Protein AF-A0A953PFM2-F1 (afdb_monomer)

pLDDT: mean 87.82, std 12.86, range [29.33, 98.56]

Mean predicted aligned error: 8.51 Å

Nearest PDB structures (foldseek):
  5gs1-assembly1_G  TM=3.530E-01  e=1.135E-02  Homo sapiens
  8yt8-assembly1_O  TM=4.285E-01  e=1.246E-02  Mus musculus
  3pvm-assembly2_C  TM=2.553E-01  e=3.345E-03  Homo sapiens
  6c10-assembly1_A  TM=4.618E-01  e=1.306E-01  Mus musculus
  6tpb-assembly1_A  TM=4.786E-01  e=5.872E-01  Pseudomonas fluorescens

Radius of gyration: 31.57 Å; Cα contacts (8 Å, |Δi|>4): 2194; chains: 1; bounding box: 84×49×122 Å

Structure (mmCIF, N/CA/C/O backbone):
data_AF-A0A953PFM2-F1
#
_entry.id   AF-A0A953PFM2-F1
#
loop_
_atom_site.group_PDB
_atom_site.id
_atom_site.type_symbol
_atom_site.label_atom_id
_atom_site.label_alt_id
_atom_site.label_comp_id
_atom_site.label_asym_id
_atom_site.label_entity_id
_atom_site.label_seq_id
_atom_site.pdbx_PDB_ins_code
_atom_site.Cartn_x
_atom_site.Cartn_y
_atom_site.Cartn_z
_atom_site.occupancy
_atom_site.B_iso_or_equiv
_atom_site.auth_seq_id
_atom_site.auth_comp_id
_atom_site.auth_asym_id
_atom_site.auth_atom_id
_atom_site.pdbx_PDB_model_num
ATOM 1 N N . MET A 1 1 ? 48.694 -13.554 88.785 1.00 31.47 1 MET A N 1
ATOM 2 C CA . MET A 1 1 ? 48.776 -12.586 87.668 1.00 31.47 1 MET A CA 1
ATOM 3 C C . MET A 1 1 ? 47.498 -12.705 86.839 1.00 31.47 1 MET A C 1
ATOM 5 O O . MET A 1 1 ? 46.993 -13.809 86.706 1.00 31.47 1 MET A O 1
ATOM 9 N N . THR A 1 2 ? 46.959 -11.575 86.373 1.00 32.69 2 THR A N 1
ATOM 10 C CA . THR A 1 2 ? 46.353 -11.342 85.035 1.00 32.69 2 THR A CA 1
ATOM 11 C C . THR A 1 2 ? 46.384 -12.534 84.035 1.00 32.69 2 THR A C 1
ATOM 13 O O . THR A 1 2 ? 47.439 -13.139 83.907 1.00 32.69 2 THR A O 1
ATOM 16 N N . LYS A 1 3 ? 45.351 -12.895 83.234 1.00 33.09 3 LYS A N 1
ATOM 17 C CA . LYS A 1 3 ? 44.164 -12.169 82.698 1.00 33.09 3 LYS A CA 1
ATOM 18 C C . LYS A 1 3 ? 42.988 -13.099 82.238 1.00 33.09 3 LYS A C 1
ATOM 20 O O . LYS A 1 3 ? 43.235 -14.093 81.579 1.00 33.09 3 LYS A O 1
ATOM 25 N N . HIS A 1 4 ? 41.744 -12.621 82.424 1.00 39.44 4 HIS A N 1
ATOM 26 C CA . HIS A 1 4 ? 40.618 -12.511 81.447 1.00 39.44 4 HIS A CA 1
ATOM 27 C C . HIS A 1 4 ? 39.810 -13.729 80.893 1.00 39.44 4 HIS A C 1
ATOM 29 O O . HIS A 1 4 ? 40.182 -14.339 79.901 1.00 39.44 4 HIS A O 1
ATOM 35 N N . CYS A 1 5 ? 38.566 -13.830 81.400 1.00 32.06 5 CYS A N 1
ATOM 36 C CA . CYS A 1 5 ? 37.289 -13.542 80.690 1.00 32.06 5 CYS A CA 1
ATOM 37 C C . CYS A 1 5 ? 36.416 -14.617 79.984 1.00 32.06 5 CYS A C 1
ATOM 39 O O . CYS A 1 5 ? 36.724 -15.095 78.901 1.00 32.06 5 CYS A O 1
ATOM 41 N N . LEU A 1 6 ? 35.178 -14.666 80.513 1.00 30.42 6 LEU A N 1
ATOM 42 C CA . LEU A 1 6 ? 33.856 -14.843 79.873 1.00 30.42 6 LEU A CA 1
ATOM 43 C C . LEU A 1 6 ? 33.344 -16.262 79.554 1.00 30.42 6 LEU A C 1
ATOM 45 O O . LEU A 1 6 ? 34.085 -17.177 79.214 1.00 30.42 6 LEU A O 1
ATOM 49 N N . PHE A 1 7 ? 32.039 -16.434 79.808 1.00 29.33 7 PHE A N 1
ATOM 50 C CA . PHE A 1 7 ? 31.359 -17.711 80.061 1.00 29.33 7 PHE A CA 1
ATOM 51 C C . PHE A 1 7 ? 29.820 -17.532 80.011 1.00 29.33 7 PHE A C 1
ATOM 53 O O . PHE A 1 7 ? 29.346 -16.399 79.963 1.00 29.33 7 PHE A O 1
ATOM 60 N N . ALA A 1 8 ? 29.086 -18.645 80.160 1.00 31.80 8 ALA A N 1
ATOM 61 C CA . ALA A 1 8 ? 27.621 -18.811 80.241 1.00 31.80 8 ALA A CA 1
ATOM 62 C C . ALA A 1 8 ? 26.868 -18.671 78.894 1.00 31.80 8 ALA A C 1
ATOM 64 O O . ALA A 1 8 ? 27.011 -17.661 78.218 1.00 31.80 8 ALA A O 1
ATOM 65 N N . ALA A 1 9 ? 26.129 -19.660 78.361 1.00 31.38 9 ALA A N 1
ATOM 66 C CA . ALA A 1 9 ? 25.325 -20.796 78.883 1.00 31.38 9 ALA A CA 1
ATOM 67 C C . ALA A 1 9 ? 23.838 -20.466 79.147 1.00 31.38 9 ALA A C 1
ATOM 69 O O . ALA A 1 9 ? 23.476 -19.309 79.339 1.00 31.38 9 ALA A O 1
ATOM 70 N N . ALA A 1 10 ? 22.966 -21.482 79.052 1.00 30.55 10 ALA A N 1
ATOM 71 C CA . ALA A 1 10 ? 21.571 -21.303 78.635 1.00 30.55 10 ALA A CA 1
ATOM 72 C C . ALA A 1 10 ? 20.553 -22.205 79.373 1.00 30.55 10 ALA A C 1
ATOM 74 O O . ALA A 1 10 ? 20.866 -23.356 79.667 1.00 30.55 10 ALA A O 1
ATOM 75 N N . LEU A 1 11 ? 19.322 -21.683 79.547 1.00 33.31 11 LEU A N 1
ATOM 76 C CA . LEU A 1 11 ? 18.129 -22.302 80.176 1.00 33.31 11 LEU A CA 1
ATOM 77 C C . LEU A 1 11 ? 18.336 -22.729 81.663 1.00 33.31 11 LEU A C 1
ATOM 79 O O . LEU A 1 11 ? 19.456 -22.896 82.119 1.00 33.31 11 LEU A O 1
ATOM 83 N N . VAL A 1 12 ? 17.330 -22.860 82.540 1.00 32.25 12 VAL A N 1
ATOM 84 C CA . VAL A 1 12 ? 15.865 -23.009 82.405 1.00 32.25 12 VAL A CA 1
ATOM 85 C C . VAL A 1 12 ? 15.149 -22.195 83.501 1.00 32.25 12 VAL A C 1
ATOM 87 O O . VAL A 1 12 ? 15.604 -22.231 84.640 1.00 32.25 12 VAL A O 1
ATOM 90 N N . SER A 1 13 ? 13.988 -21.571 83.223 1.00 31.28 13 SER A N 1
ATOM 91 C CA . SER A 1 13 ? 12.732 -21.675 84.027 1.00 31.28 13 SER A CA 1
ATOM 92 C C . SER A 1 13 ? 11.579 -20.824 83.471 1.00 31.28 13 SER A C 1
ATOM 94 O O . SER A 1 13 ? 11.778 -19.925 82.659 1.00 31.28 13 SER A O 1
ATOM 96 N N . VAL A 1 14 ? 10.365 -21.145 83.931 1.00 39.06 14 VAL A N 1
ATOM 97 C CA . VAL A 1 14 ? 9.074 -20.476 83.682 1.00 39.06 14 VAL A CA 1
ATOM 98 C C . VAL A 1 14 ? 8.518 -19.927 85.002 1.00 39.06 14 VAL A C 1
ATOM 100 O O . VAL A 1 14 ? 8.510 -20.677 85.972 1.00 39.06 14 VAL A O 1
ATOM 103 N N . ALA A 1 15 ? 7.967 -18.701 85.016 1.00 33.66 15 ALA A N 1
ATOM 104 C CA . ALA A 1 15 ? 6.703 -18.367 85.707 1.00 33.66 15 ALA A CA 1
ATOM 105 C C . ALA A 1 15 ? 6.245 -16.905 85.479 1.00 33.66 15 ALA A C 1
ATOM 107 O O . ALA A 1 15 ? 6.978 -15.971 85.771 1.00 33.66 15 ALA A O 1
ATOM 108 N N . LEU A 1 16 ? 4.989 -16.750 85.037 1.00 36.72 16 LEU A N 1
ATOM 109 C CA . LEU A 1 16 ? 4.067 -15.617 85.254 1.00 36.72 16 LEU A CA 1
ATOM 110 C C . LEU A 1 16 ? 4.592 -14.162 85.183 1.00 36.72 16 LEU A C 1
ATOM 112 O O . LEU A 1 16 ? 5.106 -13.631 86.160 1.00 36.72 16 LEU A O 1
ATOM 116 N N . TRP A 1 17 ? 4.173 -13.441 84.136 1.00 33.44 17 TRP A N 1
ATOM 117 C CA . TRP A 1 17 ? 3.580 -12.098 84.275 1.00 33.44 17 TRP A CA 1
ATOM 118 C C . TRP A 1 17 ? 2.384 -11.992 83.316 1.00 33.44 17 TRP A C 1
ATOM 120 O O . TRP A 1 17 ? 2.472 -12.402 82.158 1.00 33.44 17 TRP A O 1
ATOM 130 N N . THR A 1 18 ? 1.242 -11.491 83.791 1.00 42.62 18 THR A N 1
ATOM 131 C CA . THR A 1 18 ? -0.025 -11.471 83.036 1.00 42.62 18 THR A CA 1
ATOM 132 C C . THR A 1 18 ? -0.110 -10.271 82.093 1.00 42.62 18 THR A C 1
ATOM 134 O O . THR A 1 18 ? -0.874 -9.334 82.322 1.00 42.62 18 THR A O 1
ATOM 137 N N . GLY A 1 19 ? 0.675 -10.298 81.017 1.00 34.69 19 GLY A N 1
ATOM 138 C CA . GLY A 1 19 ? 0.438 -9.439 79.858 1.00 34.69 19 GLY A CA 1
ATOM 139 C C . GLY A 1 19 ? -0.722 -9.980 79.021 1.00 34.69 19 GLY A C 1
ATOM 140 O O . GLY A 1 19 ? -0.775 -11.177 78.741 1.00 34.69 19 GLY A O 1
ATOM 141 N N . CYS A 1 20 ? -1.644 -9.115 78.590 1.00 43.28 20 CYS A N 1
ATOM 142 C CA . CYS A 1 20 ? -2.679 -9.503 77.633 1.00 43.28 20 CYS A CA 1
ATOM 143 C C . CYS A 1 20 ? -2.043 -9.837 76.281 1.00 43.28 20 CYS A C 1
ATOM 145 O O . CYS A 1 20 ? -1.810 -8.949 75.458 1.00 43.28 20 CYS A O 1
ATOM 147 N N . ALA A 1 21 ? -1.823 -11.126 76.030 1.00 36.50 21 ALA A N 1
ATOM 148 C CA . ALA A 1 21 ? -1.581 -11.639 74.694 1.00 36.50 21 ALA A CA 1
ATOM 149 C C . ALA A 1 21 ? -2.852 -11.446 73.849 1.00 36.50 21 ALA A C 1
ATOM 151 O O . ALA A 1 21 ? -3.668 -12.356 73.698 1.00 36.50 21 ALA A O 1
ATOM 152 N N . LYS A 1 22 ? -3.008 -10.250 73.259 1.00 42.75 22 LYS A N 1
ATOM 153 C CA . LYS A 1 22 ? -3.684 -10.153 71.962 1.00 42.75 22 LYS A CA 1
ATOM 154 C C . LYS A 1 22 ? -2.975 -11.164 71.068 1.00 42.75 22 LYS A C 1
ATOM 156 O O . LYS A 1 22 ? -1.773 -11.025 70.843 1.00 42.75 22 LYS A O 1
ATOM 161 N N . GLY A 1 23 ? -3.690 -12.202 70.642 1.00 40.28 23 GLY A N 1
ATOM 162 C CA . GLY A 1 23 ? -3.123 -13.192 69.739 1.00 40.28 23 GLY A CA 1
ATOM 163 C C . GLY A 1 23 ? -2.545 -12.490 68.515 1.00 40.28 23 GLY A C 1
ATOM 164 O O . GLY A 1 23 ? -3.124 -11.512 68.038 1.00 40.28 23 GLY A O 1
ATOM 165 N N . LEU A 1 24 ? -1.411 -12.983 68.016 1.00 44.91 24 LEU A N 1
ATOM 166 C CA . LEU A 1 24 ? -0.850 -12.562 66.734 1.00 44.91 24 LEU A CA 1
ATOM 167 C C . LEU A 1 24 ? -1.732 -13.111 65.603 1.00 44.91 24 LEU A C 1
ATOM 169 O O . LEU A 1 24 ? -1.340 -14.014 64.868 1.00 44.91 24 LEU A O 1
ATOM 173 N N . GLY A 1 25 ? -2.956 -12.588 65.506 1.00 54.12 25 GLY A N 1
ATOM 174 C CA . GLY A 1 25 ? -3.794 -12.752 64.332 1.00 54.12 25 GLY A CA 1
ATOM 175 C C . GLY A 1 25 ? -3.051 -12.126 63.163 1.00 54.12 25 GLY A C 1
ATOM 176 O O . GLY A 1 25 ? -2.782 -10.926 63.174 1.00 54.12 25 GLY A O 1
ATOM 177 N N . SER A 1 26 ? -2.665 -12.953 62.197 1.00 66.06 26 SER A N 1
ATOM 178 C CA . SER A 1 26 ? -2.041 -12.495 60.964 1.00 66.06 26 SER A CA 1
ATOM 179 C C . SER A 1 26 ? -2.974 -11.505 60.278 1.00 66.06 26 SER A C 1
ATOM 181 O O . SER A 1 26 ? -4.086 -11.876 59.908 1.00 66.06 26 SER A O 1
ATOM 183 N N . THR A 1 27 ? -2.525 -10.257 60.114 1.00 79.62 27 THR A N 1
ATOM 184 C CA . THR A 1 27 ? -3.256 -9.236 59.352 1.00 79.62 27 THR A CA 1
ATOM 185 C C . THR A 1 27 ? -3.593 -9.815 57.977 1.00 79.62 27 THR A C 1
ATOM 187 O O . THR A 1 27 ? -2.664 -10.223 57.269 1.00 79.62 27 THR A O 1
ATOM 190 N N . PRO A 1 28 ? -4.879 -9.920 57.603 1.00 87.31 28 PRO A N 1
ATOM 191 C CA . PRO A 1 28 ? -5.281 -10.711 56.454 1.00 87.31 28 PRO A CA 1
ATOM 192 C C . PRO A 1 28 ? -4.752 -10.081 55.168 1.00 87.31 28 PRO A C 1
ATOM 194 O O . PRO A 1 28 ? -4.988 -8.903 54.894 1.00 87.31 28 PRO A O 1
ATOM 197 N N . SER A 1 29 ? -4.029 -10.868 54.372 1.00 91.94 29 SER A N 1
ATOM 198 C CA . SER A 1 29 ? -3.561 -10.416 53.064 1.00 91.94 29 SER A CA 1
ATOM 199 C C . SER A 1 29 ? -4.721 -10.495 52.079 1.00 91.94 29 SER A C 1
ATOM 201 O O . SER A 1 29 ? -5.368 -11.540 51.968 1.00 91.94 29 SER A O 1
ATOM 203 N N . VAL A 1 30 ? -4.988 -9.385 51.392 1.00 92.31 30 VAL A N 1
ATOM 204 C CA . VAL A 1 30 ? -6.078 -9.235 50.427 1.00 92.31 30 VAL A CA 1
ATOM 205 C C . VAL A 1 30 ? -5.477 -8.815 49.091 1.00 92.31 30 VAL A C 1
ATOM 207 O O . VAL A 1 30 ? -4.723 -7.848 49.021 1.00 92.31 30 VAL A O 1
ATOM 210 N N . THR A 1 31 ? -5.834 -9.520 48.025 1.00 93.25 31 THR A N 1
ATOM 211 C CA . THR A 1 31 ? -5.481 -9.175 46.639 1.00 93.25 31 THR A CA 1
ATOM 212 C C . THR A 1 31 ? -6.756 -8.962 45.830 1.00 93.25 31 THR A C 1
ATOM 214 O O . THR A 1 31 ? -7.777 -9.574 46.141 1.00 93.25 31 THR A O 1
ATOM 217 N N . VAL A 1 32 ? -6.714 -8.075 44.832 1.00 93.19 32 VAL A N 1
ATOM 218 C CA . VAL A 1 32 ? -7.843 -7.763 43.939 1.00 93.19 32 VAL A CA 1
ATOM 219 C C . VAL A 1 32 ? -7.456 -8.129 42.508 1.00 93.19 32 VAL A C 1
ATOM 221 O O . VAL A 1 32 ? -6.346 -7.816 42.081 1.00 93.19 32 VAL A O 1
ATOM 224 N N . SER A 1 33 ? -8.366 -8.775 41.779 1.00 90.25 33 SER A N 1
ATOM 225 C CA . SER A 1 33 ? -8.171 -9.213 40.392 1.00 90.25 33 SER A CA 1
ATOM 226 C C . SER A 1 33 ? -9.454 -9.116 39.564 1.00 90.25 33 SER A C 1
ATOM 228 O O . SER A 1 33 ? -10.558 -9.257 40.085 1.00 90.25 33 SER A O 1
ATOM 230 N N . ASP A 1 34 ? -9.300 -8.909 38.261 1.00 82.12 34 ASP A N 1
ATOM 231 C CA . ASP A 1 34 ? -10.365 -8.564 37.305 1.00 82.12 34 ASP A CA 1
ATOM 232 C C . ASP A 1 34 ? -10.271 -9.321 35.965 1.00 82.12 34 ASP A C 1
ATOM 234 O O . ASP A 1 34 ? -11.094 -9.118 35.080 1.00 82.12 34 ASP A O 1
ATOM 238 N N . GLY A 1 35 ? -9.261 -10.182 35.791 1.00 79.81 35 GLY A N 1
ATOM 239 C CA . GLY A 1 35 ? -8.941 -10.805 34.499 1.00 79.81 35 GLY A CA 1
ATOM 240 C C . GLY A 1 35 ? -7.925 -10.030 33.644 1.00 79.81 35 GLY A C 1
ATOM 241 O O . GLY A 1 35 ? -7.669 -10.438 32.512 1.00 79.81 35 GLY A O 1
ATOM 242 N N . ASN A 1 36 ? -7.278 -8.998 34.203 1.00 78.50 36 ASN A N 1
ATOM 243 C CA . ASN A 1 36 ? -6.332 -8.054 33.585 1.00 78.50 36 ASN A CA 1
ATOM 244 C C . ASN A 1 36 ? -7.009 -6.938 32.754 1.00 78.50 36 ASN A C 1
ATOM 246 O O . ASN A 1 36 ? -6.655 -6.709 31.593 1.00 78.50 36 ASN A O 1
ATOM 250 N N . ILE A 1 37 ? -7.974 -6.224 33.347 1.00 79.88 37 ILE A N 1
ATOM 251 C CA . ILE A 1 37 ? -8.780 -5.172 32.699 1.00 79.88 37 ILE A CA 1
ATOM 252 C C . ILE A 1 37 ? -8.242 -3.781 33.087 1.00 79.88 37 ILE A C 1
ATOM 254 O O . ILE A 1 37 ? -8.733 -3.092 33.975 1.00 79.88 37 ILE A O 1
ATOM 258 N N . THR A 1 38 ? -7.200 -3.331 32.383 1.00 84.75 38 THR A N 1
ATOM 259 C CA . THR A 1 38 ? -6.494 -2.067 32.687 1.00 84.75 38 THR A CA 1
ATOM 260 C C . THR A 1 38 ? -7.278 -0.789 32.349 1.00 84.75 38 THR A C 1
ATOM 262 O O . THR A 1 38 ? -6.977 0.287 32.879 1.00 84.75 38 THR A O 1
ATOM 265 N N . VAL A 1 39 ? -8.283 -0.888 31.476 1.00 90.50 39 VAL A N 1
ATOM 266 C CA . VAL A 1 39 ? -9.125 0.219 30.995 1.00 90.50 39 VAL A CA 1
ATOM 267 C C . VAL A 1 39 ? -10.589 -0.221 31.031 1.00 90.50 39 VAL A C 1
ATOM 269 O O . VAL A 1 39 ? -10.864 -1.385 30.776 1.00 90.50 39 VAL A O 1
ATOM 272 N N . VAL A 1 40 ? -11.531 0.685 31.307 1.00 91.56 40 VAL A N 1
ATOM 273 C CA . VAL A 1 40 ? -12.982 0.421 31.262 1.00 91.56 40 VAL A CA 1
ATOM 274 C C . VAL A 1 40 ? -13.688 1.555 30.497 1.00 91.56 40 VAL A C 1
ATOM 276 O O . VAL A 1 40 ? -13.473 2.719 30.844 1.00 91.56 40 VAL A O 1
ATOM 279 N N . PRO A 1 41 ? -14.508 1.275 29.460 1.00 91.88 41 PRO A N 1
ATOM 280 C CA . PRO A 1 41 ? -15.353 2.290 28.833 1.00 91.88 41 PRO A CA 1
ATOM 281 C C . PRO A 1 41 ? -16.322 2.929 29.832 1.00 91.88 41 PRO A C 1
ATOM 283 O O . PRO A 1 41 ? -16.740 2.291 30.798 1.00 91.88 41 PRO A O 1
ATOM 286 N N . VAL A 1 42 ? -16.749 4.161 29.566 1.00 92.31 42 VAL A N 1
ATOM 287 C CA . VAL A 1 42 ? -17.901 4.766 30.253 1.00 92.31 42 VAL A CA 1
ATOM 288 C C . VAL A 1 42 ? -19.145 3.864 30.205 1.00 92.31 42 VAL A C 1
ATOM 290 O O . VAL A 1 42 ? -19.321 3.075 29.281 1.00 92.31 42 VAL A O 1
ATOM 293 N N . THR A 1 43 ? -20.009 3.994 31.215 1.00 90.88 43 THR A N 1
ATOM 294 C CA . THR A 1 43 ? -21.235 3.199 31.470 1.00 90.88 43 THR A CA 1
ATOM 295 C C . THR A 1 43 ? -21.072 1.690 31.715 1.00 90.88 43 THR A C 1
ATOM 297 O O . THR A 1 43 ? -21.950 1.100 32.343 1.00 90.88 43 THR A O 1
ATOM 300 N N . GLN A 1 44 ? -19.969 1.060 31.298 1.00 91.44 44 GLN A N 1
ATOM 301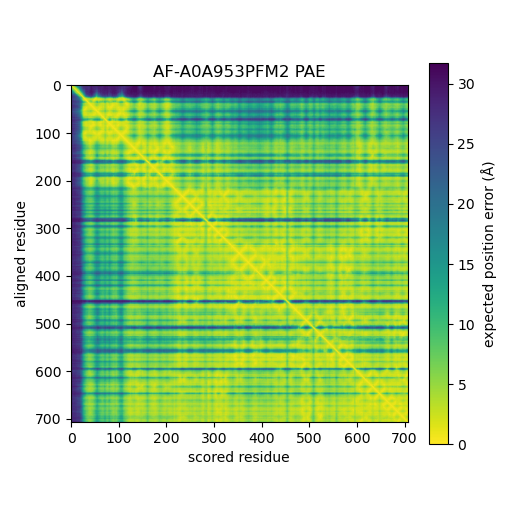 C CA . GLN A 1 44 ? -19.780 -0.391 31.413 1.00 91.44 44 GLN A CA 1
ATOM 302 C C . GLN A 1 44 ? -19.620 -0.880 32.862 1.00 91.44 44 GLN A C 1
ATOM 304 O O . GLN A 1 44 ? -19.029 -0.206 33.711 1.00 91.44 44 GLN A O 1
ATOM 309 N N . THR A 1 45 ? -20.082 -2.108 33.115 1.00 92.44 45 THR A N 1
ATOM 310 C CA . THR A 1 45 ? -19.910 -2.825 34.388 1.00 92.44 45 THR A CA 1
ATOM 311 C C . THR A 1 45 ? -18.827 -3.905 34.278 1.00 92.44 45 THR A C 1
ATOM 313 O O . THR A 1 45 ? -18.798 -4.660 33.308 1.00 92.44 45 THR A O 1
ATOM 316 N N . VAL A 1 46 ? -17.955 -4.009 35.287 1.00 92.31 46 VAL A N 1
ATOM 317 C CA . VAL A 1 46 ? -16.873 -5.003 35.403 1.00 92.31 46 VAL A CA 1
ATOM 318 C C . VAL A 1 46 ? -16.883 -5.621 36.806 1.00 92.31 46 VAL A C 1
ATOM 320 O O . VAL A 1 46 ? -16.916 -4.905 37.807 1.00 92.31 46 VAL A O 1
ATOM 323 N N . GLN A 1 47 ? -16.840 -6.953 36.890 1.00 94.81 47 GLN A N 1
ATOM 324 C CA . GLN A 1 47 ? -16.811 -7.707 38.150 1.00 94.81 47 GLN A CA 1
ATOM 325 C C . GLN A 1 47 ? -15.367 -7.868 38.650 1.00 94.81 47 GLN A C 1
ATOM 327 O O . GLN A 1 47 ? -14.568 -8.588 38.055 1.00 94.81 47 GLN A O 1
ATOM 332 N N . PHE A 1 48 ? -15.054 -7.256 39.791 1.00 95.38 48 PHE A N 1
ATOM 333 C CA . PHE A 1 48 ? -13.789 -7.446 40.502 1.00 95.38 48 PHE A CA 1
ATOM 334 C C . PHE A 1 48 ? -13.909 -8.584 41.519 1.00 95.38 48 PHE A C 1
ATOM 336 O O . PHE A 1 48 ? -14.956 -8.793 42.128 1.00 95.38 48 PHE A O 1
ATOM 343 N N . THR A 1 49 ? -12.826 -9.325 41.717 1.00 95.81 49 THR A N 1
ATOM 344 C CA . THR A 1 49 ? -12.727 -10.446 42.661 1.00 95.81 49 THR A CA 1
ATOM 345 C C . THR A 1 49 ? -11.661 -10.149 43.706 1.00 95.81 49 THR A C 1
ATOM 347 O O . THR A 1 49 ? -10.682 -9.460 43.413 1.00 95.81 49 THR A O 1
ATOM 350 N N . ALA A 1 50 ? -11.846 -10.641 44.932 1.00 95.62 50 ALA A N 1
ATOM 351 C CA . ALA A 1 50 ? -10.880 -10.470 46.012 1.00 95.62 50 ALA A CA 1
ATOM 352 C C . ALA A 1 50 ? -10.490 -11.822 46.614 1.00 95.62 50 ALA A C 1
ATOM 354 O O . ALA A 1 50 ? -11.359 -12.595 47.017 1.00 95.62 50 ALA A O 1
ATOM 355 N N . THR A 1 51 ? -9.187 -12.089 46.719 1.00 95.88 51 THR A N 1
ATOM 356 C CA . THR A 1 51 ? -8.663 -13.268 47.424 1.00 95.88 51 THR A CA 1
ATOM 357 C C . THR A 1 51 ? -8.112 -12.838 48.777 1.00 95.88 51 THR A C 1
ATOM 359 O O . THR A 1 51 ? -7.209 -12.003 48.845 1.00 95.88 51 THR A O 1
ATOM 362 N N . VAL A 1 52 ? -8.659 -13.415 49.850 1.00 95.81 52 VAL A N 1
ATOM 363 C CA . VAL A 1 52 ? -8.305 -13.121 51.246 1.00 95.81 52 VAL A CA 1
ATOM 364 C C . VAL A 1 52 ? -7.631 -14.338 51.876 1.00 95.81 52 VAL A C 1
ATOM 366 O O . VAL A 1 52 ? -8.152 -15.448 51.797 1.00 95.81 52 VAL A O 1
ATOM 369 N N . THR A 1 53 ? -6.492 -14.133 52.537 1.00 94.06 53 THR A N 1
ATOM 370 C CA . THR A 1 53 ? -5.723 -15.188 53.223 1.00 94.06 53 THR A CA 1
ATOM 371 C C . THR A 1 53 ? -5.280 -14.747 54.621 1.00 94.06 53 THR A C 1
ATOM 373 O O . THR A 1 53 ? -5.284 -13.558 54.935 1.00 94.06 53 THR A O 1
ATOM 376 N N . GLY A 1 54 ? -4.900 -15.699 55.481 1.00 90.94 54 GLY A N 1
ATOM 377 C CA . GLY A 1 54 ? -4.469 -15.420 56.862 1.00 90.94 54 GLY A CA 1
ATOM 378 C C . GLY A 1 54 ? -5.616 -15.250 57.868 1.00 90.94 54 GLY A C 1
ATOM 379 O O . GLY A 1 54 ? -5.387 -14.824 58.996 1.00 90.94 54 GLY A O 1
ATOM 380 N N . THR A 1 55 ? -6.845 -15.587 57.474 1.00 92.00 55 THR A N 1
ATOM 381 C CA . THR A 1 55 ? -8.068 -15.528 58.288 1.00 92.00 55 THR A CA 1
ATOM 382 C C . THR A 1 55 ? -9.067 -16.587 57.810 1.00 92.00 55 THR A C 1
ATOM 384 O O . THR A 1 55 ? -8.979 -17.050 56.674 1.00 92.00 55 THR A O 1
ATOM 387 N N . THR A 1 56 ? -10.024 -16.967 58.660 1.00 90.56 56 THR A N 1
ATOM 388 C CA . THR A 1 56 ? -11.162 -17.828 58.291 1.00 90.56 56 THR A CA 1
ATOM 389 C C . THR A 1 56 ? -12.352 -17.051 57.723 1.00 90.56 56 THR A C 1
ATOM 391 O O . THR A 1 56 ? -13.178 -17.645 57.037 1.00 90.56 56 THR A O 1
ATOM 394 N N . ASN A 1 57 ? -12.450 -15.739 57.973 1.00 93.50 57 ASN A N 1
ATOM 395 C CA . ASN A 1 57 ? -13.459 -14.878 57.353 1.00 93.50 57 ASN A CA 1
ATOM 396 C C . ASN A 1 57 ? -12.871 -14.205 56.104 1.00 93.50 57 ASN A C 1
ATOM 398 O O . ASN A 1 57 ? -12.107 -13.245 56.208 1.00 93.50 57 ASN A O 1
ATOM 402 N N . THR A 1 58 ? -13.246 -14.712 54.932 1.00 94.62 58 THR A N 1
ATOM 403 C CA . THR A 1 58 ? -12.776 -14.244 53.621 1.00 94.62 58 THR A CA 1
ATOM 404 C C . THR A 1 58 ? -13.626 -13.125 53.008 1.00 94.62 58 THR A C 1
ATOM 406 O O . THR A 1 58 ? -13.324 -12.679 51.904 1.00 94.62 58 THR A O 1
ATOM 409 N N . ALA A 1 59 ? -14.667 -12.642 53.695 1.00 95.06 59 ALA A N 1
ATOM 410 C CA . ALA A 1 59 ? -15.513 -11.568 53.182 1.00 95.06 59 ALA A CA 1
ATOM 411 C C . ALA A 1 59 ? -14.779 -10.213 53.136 1.00 95.06 59 ALA A C 1
ATOM 413 O O . ALA A 1 59 ? -13.921 -9.906 53.974 1.00 95.06 59 ALA A O 1
ATOM 414 N N . VAL A 1 60 ? -15.157 -9.376 52.166 1.00 97.62 60 VAL A N 1
ATOM 415 C CA . VAL A 1 60 ? -14.598 -8.033 51.951 1.00 97.62 60 VAL A CA 1
ATOM 416 C C . VAL A 1 60 ? -15.693 -6.976 51.836 1.00 97.62 60 VAL A C 1
ATOM 418 O O . VAL A 1 60 ? -16.822 -7.262 51.453 1.00 97.62 60 VAL A O 1
ATOM 421 N N . ASN A 1 61 ? -15.328 -5.735 52.139 1.00 97.56 61 ASN A N 1
ATOM 422 C CA . ASN A 1 61 ? -16.083 -4.537 51.806 1.00 97.56 61 ASN A CA 1
ATOM 423 C C . ASN A 1 61 ? -15.405 -3.853 50.614 1.00 97.56 61 ASN A C 1
ATOM 425 O O . ASN A 1 61 ? -14.218 -3.513 50.688 1.00 97.56 61 ASN A O 1
ATOM 429 N N . TRP A 1 62 ? -16.158 -3.647 49.536 1.00 97.75 62 TRP A N 1
ATOM 430 C CA . TRP A 1 62 ? -15.704 -2.939 48.341 1.00 97.75 62 TRP A CA 1
ATOM 431 C C . TRP A 1 62 ? -15.856 -1.423 48.486 1.00 97.75 62 TRP A C 1
ATOM 433 O O . TRP A 1 62 ? -16.759 -0.928 49.161 1.00 97.75 62 TRP A O 1
ATOM 443 N N . SER A 1 63 ? -14.950 -0.675 47.860 1.00 96.31 63 SER A N 1
ATOM 444 C CA . SER A 1 63 ? -14.952 0.789 47.855 1.00 96.31 63 SER A CA 1
ATOM 445 C C . SER A 1 63 ? -14.149 1.341 46.676 1.00 96.31 63 SER A C 1
ATOM 447 O O . SER A 1 63 ? -13.279 0.656 46.136 1.00 96.31 63 SER A O 1
ATOM 449 N N . LEU A 1 64 ? -14.432 2.587 46.289 1.00 96.19 64 LEU A N 1
ATOM 450 C CA . LEU A 1 64 ? -13.692 3.327 45.263 1.00 96.19 64 LEU A CA 1
ATOM 451 C C . LEU A 1 64 ? -12.856 4.436 45.902 1.00 96.19 64 LEU A C 1
ATOM 453 O O . LEU A 1 64 ? -13.264 5.042 46.894 1.00 96.19 64 LEU A O 1
ATOM 457 N N . SER A 1 65 ? -11.682 4.713 45.336 1.00 93.94 65 SER A N 1
ATOM 458 C CA . SER A 1 65 ? -10.822 5.814 45.778 1.00 93.94 65 SER A CA 1
ATOM 459 C C . SER A 1 65 ? -9.921 6.349 44.655 1.00 93.94 65 SER A C 1
ATOM 461 O O . SER A 1 65 ? -9.967 5.883 43.517 1.00 93.94 65 SER A O 1
ATOM 463 N N . GLY A 1 66 ? -9.093 7.345 44.976 1.00 90.69 66 GLY A N 1
ATOM 464 C CA . GLY A 1 66 ? -8.220 8.032 44.023 1.00 90.69 66 GLY A CA 1
ATOM 465 C C . GLY A 1 66 ? -8.773 9.388 43.577 1.00 90.69 66 GLY A C 1
ATOM 466 O O . GLY A 1 66 ? -9.886 9.778 43.928 1.00 90.69 66 GLY A O 1
ATOM 467 N N . LYS A 1 67 ? -7.970 10.135 42.808 1.00 89.50 67 LYS A N 1
ATOM 468 C CA . LYS A 1 67 ? -8.312 11.501 42.361 1.00 89.50 67 LYS A CA 1
ATOM 469 C C . LYS A 1 67 ? -9.531 11.544 41.431 1.00 89.50 67 LYS A C 1
ATOM 471 O O . LYS A 1 67 ? -10.240 12.541 41.430 1.00 89.50 67 LYS A O 1
ATOM 476 N N . ALA A 1 68 ? -9.815 10.464 40.702 1.00 89.75 68 ALA A N 1
ATOM 477 C CA . ALA A 1 68 ? -11.022 10.347 39.887 1.00 89.75 68 ALA A CA 1
ATOM 478 C C . ALA A 1 68 ? -12.325 10.456 40.703 1.00 89.75 68 ALA A C 1
ATOM 480 O O . ALA A 1 68 ? -13.353 10.835 40.154 1.00 89.75 68 ALA A O 1
ATOM 481 N N . CYS A 1 69 ? -12.303 10.117 41.998 1.00 90.62 69 CYS A N 1
ATOM 482 C CA . CYS A 1 69 ? -13.492 10.095 42.856 1.00 90.62 69 CYS A CA 1
ATOM 483 C C . CYS A 1 69 ? -13.755 11.425 43.589 1.00 90.62 69 CYS A C 1
ATOM 485 O O . CYS A 1 69 ? -14.776 11.570 44.259 1.00 90.62 69 CYS A O 1
ATOM 487 N N . THR A 1 70 ? -12.850 12.409 43.508 1.00 84.69 70 THR A N 1
ATOM 488 C CA . THR A 1 70 ? -12.998 13.677 44.240 1.00 84.69 70 THR A CA 1
ATOM 489 C C . THR A 1 70 ? -13.774 14.706 43.420 1.00 84.69 70 THR A C 1
ATOM 491 O O . THR A 1 70 ? -13.191 15.428 42.614 1.00 84.69 70 THR A O 1
ATOM 494 N N . GLY A 1 71 ? -15.085 14.804 43.647 1.00 76.81 71 GLY A N 1
ATOM 495 C CA . GLY A 1 71 ? -15.944 15.817 43.029 1.00 76.81 71 GLY A CA 1
ATOM 496 C C . GLY A 1 71 ? -17.418 15.670 43.413 1.00 76.81 71 GLY A C 1
ATOM 497 O O . GLY A 1 71 ? -17.794 14.756 44.147 1.00 76.81 71 GLY A O 1
ATOM 498 N N . SER A 1 72 ? -18.263 16.573 42.909 1.00 73.81 72 SER A N 1
ATOM 499 C CA . SER A 1 72 ? -19.719 16.457 43.070 1.00 73.81 72 SER A CA 1
ATOM 500 C C . SER A 1 72 ? -20.249 15.227 42.324 1.00 73.81 72 SER A C 1
ATOM 502 O O . SER A 1 72 ? -19.775 14.921 41.233 1.00 73.81 72 SER A O 1
ATOM 504 N N . GLY A 1 73 ? -21.224 14.523 42.904 1.00 70.62 73 GLY A N 1
ATOM 505 C CA . GLY A 1 73 ? -21.874 13.367 42.271 1.00 70.62 73 GLY A CA 1
ATOM 506 C C . GLY A 1 73 ? -21.042 12.078 42.188 1.00 70.62 73 GLY A C 1
ATOM 507 O O . GLY A 1 73 ? -21.497 11.137 41.551 1.00 70.62 73 GLY A O 1
ATOM 508 N N . ASN A 1 74 ? -19.868 12.016 42.832 1.00 68.81 74 ASN A N 1
ATOM 509 C CA . ASN A 1 74 ? -18.907 10.904 42.751 1.00 68.81 74 ASN A CA 1
ATOM 510 C C . ASN A 1 74 ? -18.470 10.565 41.300 1.00 68.81 74 ASN A C 1
ATOM 512 O O . ASN A 1 74 ? -18.909 9.566 40.725 1.00 68.81 74 ASN A O 1
ATOM 516 N N . PRO A 1 75 ? -17.575 11.373 40.698 1.00 83.88 75 PRO A N 1
ATOM 517 C CA . PRO A 1 75 ? -17.234 11.266 39.277 1.00 83.88 75 PRO A CA 1
ATOM 518 C C . PRO A 1 75 ? -16.489 9.986 38.851 1.00 83.88 75 PRO A C 1
ATOM 520 O O . PRO A 1 75 ? -16.231 9.830 37.663 1.00 83.88 75 PRO A O 1
ATOM 523 N N . CYS A 1 76 ? -16.174 9.050 39.758 1.00 91.94 76 CYS A N 1
ATOM 524 C CA . CYS A 1 76 ? -15.525 7.780 39.411 1.00 91.94 76 CYS A CA 1
ATOM 525 C C . CYS A 1 76 ? -16.471 6.579 39.245 1.00 91.94 76 CYS A C 1
ATOM 527 O O . CYS A 1 76 ? -15.979 5.470 39.050 1.00 91.94 76 CYS A O 1
ATOM 529 N N . GLY A 1 77 ? -17.795 6.757 39.299 1.00 93.94 77 GLY A N 1
ATOM 530 C CA . GLY A 1 77 ? -18.762 5.658 39.150 1.00 93.94 77 GLY A CA 1
ATOM 531 C C . GLY A 1 77 ? -19.129 4.986 40.479 1.00 93.94 77 GLY A C 1
ATOM 532 O O . GLY A 1 77 ? -19.069 5.610 41.536 1.00 93.94 77 GLY A O 1
ATOM 533 N N . THR A 1 78 ? -19.557 3.722 40.446 1.00 95.31 78 THR A N 1
ATOM 534 C CA . THR A 1 78 ? -20.080 3.001 41.631 1.00 95.31 78 THR A CA 1
ATOM 535 C C . THR A 1 78 ? -19.541 1.575 41.727 1.00 95.31 78 THR A C 1
ATOM 537 O O . THR A 1 78 ? -19.077 1.037 40.730 1.00 95.31 78 THR A O 1
ATOM 540 N N . ILE A 1 79 ? -19.583 0.959 42.913 1.00 96.81 79 ILE A N 1
ATOM 541 C CA . ILE A 1 79 ? -19.275 -0.468 43.108 1.00 96.81 79 ILE A CA 1
ATOM 542 C C . ILE A 1 79 ? -20.262 -1.091 44.100 1.00 96.81 79 ILE A C 1
ATOM 544 O O . ILE A 1 79 ? -20.610 -0.452 45.096 1.00 96.81 79 ILE A O 1
ATOM 548 N N . ASP A 1 80 ? -20.740 -2.305 43.817 1.00 96.94 80 ASP A N 1
ATOM 549 C CA . ASP A 1 80 ? -21.669 -3.039 44.689 1.00 96.94 80 ASP A CA 1
ATOM 550 C C . ASP A 1 80 ? -20.948 -3.890 45.763 1.00 96.94 80 ASP A C 1
ATOM 552 O O . ASP A 1 80 ? -19.720 -3.940 45.847 1.00 96.94 80 ASP A O 1
ATOM 556 N N . SER A 1 81 ? -21.719 -4.588 46.603 1.00 95.88 81 SER A N 1
ATOM 557 C CA . SER A 1 81 ? -21.186 -5.493 47.634 1.00 95.88 81 SER A CA 1
ATOM 558 C C . SER A 1 81 ? -20.556 -6.781 47.089 1.00 95.88 81 SER A C 1
ATOM 560 O O . SER A 1 81 ? -19.875 -7.477 47.838 1.00 95.88 81 SER A O 1
ATOM 562 N N . ASN A 1 82 ? -20.779 -7.111 45.816 1.00 95.69 82 ASN A N 1
ATOM 563 C CA . ASN A 1 82 ? -20.243 -8.301 45.155 1.00 95.69 82 ASN A CA 1
ATOM 564 C C . ASN A 1 82 ? -18.914 -8.005 44.438 1.00 95.69 82 ASN A C 1
ATOM 566 O O . ASN A 1 82 ? -18.146 -8.928 44.179 1.00 95.69 82 ASN A O 1
ATOM 570 N N . GLY A 1 83 ? -18.626 -6.733 44.145 1.00 95.12 83 GLY A N 1
ATOM 571 C CA . GLY A 1 83 ? -17.446 -6.269 43.411 1.00 95.12 83 GLY A CA 1
ATOM 572 C C . GLY A 1 83 ? -17.743 -5.788 41.987 1.00 95.12 83 GLY A C 1
ATOM 573 O O . GLY A 1 83 ? -16.805 -5.525 41.237 1.00 95.12 83 GLY A O 1
ATOM 574 N N . ASN A 1 84 ? -19.014 -5.651 41.598 1.00 96.19 84 ASN A N 1
ATOM 575 C CA . ASN A 1 84 ? -19.408 -5.092 40.305 1.00 96.19 84 ASN A CA 1
ATOM 576 C C . ASN A 1 84 ? -19.199 -3.579 40.309 1.00 96.19 84 ASN A C 1
ATOM 578 O O . ASN A 1 84 ? -20.013 -2.826 40.848 1.00 96.19 84 ASN A O 1
ATOM 582 N N . TYR A 1 85 ? -18.100 -3.139 39.708 1.00 95.88 85 TYR A N 1
ATOM 583 C CA . TYR A 1 85 ? -17.838 -1.738 39.416 1.00 95.88 85 TYR A CA 1
ATOM 584 C C . TYR A 1 85 ? -18.619 -1.318 38.172 1.00 95.88 85 TYR A C 1
ATOM 586 O O . TYR A 1 85 ? -18.549 -2.008 37.163 1.00 95.88 85 TYR A O 1
ATOM 594 N N . THR A 1 86 ? -19.319 -0.185 38.208 1.00 95.00 86 THR A N 1
ATOM 595 C CA . THR A 1 86 ? -19.962 0.420 37.031 1.00 95.00 86 THR A CA 1
ATOM 596 C C . THR A 1 86 ? -19.389 1.807 36.780 1.00 95.00 86 THR A C 1
ATOM 598 O O . THR A 1 86 ? -19.428 2.678 37.660 1.00 95.00 86 THR A O 1
ATOM 601 N N . ALA A 1 87 ? -18.855 1.999 35.575 1.00 94.06 87 ALA A N 1
ATOM 602 C CA . ALA A 1 87 ? -18.206 3.225 35.143 1.00 94.06 87 ALA A CA 1
ATOM 603 C C . ALA A 1 87 ? -19.203 4.396 34.996 1.00 94.06 87 ALA A C 1
ATOM 605 O O . ALA A 1 87 ? -20.366 4.191 34.638 1.00 94.06 87 ALA A O 1
ATOM 606 N N . PRO A 1 88 ? -18.770 5.646 35.243 1.00 93.62 88 PRO A N 1
ATOM 607 C CA . PRO A 1 88 ? -19.586 6.836 34.994 1.00 93.62 88 PRO A CA 1
ATOM 608 C C . PRO A 1 88 ? -19.878 7.007 33.493 1.00 93.62 88 PRO A C 1
ATOM 610 O O . PRO A 1 88 ? -19.166 6.466 32.654 1.00 93.62 88 PRO A O 1
ATOM 613 N N . ALA A 1 89 ? -20.888 7.808 33.137 1.00 91.31 89 ALA A N 1
ATOM 614 C CA . ALA A 1 89 ? -21.211 8.138 31.738 1.00 91.31 89 ALA A CA 1
ATOM 615 C C . ALA A 1 89 ? -20.242 9.154 31.088 1.00 91.31 89 ALA A C 1
ATOM 617 O O . ALA A 1 89 ? -20.289 9.403 29.885 1.00 91.31 89 ALA A O 1
ATOM 618 N N . THR A 1 90 ? -19.357 9.759 31.880 1.00 91.19 90 THR A N 1
ATOM 619 C CA . THR A 1 90 ? -18.317 10.683 31.415 1.00 91.19 90 THR A CA 1
ATOM 620 C C . THR A 1 90 ? -17.017 10.331 32.118 1.00 91.19 90 THR A C 1
ATOM 622 O O . THR A 1 90 ? -17.014 10.143 33.336 1.00 91.19 90 THR A O 1
ATOM 625 N N . ALA A 1 91 ? -15.919 10.228 31.370 1.00 92.06 91 ALA A N 1
ATOM 626 C CA . ALA A 1 91 ? -14.629 9.865 31.939 1.00 92.06 91 ALA A CA 1
ATOM 627 C C . ALA A 1 91 ? -14.133 10.947 32.929 1.00 92.06 91 ALA A C 1
ATOM 629 O O . ALA A 1 91 ? -14.099 12.131 32.575 1.00 92.06 91 ALA A O 1
ATOM 630 N N . PRO A 1 92 ? -13.740 10.577 34.164 1.00 92.88 92 PRO A N 1
ATOM 631 C CA . PRO A 1 92 ? -13.204 11.525 35.129 1.00 92.88 92 PRO A CA 1
ATOM 632 C C . PRO A 1 92 ? -11.845 12.074 34.682 1.00 92.88 92 PRO A C 1
ATOM 634 O O . PRO A 1 92 ? -11.087 11.426 33.963 1.00 92.88 92 PRO A O 1
ATOM 637 N N . SER A 1 93 ? -11.504 13.269 35.165 1.00 89.81 93 SER A N 1
ATOM 638 C CA . SER A 1 93 ? -10.184 13.874 34.975 1.00 89.81 93 SER A CA 1
ATOM 639 C C . SER A 1 93 ? -9.544 14.140 36.344 1.00 89.81 93 SER A C 1
ATOM 641 O O . SER A 1 93 ? -10.025 15.013 37.069 1.00 89.81 93 SER A O 1
ATOM 643 N N . PRO A 1 94 ? -8.487 13.401 36.742 1.00 91.81 94 PRO A N 1
ATOM 644 C CA . PRO A 1 94 ? -7.826 12.316 36.007 1.00 91.81 94 PRO A CA 1
ATOM 645 C C . PRO A 1 94 ? -8.655 11.018 35.957 1.00 91.81 94 PRO A C 1
ATOM 647 O O . PRO A 1 94 ? -9.457 10.753 36.846 1.00 91.81 94 PRO A O 1
ATOM 650 N N . ALA A 1 95 ? -8.383 10.180 34.954 1.00 93.38 95 ALA A N 1
ATOM 651 C CA . ALA A 1 95 ? -9.148 8.970 34.628 1.00 93.38 95 ALA A CA 1
ATOM 652 C C . ALA A 1 95 ? -8.909 7.743 35.540 1.00 93.38 95 ALA A C 1
ATOM 654 O O . ALA A 1 95 ? -9.602 6.735 35.408 1.00 93.38 95 ALA A O 1
ATOM 655 N N . GLY A 1 96 ? -7.913 7.795 36.432 1.00 94.56 96 GLY A N 1
ATOM 656 C CA . GLY A 1 96 ? -7.483 6.651 37.245 1.00 94.56 96 GLY A CA 1
ATOM 657 C C . GLY A 1 96 ? -8.351 6.419 38.487 1.00 94.56 96 GLY A C 1
ATOM 658 O O . GLY A 1 96 ? -8.330 7.236 39.414 1.00 94.56 96 GLY A O 1
ATOM 659 N N . VAL A 1 97 ? -9.060 5.288 38.522 1.00 95.94 97 VAL A N 1
ATOM 660 C CA . VAL A 1 97 ? -9.937 4.851 39.622 1.00 95.94 97 VAL A CA 1
ATOM 661 C C . VAL A 1 97 ? -9.289 3.680 40.362 1.00 95.94 97 VAL A C 1
ATOM 663 O O . VAL A 1 97 ? -8.869 2.705 39.742 1.00 95.94 97 VAL A O 1
ATOM 666 N N . ASN A 1 98 ? -9.229 3.751 41.693 1.00 95.44 98 ASN A N 1
ATOM 667 C CA . ASN A 1 98 ? -8.735 2.658 42.529 1.00 95.44 98 ASN A CA 1
ATOM 668 C C . ASN A 1 98 ? -9.912 1.839 43.069 1.00 95.44 98 ASN A C 1
ATOM 670 O O . ASN A 1 98 ? -10.686 2.341 43.890 1.00 95.44 98 ASN A O 1
ATOM 674 N N . ILE A 1 99 ? -9.994 0.573 42.670 1.00 96.50 99 ILE A N 1
ATOM 675 C CA . ILE A 1 99 ? -10.881 -0.430 43.259 1.00 96.50 99 ILE A CA 1
ATOM 676 C C . ILE A 1 99 ? -10.209 -0.975 44.523 1.00 96.50 99 ILE A C 1
ATOM 678 O O . ILE A 1 99 ? -9.073 -1.447 44.460 1.00 96.50 99 ILE A O 1
ATOM 682 N N . VAL A 1 100 ? -10.883 -0.906 45.674 1.00 96.69 100 VAL A N 1
ATOM 683 C CA . VAL A 1 100 ? -10.316 -1.293 46.976 1.00 96.69 100 VAL A CA 1
ATOM 684 C C . VAL A 1 100 ? -11.217 -2.303 47.683 1.00 96.69 100 VAL A C 1
ATOM 686 O O . VAL A 1 100 ? -12.354 -1.984 48.039 1.00 96.69 100 VAL A O 1
ATOM 689 N N . ALA A 1 101 ? -10.672 -3.488 47.963 1.00 97.62 101 ALA A N 1
ATOM 690 C CA . ALA A 1 101 ? -11.274 -4.495 48.834 1.00 97.62 101 ALA A CA 1
ATOM 691 C C . ALA A 1 101 ? -10.638 -4.422 50.231 1.00 97.62 101 ALA A C 1
ATOM 693 O O . ALA A 1 101 ? -9.424 -4.571 50.377 1.00 97.62 101 ALA A O 1
ATOM 694 N N . THR A 1 102 ? -11.450 -4.209 51.266 1.00 97.44 102 THR A N 1
ATOM 695 C CA . THR A 1 102 ? -11.022 -4.220 52.678 1.00 97.44 102 THR A CA 1
ATOM 696 C C . THR A 1 102 ? -11.590 -5.453 53.375 1.00 97.44 102 THR A C 1
ATOM 698 O O . THR A 1 102 ? -12.793 -5.682 53.287 1.00 97.44 102 THR A O 1
ATOM 701 N N . SER A 1 103 ? -10.777 -6.244 54.080 1.00 96.31 103 SER A N 1
ATOM 702 C CA . SER A 1 103 ? -11.265 -7.443 54.778 1.00 96.31 103 SER A CA 1
ATOM 703 C C . SER A 1 103 ? -12.272 -7.100 55.883 1.00 96.31 103 SER A C 1
ATOM 705 O O . SER A 1 103 ? -12.075 -6.161 56.656 1.00 96.31 103 SER A O 1
ATOM 707 N N . GLN A 1 104 ? -13.335 -7.903 55.997 1.00 95.75 104 GLN A N 1
ATOM 708 C CA . GLN A 1 104 ? -14.269 -7.847 57.126 1.00 95.75 104 GLN A CA 1
ATOM 709 C C . GLN A 1 104 ? -13.710 -8.504 58.402 1.00 95.75 104 GLN A C 1
ATOM 711 O O . GLN A 1 104 ? -14.279 -8.319 59.475 1.00 95.75 104 GLN A O 1
ATOM 716 N N . ALA A 1 105 ? -12.612 -9.267 58.313 1.00 92.12 105 ALA A N 1
ATOM 717 C CA . ALA A 1 105 ? -11.949 -9.856 59.478 1.00 92.12 105 ALA A CA 1
ATOM 718 C C . ALA A 1 105 ? -11.081 -8.833 60.231 1.00 92.12 105 ALA A C 1
ATOM 720 O O . ALA A 1 105 ? -11.082 -8.801 61.458 1.00 92.12 105 ALA A O 1
ATOM 721 N N . ASP A 1 106 ? -10.358 -7.993 59.487 1.00 92.44 106 ASP A N 1
ATOM 722 C CA . ASP A 1 106 ? -9.596 -6.857 60.003 1.00 92.44 106 ASP A CA 1
ATOM 723 C C . ASP A 1 106 ? -9.463 -5.793 58.905 1.00 92.44 106 ASP A C 1
ATOM 725 O O . ASP A 1 106 ? -8.885 -6.032 57.845 1.00 92.44 106 ASP A O 1
ATOM 729 N N . SER A 1 107 ? -9.960 -4.590 59.199 1.00 92.38 107 SER A N 1
ATOM 730 C CA . SER A 1 107 ? -9.931 -3.426 58.307 1.00 92.38 107 SER A CA 1
ATOM 731 C C . SER A 1 107 ? -8.529 -2.925 57.916 1.00 92.38 107 SER A C 1
ATOM 733 O O . SER A 1 107 ? -8.422 -2.075 57.026 1.00 92.38 107 SER A O 1
ATOM 735 N N . SER A 1 108 ? -7.465 -3.419 58.562 1.00 91.62 108 SER A N 1
ATOM 736 C CA . SER A 1 108 ? -6.076 -3.169 58.158 1.00 91.62 108 SER A CA 1
ATOM 737 C C . SER A 1 108 ? -5.683 -3.941 56.888 1.00 91.62 108 SER A C 1
ATOM 739 O O . SER A 1 108 ? -4.891 -3.440 56.089 1.00 91.62 108 SER A O 1
ATOM 741 N N . GLY A 1 109 ? -6.279 -5.118 56.661 1.00 93.25 109 GLY A N 1
ATOM 742 C CA . GLY A 1 109 ? -6.038 -5.951 55.487 1.00 93.25 109 GLY A CA 1
ATOM 743 C C . GLY A 1 109 ? -6.773 -5.422 54.260 1.00 93.25 109 GLY A C 1
ATOM 744 O O . GLY A 1 109 ? -8.006 -5.461 54.204 1.00 93.25 109 GLY A O 1
ATOM 745 N N . LYS A 1 110 ? -6.022 -4.922 53.272 1.00 95.38 110 LYS A N 1
ATOM 746 C CA . LYS A 1 110 ? -6.569 -4.300 52.057 1.00 95.38 110 LYS A CA 1
ATOM 747 C C . LYS A 1 110 ? -5.830 -4.728 50.798 1.00 95.38 110 LYS A C 1
ATOM 749 O O . LYS A 1 110 ? -4.605 -4.790 50.792 1.00 95.38 110 LYS A O 1
ATOM 754 N N . GLY A 1 111 ? -6.599 -4.941 49.735 1.00 95.69 111 GLY A N 1
ATOM 755 C CA . GLY A 1 111 ? -6.116 -5.101 48.369 1.00 95.69 111 GLY A CA 1
ATOM 756 C C . GLY A 1 111 ? -6.623 -3.948 47.511 1.00 95.69 111 GLY A C 1
ATOM 757 O O . GLY A 1 111 ? -7.744 -3.474 47.707 1.00 95.69 111 GLY A O 1
ATOM 758 N N . GLN A 1 112 ? -5.802 -3.494 46.568 1.00 95.19 112 GLN A N 1
ATOM 759 C CA . GLN A 1 112 ? -6.149 -2.429 45.631 1.00 95.19 112 GLN A CA 1
ATOM 760 C C . GLN A 1 112 ? -5.736 -2.822 44.213 1.00 95.19 112 GLN A C 1
ATOM 762 O O . GLN A 1 112 ? -4.644 -3.351 44.014 1.00 95.19 112 GLN A O 1
ATOM 767 N N . LEU A 1 113 ? -6.584 -2.486 43.244 1.00 95.06 113 LEU A N 1
ATOM 768 C CA . LEU A 1 113 ? -6.277 -2.499 41.816 1.00 95.06 113 LEU A CA 1
ATOM 769 C C . LEU A 1 113 ? -6.664 -1.138 41.217 1.00 95.06 113 LEU A C 1
ATOM 771 O O . LEU A 1 113 ? -7.617 -0.511 41.678 1.00 95.06 113 LEU A O 1
ATOM 775 N N . THR A 1 114 ? -5.915 -0.651 40.229 1.00 94.31 114 THR A N 1
ATOM 776 C CA . THR A 1 114 ? -6.155 0.656 39.597 1.00 94.31 114 THR A CA 1
ATOM 777 C C . THR A 1 114 ? -6.496 0.460 38.126 1.00 94.31 114 THR A C 1
ATOM 779 O O . THR A 1 114 ? -5.732 -0.168 37.399 1.00 94.31 114 THR A O 1
ATOM 782 N N . ILE A 1 115 ? -7.619 1.037 37.701 1.00 94.88 115 ILE A N 1
ATOM 783 C CA . ILE A 1 115 ? -8.128 1.005 36.325 1.00 94.88 115 ILE A CA 1
ATOM 784 C C . ILE A 1 115 ? -8.209 2.418 35.743 1.00 94.88 115 ILE A C 1
ATOM 786 O O . ILE A 1 115 ? -8.280 3.404 36.481 1.00 94.88 115 ILE A O 1
ATOM 790 N N . THR A 1 116 ? -8.244 2.521 34.416 1.00 94.81 116 THR A N 1
ATOM 791 C CA . THR A 1 116 ? -8.456 3.791 33.702 1.00 94.81 116 THR A CA 1
ATOM 792 C C . THR A 1 116 ? -9.853 3.828 33.091 1.00 94.81 116 THR A C 1
ATOM 794 O O . THR A 1 116 ? -10.170 2.993 32.251 1.00 94.81 116 THR A O 1
ATOM 797 N N . VAL A 1 117 ? -10.690 4.800 33.455 1.00 93.81 117 VAL A N 1
ATOM 798 C CA . VAL A 1 117 ? -11.993 4.994 32.792 1.00 93.81 117 VAL A CA 1
ATOM 799 C C . VAL A 1 117 ? -11.812 5.827 31.523 1.00 93.81 117 VAL A C 1
ATOM 801 O O . VAL A 1 117 ? -11.235 6.912 31.577 1.00 93.81 117 VAL A O 1
ATOM 804 N N . ALA A 1 118 ? -12.323 5.350 30.388 1.00 93.56 118 ALA A N 1
ATOM 805 C CA . ALA A 1 118 ? -12.162 5.998 29.088 1.00 93.56 118 ALA A CA 1
ATOM 806 C C . ALA A 1 118 ? -13.506 6.324 28.417 1.00 93.56 118 ALA A C 1
ATOM 808 O O . ALA A 1 118 ? -14.418 5.500 28.380 1.00 93.56 118 ALA A O 1
ATOM 809 N N . GLN A 1 119 ? -13.599 7.523 27.837 1.00 92.38 119 GLN A N 1
ATOM 810 C CA . GLN A 1 119 ? -14.661 7.888 26.896 1.00 92.38 119 GLN A CA 1
ATOM 811 C C . GLN A 1 119 ? -14.450 7.105 25.591 1.00 92.38 119 GLN A C 1
ATOM 813 O O . GLN A 1 119 ? -13.298 6.923 25.181 1.00 92.38 119 GLN A O 1
ATOM 818 N N . VAL A 1 120 ? -15.518 6.648 24.936 1.00 92.44 120 VAL A N 1
ATOM 819 C CA . VAL A 1 120 ? -15.377 5.871 23.696 1.00 92.44 120 VAL A CA 1
ATOM 820 C C . VAL A 1 120 ? -15.066 6.811 22.534 1.00 92.44 120 VAL A C 1
ATOM 822 O O . VAL A 1 120 ? -15.745 7.817 22.333 1.00 92.44 120 VAL A O 1
ATOM 825 N N . LYS A 1 121 ? -14.064 6.466 21.724 1.00 92.69 121 LYS A N 1
ATOM 826 C CA . LYS A 1 121 ? -13.823 7.112 20.426 1.00 92.69 121 LYS A CA 1
ATOM 827 C C . LYS A 1 121 ? -14.273 6.175 19.319 1.00 92.69 121 LYS A C 1
ATOM 829 O O . LYS A 1 121 ? -13.937 4.995 19.374 1.00 92.69 121 LYS A O 1
ATOM 834 N N . VAL A 1 122 ? -14.984 6.702 18.323 1.00 94.00 122 VAL A N 1
ATOM 835 C CA . VAL A 1 122 ? -15.434 5.926 17.162 1.00 94.00 122 VAL A CA 1
ATOM 836 C C . VAL A 1 122 ? -14.793 6.451 15.881 1.00 94.00 122 VAL A C 1
ATOM 838 O O . VAL A 1 122 ? -14.860 7.646 15.595 1.00 94.00 122 VAL A O 1
ATOM 841 N N . SER A 1 123 ? -14.181 5.558 15.107 1.00 92.94 123 SER A N 1
ATOM 842 C CA . SER A 1 123 ? -13.751 5.793 13.724 1.00 92.94 123 SER A CA 1
ATOM 843 C C . SER A 1 123 ? -14.769 5.201 12.744 1.00 92.94 123 SER A C 1
ATOM 845 O O . SER A 1 123 ? -15.523 4.296 13.102 1.00 92.94 123 SER A O 1
ATOM 847 N N . VAL A 1 124 ? -14.800 5.714 11.508 1.00 93.62 124 VAL A N 1
ATOM 848 C CA . VAL A 1 124 ? -15.495 5.075 10.378 1.00 93.62 124 VAL A CA 1
ATOM 849 C C . VAL A 1 124 ? -14.607 5.162 9.137 1.00 93.62 124 VAL A C 1
ATOM 851 O O . VAL A 1 124 ? -14.175 6.256 8.765 1.00 93.62 124 VAL A O 1
ATOM 854 N N . THR A 1 125 ? -14.358 4.023 8.498 1.00 90.50 125 THR A N 1
ATOM 855 C CA . THR A 1 125 ? -13.425 3.846 7.375 1.00 90.50 125 THR A CA 1
ATOM 856 C C . THR A 1 125 ? -14.082 3.088 6.210 1.00 90.50 125 THR A C 1
ATOM 858 O O . THR A 1 125 ? -14.884 2.180 6.456 1.00 90.50 125 THR A O 1
ATOM 861 N N . PRO A 1 126 ? -13.754 3.409 4.940 1.00 88.06 126 PRO A N 1
ATOM 862 C CA . PRO A 1 126 ? -12.925 4.535 4.481 1.00 88.06 126 PRO A CA 1
ATOM 863 C C . PRO A 1 126 ? -13.608 5.914 4.619 1.00 88.06 126 PRO A C 1
ATOM 865 O O . PRO A 1 126 ? -14.831 6.041 4.534 1.00 88.06 126 PRO A O 1
ATOM 868 N N . SER A 1 127 ? -12.809 6.971 4.809 1.00 89.12 127 SER A N 1
ATOM 869 C CA . SER A 1 127 ? -13.277 8.366 4.874 1.00 89.12 127 SER A CA 1
ATOM 870 C C . SER A 1 127 ? -12.141 9.351 4.537 1.00 89.12 127 SER A C 1
ATOM 872 O O . SER A 1 127 ? -11.090 9.278 5.173 1.00 89.12 127 SER A O 1
ATOM 874 N N . PRO A 1 128 ? -12.319 10.306 3.598 1.00 88.50 128 PRO A N 1
ATOM 875 C CA . PRO A 1 128 ? -13.459 10.455 2.691 1.00 88.50 128 PRO A CA 1
ATOM 876 C C . PRO A 1 128 ? -13.497 9.337 1.637 1.00 88.50 128 PRO A C 1
ATOM 878 O O . PRO A 1 128 ? -12.484 8.705 1.361 1.00 88.50 128 PRO A O 1
ATOM 881 N N . VAL A 1 129 ? -14.655 9.123 1.011 1.00 86.38 129 VAL A N 1
ATOM 882 C CA . VAL A 1 129 ? -14.830 8.091 -0.023 1.00 86.38 129 VAL A CA 1
ATOM 883 C C . VAL A 1 129 ? -15.721 8.572 -1.173 1.00 86.38 129 VAL A C 1
ATOM 885 O O . VAL A 1 129 ? -16.656 9.352 -0.970 1.00 86.38 129 VAL A O 1
ATOM 888 N N . SER A 1 130 ? -15.431 8.107 -2.392 1.00 85.69 130 SER A N 1
ATOM 889 C CA . SER A 1 130 ? -16.227 8.388 -3.598 1.00 85.69 130 SER A CA 1
ATOM 890 C C . SER A 1 130 ? -16.969 7.140 -4.085 1.00 85.69 130 SER A C 1
ATOM 892 O O . SER A 1 130 ? -16.384 6.056 -4.130 1.00 85.69 130 SER A O 1
ATOM 894 N N . VAL A 1 131 ? -18.242 7.276 -4.467 1.00 86.25 131 VAL A N 1
ATOM 895 C CA . VAL A 1 131 ? -19.126 6.151 -4.842 1.00 86.25 131 VAL A CA 1
ATOM 896 C C . VAL A 1 131 ? -19.872 6.475 -6.139 1.00 86.25 131 VAL A C 1
ATOM 898 O O . VAL A 1 131 ? -20.369 7.590 -6.303 1.00 86.25 131 VAL A O 1
ATOM 901 N N . GLY A 1 132 ? -19.936 5.520 -7.072 1.00 83.75 132 GLY A N 1
ATOM 902 C CA . GLY A 1 132 ? -20.664 5.678 -8.337 1.00 83.75 132 GLY A CA 1
ATOM 903 C C . GLY A 1 132 ? -22.187 5.584 -8.167 1.00 83.75 132 GLY A C 1
ATOM 904 O O . GLY A 1 132 ? -22.665 4.905 -7.264 1.00 83.75 132 GLY A O 1
ATOM 905 N N . GLN A 1 133 ? -22.967 6.232 -9.035 1.00 84.31 133 GLN A N 1
ATOM 906 C CA . GLN A 1 133 ? -24.435 6.156 -9.004 1.00 84.31 133 GLN A CA 1
ATOM 907 C C . GLN A 1 133 ? -24.939 4.715 -9.152 1.00 84.31 133 GLN A C 1
ATOM 909 O O . GLN A 1 133 ? -24.570 4.016 -10.091 1.00 84.31 133 GLN A O 1
ATOM 914 N N . GLY A 1 134 ? -25.812 4.287 -8.237 1.00 83.69 134 GLY A N 1
ATOM 915 C CA . GLY A 1 134 ? -26.337 2.918 -8.179 1.00 83.69 134 GLY A CA 1
ATOM 916 C C . GLY A 1 134 ? -25.349 1.865 -7.663 1.00 83.69 134 GLY A C 1
ATOM 917 O O . GLY A 1 134 ? -25.723 0.700 -7.580 1.00 83.69 134 GLY A O 1
ATOM 918 N N . LEU A 1 135 ? -24.119 2.254 -7.306 1.00 86.50 135 LEU A N 1
ATOM 919 C CA . LEU A 1 135 ? -23.117 1.373 -6.704 1.00 86.50 135 LEU A CA 1
ATOM 920 C C . LEU A 1 135 ? -23.174 1.454 -5.171 1.00 86.50 135 LEU A C 1
ATOM 922 O O . LEU A 1 135 ? -23.838 2.320 -4.589 1.00 86.50 135 LEU A O 1
ATOM 926 N N . VAL A 1 136 ? -22.464 0.542 -4.514 1.00 87.62 136 VAL A N 1
ATOM 927 C CA . VAL A 1 136 ? -22.368 0.467 -3.053 1.00 87.62 136 VAL A CA 1
ATOM 928 C C . VAL A 1 136 ? -20.982 0.867 -2.547 1.00 87.62 136 VAL A C 1
ATOM 930 O O . VAL A 1 136 ? -20.015 0.935 -3.303 1.00 87.62 136 VAL A O 1
ATOM 933 N N . GLN A 1 137 ? -20.893 1.146 -1.249 1.00 88.25 137 GLN A N 1
ATOM 934 C CA . GLN A 1 137 ? -19.639 1.214 -0.507 1.00 88.25 137 GLN A CA 1
ATOM 935 C C . GLN A 1 137 ? -19.853 0.626 0.885 1.00 88.25 137 GLN A C 1
ATOM 937 O O . GLN A 1 137 ? -20.733 1.064 1.628 1.00 88.25 137 GLN A O 1
ATOM 942 N N . GLN A 1 138 ? -19.015 -0.338 1.243 1.00 89.62 138 GLN A N 1
ATOM 943 C CA . GLN A 1 138 ? -18.962 -0.899 2.585 1.00 89.62 138 GLN A CA 1
ATOM 944 C C . GLN A 1 138 ? -18.203 0.054 3.524 1.00 89.62 138 GLN A C 1
ATOM 946 O O . GLN A 1 138 ? -17.225 0.685 3.123 1.00 89.62 138 GLN A O 1
ATOM 951 N N . LEU A 1 139 ? -18.689 0.211 4.751 1.00 91.38 139 LEU A N 1
ATOM 952 C CA . LEU A 1 139 ? -18.144 1.103 5.771 1.00 91.38 139 LEU A CA 1
ATOM 953 C C . LEU A 1 139 ? -17.990 0.319 7.072 1.00 91.38 139 LEU A C 1
ATOM 955 O O . LEU A 1 139 ? -18.944 -0.305 7.542 1.00 91.38 139 LEU A O 1
ATOM 959 N N . THR A 1 140 ? -16.798 0.382 7.657 1.00 92.12 140 THR A N 1
ATOM 960 C CA . THR A 1 140 ? -16.486 -0.249 8.944 1.00 92.12 140 THR A CA 1
ATOM 961 C C . THR A 1 140 ? -16.391 0.826 10.018 1.00 92.12 140 THR A C 1
ATOM 963 O O . THR A 1 140 ? -15.745 1.849 9.807 1.00 92.12 140 THR A O 1
ATOM 966 N N . ALA A 1 141 ? -17.039 0.609 11.158 1.00 94.38 141 ALA A N 1
ATOM 967 C CA . ALA A 1 141 ? -16.927 1.430 12.355 1.00 94.38 141 ALA A CA 1
ATOM 968 C C . ALA A 1 141 ? -16.197 0.657 13.457 1.00 94.38 141 ALA A C 1
ATOM 970 O O . ALA A 1 141 ? -16.450 -0.534 13.651 1.00 94.38 141 ALA A O 1
ATOM 971 N N . VAL A 1 142 ? -15.331 1.347 14.202 1.00 92.06 142 VAL A N 1
ATOM 972 C CA . VAL A 1 142 ? -14.611 0.777 15.351 1.00 92.06 142 VAL A CA 1
ATOM 973 C C . VAL A 1 142 ? -14.715 1.715 16.538 1.00 92.06 142 VAL A C 1
ATOM 975 O O . VAL A 1 142 ? -14.583 2.926 16.387 1.00 92.06 142 VAL A O 1
ATOM 978 N N . ALA A 1 143 ? -14.925 1.152 17.720 1.00 91.44 143 ALA A N 1
ATOM 979 C CA . ALA A 1 143 ? -14.984 1.834 18.999 1.00 91.44 143 ALA A CA 1
ATOM 980 C C . ALA A 1 143 ? -13.790 1.421 19.869 1.00 91.44 143 ALA A C 1
ATOM 982 O O . ALA A 1 143 ? -13.653 0.250 20.226 1.00 91.44 143 ALA A O 1
ATOM 983 N N . VAL A 1 144 ? -12.955 2.386 20.259 1.00 88.94 144 VAL A N 1
ATOM 984 C CA . VAL A 1 144 ? -11.871 2.174 21.233 1.00 88.94 144 VAL A CA 1
ATOM 985 C C . VAL A 1 144 ? -12.211 2.835 22.578 1.00 88.94 144 VAL A C 1
ATOM 987 O O . VAL A 1 144 ? -12.725 3.960 22.583 1.00 88.94 144 VAL A O 1
ATOM 990 N N . PRO A 1 145 ? -11.918 2.191 23.728 1.00 86.56 145 PRO A N 1
ATOM 991 C CA . PRO A 1 145 ? -11.255 0.888 23.871 1.00 86.56 145 PRO A CA 1
ATOM 992 C C . PRO A 1 145 ? -12.177 -0.305 23.550 1.00 86.56 145 PRO A C 1
ATOM 994 O O . PRO A 1 145 ? -13.359 -0.309 23.880 1.00 86.56 145 PRO A O 1
ATOM 997 N N . ASP A 1 146 ? -11.599 -1.338 22.941 1.00 80.38 146 ASP A N 1
ATOM 998 C CA . ASP A 1 146 ? -12.275 -2.463 22.274 1.00 80.38 146 ASP A CA 1
ATOM 999 C C . ASP A 1 146 ? -12.551 -3.683 23.176 1.00 80.38 146 ASP A C 1
ATOM 1001 O O . ASP A 1 146 ? -12.902 -4.762 22.695 1.00 80.38 146 ASP A O 1
ATOM 1005 N N . ILE A 1 147 ? -12.403 -3.527 24.494 1.00 77.81 147 ILE A N 1
ATOM 1006 C CA . ILE A 1 147 ? -12.405 -4.623 25.481 1.00 77.81 147 ILE A CA 1
ATOM 1007 C C . ILE A 1 147 ? -13.759 -5.325 25.682 1.00 77.81 147 ILE A C 1
ATOM 1009 O O . ILE A 1 147 ? -13.851 -6.280 26.446 1.00 77.81 147 ILE A O 1
ATOM 1013 N N . ALA A 1 148 ? -14.814 -4.834 25.037 1.00 76.38 148 ALA A N 1
ATOM 1014 C CA . ALA A 1 148 ? -16.171 -5.361 25.093 1.00 76.38 148 ALA A CA 1
ATOM 1015 C C . ALA A 1 148 ? -16.742 -5.461 23.666 1.00 76.38 148 ALA A C 1
ATOM 1017 O O . ALA A 1 148 ? -16.225 -4.788 22.770 1.00 76.38 148 ALA A O 1
ATOM 1018 N N . PRO A 1 149 ? -17.794 -6.267 23.426 1.00 84.06 149 PRO A N 1
ATOM 1019 C CA . PRO A 1 149 ? -18.469 -6.311 22.132 1.00 84.06 149 PRO A CA 1
ATOM 1020 C C . PRO A 1 149 ? -18.967 -4.921 21.717 1.00 84.06 149 PRO A C 1
ATOM 1022 O O . PRO A 1 149 ? -19.712 -4.271 22.452 1.00 84.06 149 PRO A O 1
ATOM 1025 N N . GLN A 1 150 ? -18.551 -4.466 20.540 1.00 85.00 150 GLN A N 1
ATOM 1026 C CA . GLN A 1 150 ? -18.891 -3.148 20.016 1.00 85.00 150 GLN A CA 1
ATOM 1027 C C . GLN A 1 150 ? -20.216 -3.226 19.256 1.00 85.00 150 GLN A C 1
ATOM 1029 O O . GLN A 1 150 ? -20.384 -4.060 18.365 1.00 85.00 150 GLN A O 1
ATOM 1034 N N . THR A 1 151 ? -21.160 -2.339 19.574 1.00 91.44 151 THR A N 1
ATOM 1035 C CA . THR A 1 151 ? -22.392 -2.184 18.790 1.00 91.44 151 THR A CA 1
ATOM 1036 C C . THR A 1 151 ? -22.688 -0.714 18.526 1.00 91.44 151 THR A C 1
ATOM 1038 O O . THR A 1 151 ? -22.345 0.166 19.318 1.00 91.44 151 THR A O 1
ATOM 1041 N N . PHE A 1 152 ? -23.300 -0.453 17.373 1.00 95.88 152 PHE A N 1
ATOM 1042 C CA . PHE A 1 152 ? -23.463 0.884 16.813 1.00 95.88 152 PHE A CA 1
ATOM 1043 C C . PHE A 1 152 ? -24.881 1.099 16.295 1.00 95.88 152 PHE A C 1
ATOM 1045 O O . PHE A 1 152 ? -25.547 0.164 15.849 1.00 95.88 152 PHE A O 1
ATOM 1052 N N . THR A 1 153 ? -25.302 2.358 16.272 1.00 97.19 153 THR A N 1
ATOM 1053 C CA . THR A 1 153 ? -26.430 2.824 15.459 1.00 97.19 153 THR A CA 1
ATOM 1054 C C . THR A 1 153 ? -25.890 3.620 14.277 1.00 97.19 153 THR A C 1
ATOM 1056 O O . THR A 1 153 ? -25.021 4.477 14.448 1.00 97.19 153 THR A O 1
ATOM 1059 N N . TRP A 1 154 ? -26.383 3.322 13.075 1.00 97.69 154 TRP A N 1
ATOM 1060 C CA . TRP A 1 154 ? -25.962 3.983 11.839 1.00 97.69 154 TRP A CA 1
ATOM 1061 C C . TRP A 1 154 ? -27.016 4.986 11.370 1.00 97.69 154 TRP A C 1
ATOM 1063 O O . TRP A 1 154 ? -28.211 4.691 11.365 1.00 97.69 154 TRP A O 1
ATOM 1073 N N . ALA A 1 155 ? -26.568 6.166 10.945 1.00 95.75 155 ALA A N 1
ATOM 1074 C CA . ALA A 1 155 ? -27.420 7.236 10.443 1.00 95.75 155 ALA A CA 1
ATOM 1075 C C . ALA A 1 155 ? -26.841 7.862 9.167 1.00 95.75 155 ALA A C 1
ATOM 1077 O O . ALA A 1 155 ? -25.629 8.040 9.034 1.00 95.75 155 ALA A O 1
ATOM 1078 N N . LEU A 1 156 ? -27.727 8.241 8.246 1.00 94.19 156 LEU A N 1
ATOM 1079 C CA . LEU A 1 156 ? -27.396 8.988 7.035 1.00 94.19 156 LEU A CA 1
ATOM 1080 C C . LEU A 1 156 ? -27.847 10.441 7.202 1.00 94.19 156 LEU A C 1
ATOM 1082 O O . LEU A 1 156 ? -29.023 10.694 7.465 1.00 94.19 156 LEU A O 1
ATOM 1086 N N . THR A 1 157 ? -26.940 11.397 7.017 1.00 90.00 157 THR A N 1
ATOM 1087 C CA . THR A 1 157 ? -27.267 12.826 6.984 1.00 90.00 157 THR A CA 1
ATOM 1088 C C . THR A 1 157 ? -26.869 13.443 5.646 1.00 90.00 157 THR A C 1
ATOM 1090 O O . THR A 1 157 ? -25.874 13.083 5.014 1.00 90.00 157 THR A O 1
ATOM 1093 N N . CYS A 1 158 ? -27.705 14.366 5.177 1.00 83.06 158 CYS A N 1
ATOM 1094 C CA . CYS A 1 158 ? -27.569 15.020 3.885 1.00 83.06 158 CYS A CA 1
ATOM 1095 C C . CYS A 1 158 ? -28.107 16.446 4.013 1.00 83.06 158 CYS A C 1
ATOM 1097 O O . CYS A 1 158 ? -29.216 16.649 4.505 1.00 83.06 158 CYS A O 1
ATOM 1099 N N . THR A 1 159 ? -27.320 17.443 3.616 1.00 69.06 159 THR A N 1
ATOM 1100 C CA . THR A 1 159 ? -27.627 18.863 3.874 1.00 69.06 159 THR A CA 1
ATOM 1101 C C . THR A 1 159 ? -28.465 19.525 2.777 1.00 69.06 159 THR A C 1
ATOM 1103 O O . THR A 1 159 ? -28.766 20.714 2.866 1.00 69.06 159 THR A O 1
ATOM 1106 N N . GLN A 1 160 ? -28.849 18.778 1.739 1.00 73.31 160 GLN A N 1
ATOM 1107 C CA . GLN A 1 160 ? -29.496 19.297 0.534 1.00 73.31 160 GLN A CA 1
ATOM 1108 C C . GLN A 1 160 ? -30.938 18.791 0.423 1.00 73.31 160 GLN A C 1
ATOM 1110 O O . GLN A 1 160 ? -31.191 17.611 0.194 1.00 73.31 160 GLN A O 1
ATOM 1115 N N . SER A 1 161 ? -31.894 19.708 0.590 1.00 67.00 161 SER A N 1
ATOM 1116 C CA . SER A 1 161 ? -33.324 19.405 0.497 1.00 67.00 161 SER A CA 1
ATOM 1117 C C . SER A 1 161 ? -33.716 18.967 -0.919 1.00 67.00 161 SER A C 1
ATOM 1119 O O . SER A 1 161 ? -33.290 19.574 -1.899 1.00 67.00 161 SER A O 1
ATOM 1121 N N . GLY A 1 162 ? -34.545 17.925 -1.022 1.00 69.00 162 GLY A N 1
ATOM 1122 C CA . GLY A 1 162 ? -35.111 17.445 -2.288 1.00 69.00 162 GLY A CA 1
ATOM 1123 C C . GLY A 1 162 ? -34.211 16.534 -3.133 1.00 69.00 162 GLY A C 1
ATOM 1124 O O . GLY A 1 162 ? -34.675 16.044 -4.159 1.00 69.00 162 GLY A O 1
ATOM 1125 N N . LEU A 1 163 ? -32.965 16.267 -2.722 1.00 78.38 163 LEU A N 1
ATOM 1126 C CA . LEU A 1 163 ? -32.088 15.312 -3.409 1.00 78.38 163 LEU A CA 1
ATOM 1127 C C . LEU A 1 163 ? -32.240 13.898 -2.833 1.00 78.38 163 LEU A C 1
ATOM 1129 O O . LEU A 1 163 ? -32.421 13.714 -1.629 1.00 78.38 163 LEU A O 1
ATOM 1133 N N . ALA A 1 164 ? -32.106 12.883 -3.688 1.00 79.56 164 ALA A N 1
ATOM 1134 C CA . ALA A 1 164 ? -31.901 11.515 -3.229 1.00 79.56 164 ALA A CA 1
ATOM 1135 C C . ALA A 1 164 ? -30.457 11.385 -2.725 1.00 79.56 164 ALA A C 1
ATOM 1137 O O . ALA A 1 164 ? -29.521 11.594 -3.492 1.00 79.56 164 ALA A O 1
ATOM 1138 N N . CYS A 1 165 ? -30.268 11.037 -1.451 1.00 85.25 165 CYS A N 1
ATOM 1139 C CA . CYS A 1 165 ? -28.936 10.963 -0.835 1.00 85.25 165 CYS A CA 1
ATOM 1140 C C . CYS A 1 165 ? -28.406 9.532 -0.648 1.00 85.25 165 CYS A C 1
ATOM 1142 O O . CYS A 1 165 ? -27.346 9.339 -0.055 1.00 85.25 165 CYS A O 1
ATOM 1144 N N . GLY A 1 166 ? -29.124 8.540 -1.178 1.00 90.62 166 GLY A N 1
ATOM 1145 C CA . GLY A 1 166 ? -28.836 7.117 -1.017 1.00 90.62 166 GLY A CA 1
ATOM 1146 C C . GLY A 1 166 ? -29.496 6.531 0.229 1.00 90.62 166 GLY A C 1
ATOM 1147 O O . GLY A 1 166 ? -30.368 7.153 0.838 1.00 90.62 166 GLY A O 1
ATOM 1148 N N . THR A 1 167 ? -29.060 5.336 0.610 1.00 92.62 167 THR A N 1
ATOM 1149 C CA . THR A 1 167 ? -29.449 4.651 1.851 1.00 92.62 167 THR A CA 1
ATOM 1150 C C . THR A 1 167 ? -28.209 4.156 2.584 1.00 92.62 167 THR A C 1
ATOM 1152 O O . THR A 1 167 ? -27.172 3.936 1.965 1.00 92.62 167 THR A O 1
ATOM 1155 N N . VAL A 1 168 ? -28.315 3.952 3.897 1.00 95.06 168 VAL A N 1
ATOM 1156 C CA . VAL A 1 168 ? -27.341 3.169 4.667 1.00 95.06 168 VAL A CA 1
ATOM 1157 C C . VAL A 1 168 ? -28.070 2.010 5.336 1.00 95.06 168 VAL A C 1
ATOM 1159 O O . VAL A 1 168 ? -29.141 2.208 5.910 1.00 95.06 168 VAL A O 1
ATOM 1162 N N . GLN A 1 169 ? -27.506 0.811 5.240 1.00 95.00 169 GLN A N 1
ATOM 1163 C CA . GLN A 1 169 ? -28.024 -0.399 5.870 1.00 95.00 169 GLN A CA 1
ATOM 1164 C C . GLN A 1 169 ? -26.911 -1.046 6.694 1.00 95.00 169 GLN A C 1
ATOM 1166 O O . GLN A 1 169 ? -25.851 -1.363 6.163 1.00 95.00 169 GLN A O 1
ATOM 1171 N N . GLN A 1 170 ? -27.152 -1.236 7.988 1.00 95.19 170 GLN A N 1
ATOM 1172 C CA . GLN A 1 170 ? -26.266 -1.990 8.877 1.00 95.19 170 GLN A CA 1
ATOM 1173 C C . GLN A 1 170 ? -26.295 -3.483 8.512 1.00 95.19 170 GLN A C 1
ATOM 1175 O O . GLN A 1 170 ? -27.348 -3.997 8.122 1.00 95.19 170 GLN A O 1
ATOM 1180 N N . ASP A 1 171 ? -25.165 -4.181 8.644 1.00 92.00 171 ASP A N 1
ATOM 1181 C CA . ASP A 1 171 ? -25.148 -5.640 8.507 1.00 92.00 171 ASP A CA 1
ATOM 1182 C C . ASP A 1 171 ? -25.921 -6.313 9.655 1.00 92.00 171 ASP A C 1
ATOM 1184 O O . ASP A 1 171 ? -25.917 -5.849 10.797 1.00 92.00 171 ASP A O 1
ATOM 1188 N N . ALA A 1 172 ? -26.589 -7.428 9.354 1.00 90.56 172 ALA A N 1
ATOM 1189 C CA . ALA A 1 172 ? -27.440 -8.128 10.315 1.00 90.56 172 ALA A CA 1
ATOM 1190 C C . ALA A 1 172 ? -26.658 -8.890 11.407 1.00 90.56 172 ALA A C 1
ATOM 1192 O O . ALA A 1 172 ? -27.243 -9.247 12.429 1.00 90.56 172 ALA A O 1
ATOM 1193 N N . ASN A 1 173 ? -25.364 -9.149 11.196 1.00 87.69 173 ASN A N 1
ATOM 1194 C CA . ASN A 1 173 ? -24.517 -9.983 12.053 1.00 87.69 173 ASN A CA 1
ATOM 1195 C C . ASN A 1 173 ? -23.355 -9.182 12.666 1.00 87.69 173 ASN A C 1
ATOM 1197 O O . ASN A 1 173 ? -22.970 -9.426 13.809 1.00 87.69 173 ASN A O 1
ATOM 1201 N N . VAL A 1 174 ? -22.802 -8.214 11.927 1.00 89.38 174 VAL A N 1
ATOM 1202 C CA . VAL A 1 174 ? -21.655 -7.391 12.336 1.00 89.38 174 VAL A CA 1
ATOM 1203 C C . VAL A 1 174 ? -22.104 -5.944 12.548 1.00 89.38 174 VAL A C 1
ATOM 1205 O O . VAL A 1 174 ? -22.158 -5.144 11.622 1.00 89.38 174 VAL A O 1
ATOM 1208 N N . SER A 1 175 ? -22.399 -5.565 13.794 1.00 92.94 175 SER A N 1
ATOM 1209 C CA . SER A 1 175 ? -2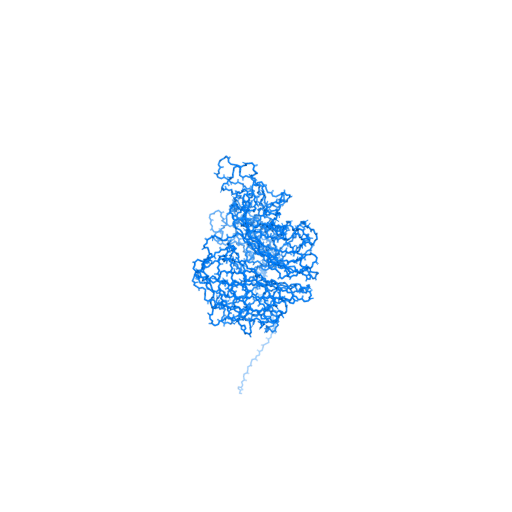2.940 -4.228 14.106 1.00 92.94 175 SER A CA 1
ATOM 1210 C C . SER A 1 175 ? -22.009 -3.066 13.701 1.00 92.94 175 SER A C 1
ATOM 1212 O O . SER A 1 175 ? -22.490 -1.990 13.336 1.00 92.94 175 SER A O 1
ATOM 1214 N N . GLY A 1 176 ? -20.690 -3.290 13.713 1.00 92.38 176 GLY A N 1
ATOM 1215 C CA . GLY A 1 176 ? -19.671 -2.358 13.213 1.00 92.38 176 GLY A CA 1
ATOM 1216 C C . GLY A 1 176 ? -19.549 -2.286 11.688 1.00 92.38 176 GLY A C 1
ATOM 1217 O O . GLY A 1 176 ? -18.602 -1.688 11.197 1.00 92.38 176 GLY A O 1
ATOM 1218 N N . LEU A 1 177 ? -20.470 -2.881 10.929 1.00 92.81 177 LEU A N 1
ATOM 1219 C CA . LEU A 1 177 ? -20.448 -2.913 9.470 1.00 92.81 177 LEU A CA 1
ATOM 1220 C C . LEU A 1 177 ? -21.742 -2.318 8.904 1.00 92.81 177 LEU A C 1
ATOM 1222 O O . LEU A 1 177 ? -22.840 -2.618 9.380 1.00 92.81 177 LEU A O 1
ATOM 1226 N N . ALA A 1 178 ? -21.621 -1.498 7.865 1.00 93.56 178 ALA A N 1
ATOM 1227 C CA . ALA A 1 178 ? -22.758 -1.008 7.096 1.00 93.56 178 ALA A CA 1
ATOM 1228 C C . ALA A 1 178 ? -22.425 -0.887 5.607 1.00 93.56 178 ALA A C 1
ATOM 1230 O O . ALA A 1 178 ? -21.274 -0.710 5.216 1.00 93.56 178 ALA A O 1
ATOM 1231 N N . VAL A 1 179 ? -23.456 -0.944 4.770 1.00 92.44 179 VAL A N 1
ATOM 1232 C CA . VAL A 1 179 ? -23.379 -0.690 3.332 1.00 92.44 179 VAL A CA 1
ATOM 1233 C C . VAL A 1 179 ? -24.115 0.612 3.035 1.00 92.44 179 VAL A C 1
ATOM 1235 O O . VAL A 1 179 ? -25.304 0.753 3.328 1.00 92.44 179 VAL A O 1
ATOM 1238 N N . TYR A 1 180 ? -23.404 1.574 2.453 1.00 92.56 180 TYR A N 1
ATOM 1239 C CA . TYR A 1 180 ? -24.005 2.725 1.792 1.00 92.56 180 TYR A CA 1
ATOM 1240 C C . TYR A 1 180 ? -24.369 2.351 0.351 1.00 92.56 180 TYR A C 1
ATOM 1242 O O . TYR A 1 180 ? -23.541 1.793 -0.366 1.00 92.56 180 TYR A O 1
ATOM 1250 N N . THR A 1 181 ? -25.575 2.701 -0.093 1.00 91.06 181 THR A N 1
ATOM 1251 C CA . THR A 1 181 ? -26.026 2.528 -1.483 1.00 91.06 181 THR A CA 1
ATOM 1252 C C . THR A 1 181 ? -26.268 3.896 -2.105 1.00 91.06 181 THR A C 1
ATOM 1254 O O . THR A 1 181 ? -27.099 4.670 -1.618 1.00 91.06 181 THR A O 1
ATOM 1257 N N . ALA A 1 182 ? -25.559 4.201 -3.190 1.00 89.56 182 ALA A N 1
ATOM 1258 C CA . ALA A 1 182 ? -25.697 5.463 -3.902 1.00 89.56 182 ALA A CA 1
ATOM 1259 C C . ALA A 1 182 ? -27.006 5.532 -4.720 1.00 89.56 182 ALA A C 1
ATOM 1261 O O . ALA A 1 182 ? -27.449 4.518 -5.266 1.00 89.56 182 ALA A O 1
ATOM 1262 N N . PRO A 1 183 ? -27.603 6.727 -4.903 1.00 89.81 183 PRO A N 1
ATOM 1263 C CA . PRO A 1 183 ? -28.723 6.924 -5.823 1.00 89.81 183 PRO A CA 1
ATOM 1264 C C . PRO A 1 183 ? -28.401 6.442 -7.243 1.00 89.81 183 PRO A C 1
ATOM 1266 O O . PRO A 1 183 ? -27.414 6.880 -7.839 1.00 89.81 183 PRO A O 1
ATOM 1269 N N . ALA A 1 184 ? -29.253 5.589 -7.808 1.00 85.75 184 ALA A N 1
ATOM 1270 C CA . ALA A 1 184 ? -29.166 5.189 -9.210 1.00 85.75 184 ALA A CA 1
ATOM 1271 C C . ALA A 1 184 ? -29.550 6.347 -10.162 1.00 85.75 184 ALA A C 1
ATOM 1273 O O . ALA A 1 184 ? -30.316 7.239 -9.777 1.00 85.75 184 ALA A O 1
ATOM 1274 N N . PRO A 1 185 ? -29.073 6.354 -11.421 1.00 82.44 185 PRO A N 1
ATOM 1275 C CA . PRO A 1 185 ? -29.574 7.276 -12.440 1.00 82.44 185 PRO A CA 1
ATOM 1276 C C . PRO A 1 185 ? -31.094 7.094 -12.649 1.00 82.44 185 PRO A C 1
ATOM 1278 O O . PRO A 1 185 ? -31.584 5.970 -12.542 1.00 82.44 185 PRO A O 1
ATOM 1281 N N . PRO A 1 186 ? -31.862 8.156 -12.964 1.00 83.69 186 PRO A N 1
ATOM 1282 C CA . PRO A 1 186 ? -31.431 9.510 -13.318 1.00 83.69 186 PRO A CA 1
ATOM 1283 C C . PRO A 1 186 ? -31.391 10.488 -12.122 1.00 83.69 186 PRO A C 1
ATOM 1285 O O . PRO A 1 186 ? -31.647 11.678 -12.299 1.00 83.69 186 PRO A O 1
ATOM 1288 N N . ALA A 1 187 ? -31.121 10.022 -10.896 1.00 79.31 187 ALA A N 1
ATOM 1289 C CA . ALA A 1 187 ? -31.103 10.894 -9.721 1.00 79.31 187 ALA A CA 1
ATOM 1290 C C . ALA A 1 187 ? -30.072 12.038 -9.831 1.00 79.31 187 ALA A C 1
ATOM 1292 O O . ALA A 1 187 ? -28.925 11.837 -10.235 1.00 79.31 187 ALA A O 1
ATOM 1293 N N . THR A 1 188 ? -30.478 13.234 -9.404 1.00 81.62 188 THR A N 1
ATOM 1294 C CA . THR A 1 188 ? -29.613 14.410 -9.245 1.00 81.62 188 THR A CA 1
ATOM 1295 C C . THR A 1 188 ? -28.642 14.215 -8.080 1.00 81.62 188 THR A C 1
ATOM 1297 O O . THR A 1 188 ? -29.077 13.968 -6.955 1.00 81.62 188 THR A O 1
ATOM 1300 N N . LEU A 1 189 ? -27.341 14.347 -8.350 1.00 81.38 189 LEU A N 1
ATOM 1301 C CA . LEU A 1 189 ? -26.267 14.042 -7.401 1.00 81.38 189 LEU A CA 1
ATOM 1302 C C . LEU A 1 189 ? -26.245 14.974 -6.169 1.00 81.38 189 LEU A C 1
ATOM 1304 O O . LEU A 1 189 ? -26.201 16.195 -6.341 1.00 81.38 189 LEU A O 1
ATOM 1308 N N . PRO A 1 190 ? -26.185 14.433 -4.935 1.00 81.06 190 PRO A N 1
ATOM 1309 C CA . PRO A 1 190 ? -25.863 15.206 -3.738 1.00 81.06 190 PRO A CA 1
ATOM 1310 C C . PRO A 1 190 ? -24.360 15.524 -3.685 1.00 81.06 190 PRO A C 1
ATOM 1312 O O . PRO A 1 190 ? -23.517 14.657 -3.915 1.00 81.06 190 PRO A O 1
ATOM 1315 N N . THR A 1 191 ? -24.000 16.757 -3.323 1.00 69.94 191 THR A N 1
ATOM 1316 C CA . THR A 1 191 ? -22.590 17.200 -3.269 1.00 69.94 191 THR A CA 1
ATOM 1317 C C . THR A 1 191 ? -21.938 17.007 -1.897 1.00 69.94 191 THR A C 1
ATOM 1319 O O . THR A 1 191 ? -20.762 17.325 -1.726 1.00 69.94 191 THR A O 1
ATOM 1322 N N . SER A 1 192 ? -22.690 16.539 -0.895 1.00 78.44 192 SER A N 1
ATOM 1323 C CA . SER A 1 192 ? -22.165 16.160 0.420 1.00 78.44 192 SER A CA 1
ATOM 1324 C C . SER A 1 192 ? -23.122 15.200 1.125 1.00 78.44 192 SER A C 1
ATOM 1326 O O . SER A 1 192 ? -24.185 15.612 1.593 1.00 78.44 192 SER A O 1
ATOM 1328 N N . VAL A 1 193 ? -22.717 13.938 1.247 1.00 92.00 193 VAL A N 1
ATOM 1329 C CA . VAL A 1 193 ? -23.399 12.920 2.054 1.00 92.00 193 VAL A CA 1
ATOM 1330 C C . VAL A 1 193 ? -22.496 12.560 3.234 1.00 92.00 193 VAL A C 1
ATOM 1332 O O . VAL A 1 193 ? -21.275 12.482 3.090 1.00 92.00 193 VAL A O 1
ATOM 1335 N N . GLN A 1 194 ? -23.076 12.355 4.414 1.00 93.88 194 GLN A N 1
ATOM 1336 C CA . GLN A 1 194 ? -22.349 11.899 5.595 1.00 93.88 194 GLN A CA 1
ATOM 1337 C C . GLN A 1 194 ? -23.036 10.660 6.167 1.00 93.88 194 GLN A C 1
ATOM 1339 O O . GLN A 1 194 ? -24.221 10.683 6.499 1.00 93.88 194 GLN A O 1
ATOM 1344 N N . VAL A 1 195 ? -22.267 9.587 6.325 1.00 95.75 195 VAL A N 1
ATOM 1345 C CA . VAL A 1 195 ? -22.670 8.426 7.121 1.00 95.75 195 VAL A CA 1
ATOM 1346 C C . VAL A 1 195 ? -22.066 8.584 8.514 1.00 95.75 195 VAL A C 1
ATOM 1348 O O . VAL A 1 195 ? -20.918 8.998 8.658 1.00 95.75 195 VAL A O 1
ATOM 1351 N N . THR A 1 196 ? -22.853 8.301 9.545 1.00 97.19 196 THR A N 1
ATOM 1352 C CA . THR A 1 196 ? -22.479 8.467 10.955 1.00 97.19 196 THR A CA 1
ATOM 1353 C C . THR A 1 196 ? -22.716 7.156 11.694 1.00 97.19 196 THR A C 1
ATOM 1355 O O . THR A 1 196 ? -23.794 6.579 11.557 1.00 97.19 196 THR A O 1
ATOM 1358 N N . ALA A 1 197 ? -21.737 6.711 12.481 1.00 97.88 197 ALA A N 1
ATOM 1359 C CA . ALA A 1 197 ? -21.867 5.588 13.404 1.00 97.88 197 ALA A CA 1
ATOM 1360 C C . ALA A 1 197 ? -21.726 6.101 14.843 1.00 97.88 197 ALA A C 1
ATOM 1362 O O . ALA A 1 197 ? -20.728 6.739 15.184 1.00 97.88 197 ALA A O 1
ATOM 1363 N N . THR A 1 198 ? -22.716 5.808 15.684 1.00 97.38 198 THR A N 1
ATOM 1364 C CA . THR A 1 198 ? -22.730 6.176 17.107 1.00 97.38 198 THR A CA 1
ATOM 1365 C C . THR A 1 198 ? -22.693 4.913 17.956 1.00 97.38 198 THR A C 1
ATOM 1367 O O . THR A 1 198 ? -23.519 4.019 17.754 1.00 97.38 198 THR A O 1
ATOM 1370 N N . SER A 1 199 ? -21.762 4.841 18.909 1.00 94.94 199 SER A N 1
ATOM 1371 C CA . SER A 1 199 ? -21.664 3.735 19.867 1.00 94.94 199 SER A CA 1
ATOM 1372 C C . SER A 1 199 ? -22.912 3.651 20.753 1.00 94.94 199 SER A C 1
ATOM 1374 O O . SER A 1 199 ? -23.418 4.661 21.242 1.00 94.94 199 SER A O 1
ATOM 1376 N N . THR A 1 200 ? -23.406 2.437 20.995 1.00 92.69 200 THR A N 1
ATOM 1377 C CA . THR A 1 200 ? -24.505 2.187 21.950 1.00 92.69 200 THR A CA 1
ATOM 1378 C C . THR A 1 200 ? -24.049 2.282 23.410 1.00 92.69 200 THR A C 1
ATOM 1380 O O . THR A 1 200 ? -24.865 2.567 24.283 1.00 92.69 200 THR A O 1
ATOM 1383 N N . ILE A 1 201 ? -22.752 2.069 23.667 1.00 88.81 201 ILE A N 1
ATOM 1384 C CA . ILE A 1 201 ? -22.109 2.135 24.992 1.00 88.81 201 ILE A CA 1
ATOM 1385 C C . ILE A 1 201 ? -21.892 3.598 25.419 1.00 88.81 201 ILE A C 1
ATOM 1387 O O . ILE A 1 201 ? -21.881 3.925 26.605 1.00 88.81 201 ILE A O 1
ATOM 1391 N N . ASP A 1 202 ? -21.713 4.491 24.445 1.00 91.81 202 ASP A N 1
ATOM 1392 C CA . ASP A 1 202 ? -21.418 5.903 24.664 1.00 91.81 202 ASP A CA 1
ATOM 1393 C C . ASP A 1 202 ? -21.982 6.740 23.512 1.00 91.81 202 ASP A C 1
ATOM 1395 O O . ASP A 1 202 ? -21.402 6.806 22.430 1.00 91.81 202 ASP A O 1
ATOM 1399 N N . ALA A 1 203 ? -23.092 7.434 23.763 1.00 92.00 203 ALA A N 1
ATOM 1400 C CA . ALA A 1 203 ? -23.737 8.293 22.770 1.00 92.00 203 ALA A CA 1
ATOM 1401 C C . ALA A 1 203 ? -22.895 9.524 22.358 1.00 92.00 203 ALA A C 1
ATOM 1403 O O . ALA A 1 203 ? -23.273 10.228 21.422 1.00 92.00 203 ALA A O 1
ATOM 1404 N N . THR A 1 204 ? -21.773 9.802 23.038 1.00 93.38 204 THR A N 1
ATOM 1405 C CA . THR A 1 204 ? -20.777 10.805 22.613 1.00 93.38 204 THR A CA 1
ATOM 1406 C C . THR A 1 204 ? -19.668 10.207 21.740 1.00 93.38 204 THR A C 1
ATOM 1408 O O . THR A 1 204 ? -19.002 10.942 21.009 1.00 93.38 204 THR A O 1
ATOM 1411 N N . GLY A 1 205 ? -19.515 8.878 21.746 1.00 94.69 205 GLY A N 1
ATOM 1412 C CA . GLY A 1 205 ? -18.644 8.132 20.845 1.00 94.69 205 GLY A CA 1
ATOM 1413 C C . GLY A 1 205 ? -19.245 8.058 19.444 1.00 94.69 205 GLY A C 1
ATOM 1414 O O . GLY A 1 205 ? -19.971 7.117 19.119 1.00 94.69 205 GLY A O 1
ATOM 1415 N N . VAL A 1 206 ? -18.937 9.058 18.616 1.00 96.69 206 VAL A N 1
ATOM 1416 C CA . VAL A 1 206 ? -19.472 9.224 17.256 1.00 96.69 206 VAL A CA 1
ATOM 1417 C C . VAL A 1 206 ? -18.335 9.308 16.238 1.00 96.69 206 VAL A C 1
ATOM 1419 O O . VAL A 1 206 ? -17.429 10.126 16.391 1.00 96.69 206 VAL A O 1
ATOM 1422 N N . GLY A 1 207 ? -18.413 8.500 15.179 1.00 96.56 207 GLY A N 1
ATOM 1423 C CA . GLY A 1 207 ? -17.512 8.536 14.023 1.00 96.56 207 GLY A CA 1
ATOM 1424 C C . GLY A 1 207 ? -18.274 8.803 12.724 1.00 96.56 207 GLY A C 1
ATOM 1425 O O . GLY A 1 207 ? -19.475 8.533 12.629 1.00 96.56 207 GLY A O 1
ATOM 1426 N N . THR A 1 208 ? -17.598 9.361 11.714 1.00 96.19 208 THR A N 1
ATOM 1427 C CA . THR A 1 208 ? -18.247 9.813 10.472 1.00 96.19 208 THR A CA 1
ATOM 1428 C C . THR A 1 208 ? -17.432 9.509 9.212 1.00 96.19 208 THR A C 1
ATOM 1430 O O . THR A 1 208 ? -16.232 9.775 9.135 1.00 96.19 208 THR A O 1
ATOM 1433 N N . ALA A 1 209 ? -18.117 9.006 8.183 1.00 94.25 209 ALA A N 1
ATOM 1434 C CA . ALA A 1 209 ? -17.590 8.869 6.831 1.00 94.25 209 ALA A CA 1
ATOM 1435 C C . ALA A 1 209 ? -18.182 9.944 5.913 1.00 94.25 209 ALA A C 1
ATOM 1437 O O . ALA A 1 209 ? -19.406 10.071 5.792 1.00 94.25 209 ALA A O 1
ATOM 1438 N N . LYS A 1 210 ? -17.317 10.720 5.245 1.00 92.50 210 LYS A N 1
ATOM 1439 C CA . LYS A 1 210 ? -17.745 11.684 4.221 1.00 92.50 210 LYS A CA 1
ATOM 1440 C C . LYS A 1 210 ? -17.829 10.989 2.863 1.00 92.50 210 LYS A C 1
ATOM 1442 O O . LYS A 1 210 ? -16.806 10.597 2.305 1.00 92.50 210 LYS A O 1
ATOM 1447 N N . VAL A 1 211 ? -19.037 10.912 2.315 1.00 90.12 211 VAL A N 1
ATOM 1448 C CA . VAL A 1 211 ? -19.338 10.245 1.047 1.00 90.12 211 VAL A CA 1
ATOM 1449 C C . VAL A 1 211 ? -19.590 11.284 -0.050 1.00 90.12 211 VAL A C 1
ATOM 1451 O O . VAL A 1 211 ? -20.373 12.224 0.118 1.00 90.12 211 VAL A O 1
ATOM 1454 N N . THR A 1 212 ? -18.932 11.100 -1.194 1.00 88.19 212 THR A N 1
ATOM 1455 C CA . THR A 1 212 ? -19.144 11.888 -2.417 1.00 88.19 212 THR A CA 1
ATOM 1456 C C . THR A 1 212 ? -19.759 10.987 -3.482 1.00 88.19 212 THR A C 1
ATOM 1458 O O . THR A 1 212 ? -19.162 9.974 -3.844 1.00 88.19 212 THR A O 1
ATOM 1461 N N . VAL A 1 213 ? -20.943 11.334 -3.992 1.00 86.81 213 VAL A N 1
ATOM 1462 C CA . VAL A 1 213 ? -21.589 10.557 -5.060 1.00 86.81 213 VAL A CA 1
ATOM 1463 C C . VAL A 1 213 ? -21.188 11.129 -6.420 1.00 86.81 213 VAL A C 1
ATOM 1465 O O . VAL A 1 213 ? -21.314 12.330 -6.658 1.00 86.81 213 VAL A O 1
ATOM 1468 N N . LEU A 1 214 ? -20.709 10.265 -7.312 1.00 82.44 214 LEU A N 1
ATOM 1469 C CA . LEU A 1 214 ? -20.243 10.584 -8.662 1.00 82.44 214 LEU A CA 1
ATOM 1470 C C . LEU A 1 214 ? -20.996 9.724 -9.687 1.00 82.44 214 LEU A C 1
ATOM 1472 O O . LEU A 1 214 ? -21.463 8.642 -9.353 1.00 82.44 214 LEU A O 1
ATOM 1476 N N . SER A 1 215 ? -21.057 10.123 -10.959 1.00 80.56 215 SER A N 1
ATOM 1477 C CA . SER A 1 215 ? -21.618 9.252 -12.016 1.00 80.56 215 SER A CA 1
ATOM 1478 C C . SER A 1 215 ? -20.753 8.011 -12.314 1.00 80.56 215 SER A C 1
ATOM 1480 O O . SER A 1 215 ? -21.236 7.054 -12.904 1.00 80.56 215 SER A O 1
ATOM 1482 N N . SER A 1 216 ? -19.491 8.008 -11.877 1.00 80.44 216 SER A N 1
ATOM 1483 C CA . SER A 1 216 ? -18.544 6.883 -11.897 1.00 80.44 216 SER A CA 1
ATOM 1484 C C . SER A 1 216 ? -17.495 7.121 -10.801 1.00 80.44 216 SER A C 1
ATOM 1486 O O . SER A 1 216 ? -17.143 8.280 -10.573 1.00 80.44 216 SER A O 1
ATOM 1488 N N . ARG A 1 217 ? -16.976 6.073 -10.130 1.00 79.19 217 ARG A N 1
ATOM 1489 C CA . ARG A 1 217 ? -15.844 6.242 -9.184 1.00 79.19 217 ARG A CA 1
ATOM 1490 C C . ARG A 1 217 ? -14.602 6.757 -9.917 1.00 79.19 217 ARG A C 1
ATOM 1492 O O . ARG A 1 217 ? -13.949 7.666 -9.415 1.00 79.19 217 ARG A O 1
ATOM 1499 N N . VAL A 1 218 ? -14.317 6.219 -11.104 1.00 86.69 218 VAL A N 1
ATOM 1500 C CA . VAL A 1 218 ? -13.280 6.750 -11.999 1.00 86.69 218 VAL A CA 1
ATOM 1501 C C . VAL A 1 218 ? -13.818 8.047 -12.624 1.00 86.69 218 VAL A C 1
ATOM 1503 O O . VAL A 1 218 ? -14.818 7.970 -13.349 1.00 86.69 218 VAL A O 1
ATOM 1506 N N . PRO A 1 219 ? -13.260 9.239 -12.329 1.00 84.94 219 PRO A N 1
ATOM 1507 C CA . PRO A 1 219 ? -13.917 10.493 -12.693 1.00 84.94 219 PRO A CA 1
ATOM 1508 C C . PRO A 1 219 ? -13.723 10.847 -14.172 1.00 84.94 219 PRO A C 1
ATOM 1510 O O . PRO A 1 219 ? -12.648 10.655 -14.735 1.00 84.94 219 PRO A O 1
ATOM 1513 N N . ALA A 1 220 ? -14.744 11.446 -14.785 1.00 89.31 220 ALA A N 1
ATOM 1514 C CA . ALA A 1 220 ? -14.668 11.902 -16.171 1.00 89.31 220 ALA A CA 1
ATOM 1515 C C . ALA A 1 220 ? -13.621 13.013 -16.375 1.00 89.31 220 ALA A C 1
ATOM 1517 O O . ALA A 1 220 ? -13.354 13.814 -15.475 1.00 89.31 220 ALA A O 1
ATOM 1518 N N . ASN A 1 221 ? -13.062 13.070 -17.584 1.00 91.31 221 ASN A N 1
ATOM 1519 C CA . ASN A 1 221 ? -11.980 13.961 -18.008 1.00 91.31 221 ASN A CA 1
ATOM 1520 C C . ASN A 1 221 ? -10.730 13.872 -17.108 1.00 91.31 221 ASN A C 1
ATOM 1522 O O . ASN A 1 221 ? -10.040 14.870 -16.898 1.00 91.31 221 ASN A O 1
ATOM 1526 N N . THR A 1 222 ? -10.452 12.689 -16.548 1.00 91.81 222 THR A N 1
ATOM 1527 C CA . THR A 1 222 ? -9.285 12.440 -15.687 1.00 91.81 222 THR A CA 1
ATOM 1528 C C . THR A 1 222 ? -8.301 11.509 -16.386 1.00 91.81 222 THR A C 1
ATOM 1530 O O . THR A 1 222 ? -8.671 10.408 -16.793 1.00 91.81 222 THR A O 1
ATOM 1533 N N . ALA A 1 223 ? -7.047 11.953 -16.487 1.00 94.69 223 ALA A N 1
ATOM 1534 C CA . ALA A 1 223 ? -5.930 11.119 -16.906 1.00 94.69 223 ALA A CA 1
ATOM 1535 C C . ALA A 1 223 ? -5.472 10.201 -15.762 1.00 94.69 223 ALA A C 1
ATOM 1537 O O . ALA A 1 223 ? -5.432 10.605 -14.595 1.00 94.69 223 ALA A O 1
ATOM 1538 N N . TYR A 1 224 ? -5.126 8.973 -16.120 1.00 96.25 224 TYR A N 1
ATOM 1539 C CA . TYR A 1 224 ? -4.480 7.974 -15.279 1.00 96.25 224 TYR A CA 1
ATOM 1540 C C . TYR A 1 224 ? -3.190 7.526 -15.966 1.00 96.25 224 TYR A C 1
ATOM 1542 O O . TYR A 1 224 ? -3.148 7.471 -17.197 1.00 96.25 224 TYR A O 1
ATOM 1550 N N . ALA A 1 225 ? -2.164 7.175 -15.195 1.00 96.50 225 ALA A N 1
ATOM 1551 C CA . ALA A 1 225 ? -1.007 6.443 -15.705 1.00 96.50 225 ALA A CA 1
ATOM 1552 C C . ALA A 1 225 ? -1.184 4.949 -15.439 1.00 96.50 225 ALA A C 1
ATOM 1554 O O . ALA A 1 225 ? -1.725 4.562 -14.402 1.00 96.50 225 ALA A O 1
ATOM 1555 N N . VAL A 1 226 ? -0.713 4.129 -16.371 1.00 95.38 226 VAL A N 1
ATOM 1556 C CA . VAL A 1 226 ? -0.810 2.668 -16.363 1.00 95.38 226 VAL A CA 1
ATOM 1557 C C . VAL A 1 226 ? 0.580 2.084 -16.136 1.00 95.38 226 VAL A C 1
ATOM 1559 O O . VAL A 1 226 ? 1.540 2.545 -16.757 1.00 95.38 226 VAL A O 1
ATOM 1562 N N . ARG A 1 227 ? 0.678 1.059 -15.286 1.00 94.81 227 ARG A N 1
ATOM 1563 C CA . ARG A 1 227 ? 1.806 0.118 -15.253 1.00 94.81 227 ARG A CA 1
ATOM 1564 C C . ARG A 1 227 ? 1.281 -1.302 -15.046 1.00 94.81 227 ARG A C 1
ATOM 1566 O O . ARG A 1 227 ? 0.437 -1.515 -14.176 1.00 94.81 227 ARG A O 1
ATOM 1573 N N . PHE A 1 228 ? 1.809 -2.265 -15.792 1.00 94.44 228 PHE A N 1
ATOM 1574 C CA . PHE A 1 228 ? 1.513 -3.691 -15.641 1.00 94.44 228 PHE A CA 1
ATOM 1575 C C . PHE A 1 228 ? 2.748 -4.527 -15.994 1.00 94.44 228 PHE A C 1
ATOM 1577 O O . PHE A 1 228 ? 3.470 -4.179 -16.926 1.00 94.44 228 PHE A O 1
ATOM 1584 N N . SER A 1 229 ? 2.963 -5.618 -15.259 1.00 92.25 229 SER A N 1
ATOM 1585 C CA . SER A 1 229 ? 4.014 -6.607 -15.510 1.00 92.25 229 SER A CA 1
ATOM 1586 C C . SER A 1 229 ? 3.444 -8.027 -15.447 1.00 92.25 229 SER A C 1
ATOM 1588 O O . SER A 1 229 ? 2.634 -8.372 -14.578 1.00 92.25 229 SER A O 1
ATOM 1590 N N . GLY A 1 230 ? 3.859 -8.867 -16.389 1.00 92.31 230 GLY A N 1
ATOM 1591 C CA . GLY A 1 230 ? 3.283 -10.189 -16.596 1.00 92.31 230 GLY A CA 1
ATOM 1592 C C . GLY A 1 230 ? 4.058 -11.037 -17.594 1.00 92.31 230 GLY A C 1
ATOM 1593 O O . GLY A 1 230 ? 5.215 -10.765 -17.912 1.00 92.31 230 GLY A O 1
ATOM 1594 N N . TYR A 1 231 ? 3.399 -12.088 -18.070 1.00 90.88 231 TYR A N 1
ATOM 1595 C CA . TYR A 1 231 ? 3.952 -13.088 -18.974 1.00 90.88 231 TYR A CA 1
ATOM 1596 C C . TYR A 1 231 ? 2.893 -13.558 -19.971 1.00 90.88 231 TYR A C 1
ATOM 1598 O O . TYR A 1 231 ? 1.750 -13.779 -19.576 1.00 90.88 231 TYR A O 1
ATOM 1606 N N . ASP A 1 232 ? 3.266 -13.755 -21.236 1.00 90.44 232 ASP A N 1
ATOM 1607 C CA . ASP A 1 232 ? 2.343 -14.268 -22.255 1.00 90.44 232 ASP A CA 1
ATOM 1608 C C . ASP A 1 232 ? 2.052 -15.776 -22.101 1.00 90.44 232 ASP A C 1
ATOM 1610 O O . ASP A 1 232 ? 2.758 -16.521 -21.413 1.00 90.44 232 ASP A O 1
ATOM 1614 N N . LEU A 1 233 ? 0.981 -16.243 -22.745 1.00 87.56 233 LEU A N 1
ATOM 1615 C CA . LEU A 1 233 ? 0.604 -17.651 -22.828 1.00 87.56 233 LEU A CA 1
ATOM 1616 C C . LEU A 1 233 ? 0.475 -18.088 -24.298 1.00 87.56 233 LEU A C 1
ATOM 1618 O O . LEU A 1 233 ? -0.053 -17.345 -25.124 1.00 87.56 233 LEU A O 1
ATOM 1622 N N . PRO A 1 234 ? 0.916 -19.311 -24.656 1.00 88.50 234 PRO A N 1
ATOM 1623 C CA . PRO A 1 234 ? 1.513 -20.343 -23.801 1.00 88.50 234 PRO A CA 1
ATOM 1624 C C . PRO A 1 234 ? 3.045 -20.219 -23.665 1.00 88.50 234 PRO A C 1
ATOM 1626 O O . PRO A 1 234 ? 3.692 -21.166 -23.224 1.00 88.50 234 PRO A O 1
ATOM 1629 N N . ASN A 1 235 ? 3.644 -19.119 -24.130 1.00 87.25 235 ASN A N 1
ATOM 1630 C CA . ASN A 1 235 ? 5.089 -19.019 -24.322 1.00 87.25 235 ASN A CA 1
ATOM 1631 C C . ASN A 1 235 ? 5.869 -18.562 -23.081 1.00 87.25 235 ASN A C 1
ATOM 1633 O O . ASN A 1 235 ? 7.056 -18.877 -22.992 1.00 87.25 235 ASN A O 1
ATOM 1637 N N . HIS A 1 236 ? 5.219 -17.898 -22.124 1.00 88.25 236 HIS A N 1
ATOM 1638 C CA . HIS A 1 236 ? 5.829 -17.361 -20.909 1.00 88.25 236 HIS A CA 1
ATOM 1639 C C . HIS A 1 236 ? 6.972 -16.362 -21.174 1.00 88.25 236 HIS A C 1
ATOM 1641 O O . HIS A 1 236 ? 7.904 -16.252 -20.374 1.00 88.25 236 HIS A O 1
ATOM 1647 N N . ASN A 1 237 ? 6.897 -15.605 -22.273 1.00 87.94 237 ASN A N 1
ATOM 1648 C CA . ASN A 1 237 ? 7.760 -14.442 -22.491 1.00 87.94 237 ASN A CA 1
ATOM 1649 C C . ASN A 1 237 ? 7.326 -13.305 -21.549 1.00 87.94 237 ASN A C 1
ATOM 1651 O O . ASN A 1 237 ? 6.124 -13.168 -21.315 1.00 87.94 237 ASN A O 1
ATOM 1655 N N . PRO A 1 238 ? 8.239 -12.455 -21.042 1.00 88.94 238 PRO A N 1
ATOM 1656 C CA . PRO A 1 238 ? 7.852 -11.290 -20.250 1.00 88.94 238 PRO A CA 1
ATOM 1657 C C . PRO A 1 238 ? 7.005 -10.307 -21.071 1.00 88.94 238 PRO A C 1
ATOM 1659 O O . PRO A 1 238 ? 7.257 -10.089 -22.264 1.00 88.94 238 PRO A O 1
ATOM 1662 N N . VAL A 1 239 ? 6.040 -9.690 -20.393 1.00 90.31 239 VAL A N 1
ATOM 1663 C CA . VAL A 1 239 ? 5.189 -8.603 -20.883 1.00 90.31 239 VAL A CA 1
ATOM 1664 C C . VAL A 1 239 ? 5.269 -7.450 -19.886 1.00 90.31 239 VAL A C 1
ATOM 1666 O O . VAL A 1 239 ? 4.887 -7.596 -18.727 1.00 90.31 239 VAL A O 1
ATOM 1669 N N . GLU A 1 240 ? 5.737 -6.295 -20.344 1.00 91.81 240 GLU A N 1
ATOM 1670 C CA . GLU A 1 240 ? 5.729 -5.041 -19.586 1.00 91.81 240 GLU A CA 1
ATOM 1671 C C . GLU A 1 240 ? 4.868 -4.020 -20.331 1.00 91.81 240 GLU A C 1
ATOM 1673 O O . GLU A 1 240 ? 4.962 -3.904 -21.555 1.00 91.81 240 GLU A O 1
ATOM 1678 N N . ILE A 1 241 ? 4.037 -3.276 -19.602 1.00 93.25 241 ILE A N 1
ATOM 1679 C CA . ILE A 1 241 ? 3.179 -2.225 -20.159 1.00 93.25 241 ILE A CA 1
ATOM 1680 C C . ILE A 1 241 ? 3.315 -0.962 -19.310 1.00 93.25 241 ILE A C 1
ATOM 1682 O O . ILE A 1 241 ? 3.170 -1.010 -18.084 1.00 93.25 241 ILE A O 1
ATOM 1686 N N . ALA A 1 242 ? 3.521 0.182 -19.962 1.00 95.56 242 ALA A N 1
ATOM 1687 C CA . ALA A 1 242 ? 3.366 1.501 -19.355 1.00 95.56 242 ALA A CA 1
ATOM 1688 C C . ALA A 1 242 ? 2.551 2.414 -20.280 1.00 95.56 242 ALA A C 1
ATOM 1690 O O . ALA A 1 242 ? 2.606 2.288 -21.499 1.00 95.56 242 ALA A O 1
ATOM 1691 N N . GLY A 1 243 ? 1.768 3.335 -19.723 1.00 95.56 243 GLY A N 1
ATOM 1692 C CA . GLY A 1 243 ? 0.905 4.174 -20.555 1.00 95.56 243 GLY A CA 1
ATOM 1693 C C . GLY A 1 243 ? 0.184 5.279 -19.804 1.00 95.56 243 GLY A C 1
ATOM 1694 O O . GLY A 1 243 ? 0.363 5.473 -18.599 1.00 95.56 243 GLY A O 1
ATOM 1695 N N . SER A 1 244 ? -0.693 5.988 -20.511 1.00 95.12 244 SER A N 1
ATOM 1696 C CA . SER A 1 244 ? -1.677 6.877 -19.900 1.00 95.12 244 SER A CA 1
ATOM 1697 C C . SER A 1 244 ? -2.998 6.877 -20.663 1.00 95.12 244 SER A C 1
ATOM 1699 O O . SER A 1 244 ? -3.026 6.963 -21.890 1.00 95.12 244 SER A O 1
ATOM 1701 N N . VAL A 1 245 ? -4.102 6.807 -19.917 1.00 96.12 245 VAL A N 1
ATOM 1702 C CA . VAL A 1 245 ? -5.476 6.771 -20.436 1.00 96.12 245 VAL A CA 1
ATOM 1703 C C . VAL A 1 245 ? -6.329 7.871 -19.807 1.00 96.12 245 VAL A C 1
ATOM 1705 O O . VAL A 1 245 ? -6.206 8.169 -18.620 1.00 96.12 245 VAL A O 1
ATOM 1708 N N . THR A 1 246 ? -7.229 8.460 -20.592 1.00 95.69 246 THR A N 1
ATOM 1709 C CA . THR A 1 246 ? -8.170 9.496 -20.144 1.00 95.69 246 THR A CA 1
ATOM 1710 C C . THR A 1 246 ? -9.585 8.940 -20.101 1.00 95.69 246 THR A C 1
ATOM 1712 O O . THR A 1 246 ? -10.206 8.664 -21.138 1.00 95.69 246 THR A O 1
ATOM 1715 N N . PHE A 1 247 ? -10.124 8.827 -18.890 1.00 94.31 247 PHE A N 1
ATOM 1716 C CA . PHE A 1 247 ? -11.499 8.395 -18.674 1.00 94.31 247 PHE A CA 1
ATOM 1717 C C . PHE A 1 247 ? -12.495 9.508 -19.011 1.00 94.31 247 PHE A C 1
ATOM 1719 O O . PHE A 1 247 ? -12.325 10.660 -18.611 1.00 94.31 247 PHE A O 1
ATOM 1726 N N . GLY A 1 248 ? -13.549 9.157 -19.742 1.00 91.69 248 GLY A N 1
ATOM 1727 C CA . GLY A 1 248 ? -14.714 9.987 -20.022 1.00 91.69 248 GLY A CA 1
ATOM 1728 C C . GLY A 1 248 ? -15.861 9.719 -19.048 1.00 91.69 248 GLY A C 1
ATOM 1729 O O . GLY A 1 248 ? -15.668 9.294 -17.910 1.00 91.69 248 GLY A O 1
ATOM 1730 N N . ALA A 1 249 ? -17.091 9.977 -19.492 1.00 86.88 249 ALA A N 1
ATOM 1731 C CA . ALA A 1 249 ? -18.279 9.665 -18.703 1.00 86.88 249 ALA A CA 1
ATOM 1732 C C . ALA A 1 249 ? -18.444 8.147 -18.499 1.00 86.88 249 ALA A C 1
ATOM 1734 O O . ALA A 1 249 ? -18.076 7.347 -19.362 1.00 86.88 249 ALA A O 1
ATOM 1735 N N . ASN A 1 250 ? -19.046 7.763 -17.370 1.00 84.38 250 ASN A N 1
ATOM 1736 C CA . ASN A 1 250 ? -19.495 6.396 -17.074 1.00 84.38 250 ASN A CA 1
ATOM 1737 C C . ASN A 1 250 ? -18.410 5.311 -17.256 1.00 84.38 250 ASN A C 1
ATOM 1739 O O . ASN A 1 250 ? -18.705 4.221 -17.732 1.00 84.38 250 ASN A O 1
ATOM 1743 N N . GLY A 1 251 ? -17.151 5.621 -16.924 1.00 88.94 251 GLY A N 1
ATOM 1744 C CA . GLY A 1 251 ? -16.035 4.669 -16.995 1.00 88.94 251 GLY A CA 1
ATOM 1745 C C . GLY A 1 251 ? -15.476 4.405 -18.400 1.00 88.94 251 GLY A C 1
ATOM 1746 O O . GLY A 1 251 ? -14.526 3.641 -18.525 1.00 88.94 251 GLY A O 1
ATOM 1747 N N . THR A 1 252 ? -15.999 5.039 -19.454 1.00 94.81 252 THR A N 1
ATOM 1748 C CA . THR A 1 252 ? -15.422 4.948 -20.814 1.00 94.81 252 THR A CA 1
ATOM 1749 C C . THR A 1 252 ? -13.988 5.484 -20.861 1.00 94.81 252 THR A C 1
ATOM 1751 O O . THR A 1 252 ? -13.663 6.427 -20.144 1.00 94.81 252 THR A O 1
ATOM 1754 N N . ILE A 1 253 ? -13.134 4.934 -21.726 1.00 96.19 253 ILE A N 1
ATOM 1755 C CA . ILE A 1 253 ? -11.802 5.475 -22.040 1.00 96.19 253 ILE A CA 1
ATOM 1756 C C . ILE A 1 253 ? -11.883 6.164 -23.402 1.00 96.19 253 ILE A C 1
ATOM 1758 O O . ILE A 1 253 ? -12.291 5.563 -24.396 1.00 96.19 253 ILE A O 1
ATOM 1762 N N . THR A 1 254 ? -11.528 7.448 -23.424 1.00 95.56 254 THR A N 1
ATOM 1763 C CA . THR A 1 254 ? -11.781 8.358 -24.560 1.00 95.56 254 THR A CA 1
ATOM 1764 C C . THR A 1 254 ? -10.549 8.644 -25.412 1.00 95.56 254 THR A C 1
ATOM 1766 O O . THR A 1 254 ? -10.679 8.991 -26.583 1.00 95.56 254 THR A O 1
ATOM 1769 N N . SER A 1 255 ? -9.363 8.487 -24.830 1.00 94.62 255 SER A N 1
ATOM 1770 C CA . SER A 1 255 ? -8.064 8.603 -25.490 1.00 94.62 255 SER A CA 1
ATOM 1771 C C . SER A 1 255 ? -6.991 8.003 -24.587 1.00 94.62 255 SER A C 1
ATOM 1773 O O . SER A 1 255 ? -7.147 8.028 -23.365 1.00 94.62 255 SER A O 1
ATOM 1775 N N . GLY A 1 256 ? -5.865 7.590 -25.154 1.00 94.38 256 GLY A N 1
ATOM 1776 C CA . GLY A 1 256 ? -4.679 7.215 -24.395 1.00 94.38 256 GLY A CA 1
ATOM 1777 C C . GLY A 1 256 ? -3.525 6.803 -25.297 1.00 94.38 256 GLY A C 1
ATOM 1778 O O . GLY A 1 256 ? -3.714 6.661 -26.509 1.00 94.38 256 GLY A O 1
ATOM 1779 N N . VAL A 1 257 ? -2.362 6.605 -24.684 1.00 94.44 257 VAL A N 1
ATOM 1780 C CA . VAL A 1 257 ? -1.183 5.973 -25.285 1.00 94.44 257 VAL A CA 1
ATOM 1781 C C . VAL A 1 257 ? -0.751 4.820 -24.385 1.00 94.44 257 VAL A C 1
ATOM 1783 O O . VAL A 1 257 ? -0.796 4.944 -23.160 1.00 94.44 257 VAL A O 1
ATOM 1786 N N . GLU A 1 258 ? -0.362 3.708 -24.993 1.00 93.75 258 GLU A N 1
ATOM 1787 C CA . GLU A 1 258 ? 0.115 2.500 -24.321 1.00 93.75 258 GLU A CA 1
ATOM 1788 C C . GLU A 1 258 ? 1.373 2.006 -25.035 1.00 93.75 258 GLU A C 1
ATOM 1790 O O . GLU A 1 258 ? 1.356 1.786 -26.247 1.00 93.75 258 GLU A O 1
ATOM 1795 N N . ASP A 1 259 ? 2.453 1.854 -24.277 1.00 94.44 259 ASP A N 1
ATOM 1796 C CA . ASP A 1 259 ? 3.689 1.213 -24.700 1.00 94.44 259 ASP A CA 1
ATOM 1797 C C . ASP A 1 259 ? 3.739 -0.197 -24.118 1.00 94.44 259 ASP A C 1
ATOM 1799 O O . ASP A 1 259 ? 3.554 -0.391 -22.914 1.00 94.44 259 ASP A O 1
ATOM 1803 N N . VAL A 1 260 ? 4.021 -1.173 -24.975 1.00 93.06 260 VAL A N 1
ATOM 1804 C CA . VAL A 1 260 ? 4.127 -2.591 -24.626 1.00 93.06 260 VAL A CA 1
ATOM 1805 C C . VAL A 1 260 ? 5.508 -3.090 -25.025 1.00 93.06 260 VAL A C 1
ATOM 1807 O O . VAL A 1 260 ? 5.921 -2.913 -26.170 1.00 93.06 260 VAL A O 1
ATOM 1810 N N . VAL A 1 261 ? 6.194 -3.777 -24.115 1.00 90.88 261 VAL A N 1
ATOM 1811 C CA . VAL A 1 261 ? 7.329 -4.643 -24.450 1.00 90.88 261 VAL A CA 1
ATOM 1812 C C . VAL A 1 261 ? 6.894 -6.087 -24.254 1.00 90.88 261 VAL A C 1
ATOM 1814 O O . VAL A 1 261 ? 6.584 -6.499 -23.139 1.00 90.88 261 VAL A O 1
ATOM 1817 N N . ILE A 1 262 ? 6.883 -6.857 -25.340 1.00 87.06 262 ILE A N 1
ATOM 1818 C CA . ILE A 1 262 ? 6.537 -8.284 -25.351 1.00 87.06 262 ILE A CA 1
ATOM 1819 C C . ILE A 1 262 ? 7.584 -9.048 -26.160 1.00 87.06 262 ILE A C 1
ATOM 1821 O O . ILE A 1 262 ? 7.952 -8.628 -27.256 1.00 87.06 262 ILE A O 1
ATOM 1825 N N . ASN A 1 263 ? 8.098 -10.158 -25.617 1.00 81.81 263 ASN A N 1
ATOM 1826 C CA . ASN A 1 263 ? 9.121 -10.986 -26.279 1.00 81.81 263 ASN A CA 1
ATOM 1827 C C . ASN A 1 263 ? 10.343 -10.171 -26.787 1.00 81.81 263 ASN A C 1
ATOM 1829 O O . ASN A 1 263 ? 10.859 -10.391 -27.882 1.00 81.81 263 ASN A O 1
ATOM 1833 N N . GLY A 1 264 ? 10.774 -9.169 -26.012 1.00 80.50 264 GLY A N 1
ATOM 1834 C CA . GLY A 1 264 ? 11.893 -8.288 -26.370 1.00 80.50 264 GLY A CA 1
ATOM 1835 C C . GLY A 1 264 ? 11.599 -7.227 -27.441 1.00 80.50 264 GLY A C 1
ATOM 1836 O O . GLY A 1 264 ? 12.529 -6.563 -27.899 1.00 80.50 264 GLY A O 1
ATOM 1837 N N . VAL A 1 265 ? 10.341 -7.062 -27.865 1.00 86.62 265 VAL A N 1
ATOM 1838 C CA . VAL A 1 265 ? 9.931 -6.100 -28.900 1.00 86.62 265 VAL A CA 1
ATOM 1839 C C . VAL A 1 265 ? 9.049 -5.010 -28.294 1.00 86.62 265 VAL A C 1
ATOM 1841 O O . VAL A 1 265 ? 8.008 -5.299 -27.707 1.00 86.62 265 VAL A O 1
ATOM 1844 N N . TYR A 1 266 ? 9.465 -3.753 -28.467 1.00 91.50 266 TYR A N 1
ATOM 1845 C CA . TYR A 1 266 ? 8.696 -2.562 -28.102 1.00 91.50 266 TYR A CA 1
ATOM 1846 C C . TYR A 1 266 ? 7.656 -2.205 -29.177 1.00 91.50 266 TYR A C 1
ATOM 1848 O O . TYR A 1 266 ? 7.954 -2.181 -30.376 1.00 91.50 266 TYR A O 1
ATOM 1856 N N . HIS A 1 267 ? 6.449 -1.871 -28.726 1.00 92.38 267 HIS A N 1
ATOM 1857 C CA . HIS A 1 267 ? 5.322 -1.398 -29.520 1.00 92.38 267 HIS A CA 1
ATOM 1858 C C . HIS A 1 267 ? 4.681 -0.181 -28.840 1.00 92.38 267 HIS A C 1
ATOM 1860 O O . HIS A 1 267 ? 4.358 -0.253 -27.659 1.00 92.38 267 HIS A O 1
ATOM 1866 N N . GLN A 1 268 ? 4.430 0.895 -29.593 1.00 93.69 268 GLN A N 1
ATOM 1867 C CA . GLN A 1 268 ? 3.705 2.079 -29.114 1.00 93.69 268 GLN A CA 1
ATOM 1868 C C . GLN A 1 268 ? 2.346 2.211 -29.806 1.00 93.69 268 GLN A C 1
ATOM 1870 O O . GLN A 1 268 ? 2.262 2.333 -31.033 1.00 93.69 268 GLN A O 1
ATOM 1875 N N . TYR A 1 269 ? 1.279 2.258 -29.012 1.00 93.31 269 TYR A N 1
ATOM 1876 C CA . TYR A 1 269 ? -0.101 2.401 -29.466 1.00 93.31 269 TYR A CA 1
ATOM 1877 C C . TYR A 1 269 ? -0.632 3.791 -29.112 1.00 93.31 269 TYR A C 1
ATOM 1879 O O . TYR A 1 269 ? -1.199 4.022 -28.048 1.00 93.31 269 TYR A O 1
ATOM 1887 N N . THR A 1 270 ? -0.490 4.740 -30.040 1.00 89.56 270 THR A N 1
ATOM 1888 C CA . THR A 1 270 ? -0.857 6.164 -29.866 1.00 89.56 270 THR A CA 1
ATOM 1889 C C . THR A 1 270 ? -2.367 6.453 -29.850 1.00 89.56 270 THR A C 1
ATOM 1891 O O . THR A 1 270 ? -2.795 7.602 -29.966 1.00 89.56 270 THR A O 1
ATOM 1894 N N . THR A 1 271 ? -3.211 5.425 -29.751 1.00 89.50 271 THR A N 1
ATOM 1895 C CA . THR A 1 271 ? -4.664 5.559 -29.587 1.00 89.50 271 THR A CA 1
ATOM 1896 C C . THR A 1 271 ? -5.206 4.345 -28.841 1.00 89.50 271 THR A C 1
ATOM 1898 O O . THR A 1 271 ? -5.439 3.291 -29.434 1.00 89.50 271 THR A O 1
ATOM 1901 N N . VAL A 1 272 ? -5.435 4.528 -27.543 1.00 93.06 272 VAL A N 1
ATOM 1902 C CA . VAL A 1 272 ? -6.103 3.566 -26.657 1.00 93.06 272 VAL A CA 1
ATOM 1903 C C . VAL A 1 272 ? -7.541 4.012 -26.393 1.00 93.06 272 VAL A C 1
ATOM 1905 O O . VAL A 1 272 ? -7.815 5.195 -26.169 1.00 93.06 272 VAL A O 1
ATOM 1908 N N . SER A 1 273 ? -8.463 3.054 -26.405 1.00 95.50 273 SER A N 1
ATOM 1909 C CA . SER A 1 273 ? -9.878 3.226 -26.046 1.00 95.50 273 SER A CA 1
ATOM 1910 C C . SER A 1 273 ? -10.347 2.071 -25.152 1.00 95.50 273 SER A C 1
ATOM 1912 O O . SER A 1 273 ? -9.542 1.218 -24.789 1.00 95.50 273 SER A O 1
ATOM 1914 N N . GLY A 1 274 ? -11.625 2.035 -24.766 1.00 95.38 274 GLY A N 1
ATOM 1915 C CA . GLY A 1 274 ? -12.187 0.950 -23.953 1.00 95.38 274 GLY A CA 1
ATOM 1916 C C . GLY A 1 274 ? -13.043 1.460 -22.798 1.00 95.38 274 GLY A C 1
ATOM 1917 O O . GLY A 1 274 ? -13.749 2.463 -22.940 1.00 95.38 274 GLY A O 1
ATOM 1918 N N . SER A 1 275 ? -13.010 0.772 -21.656 1.00 94.31 275 SER A N 1
ATOM 1919 C CA . SER A 1 275 ? -13.825 1.125 -20.483 1.00 94.31 275 SER A CA 1
ATOM 1920 C C . SER A 1 275 ? -13.406 0.397 -19.209 1.00 94.31 275 SER A C 1
ATOM 1922 O O . SER A 1 275 ? -12.983 -0.752 -19.275 1.00 94.31 275 SER A O 1
ATOM 1924 N N . TYR A 1 276 ? -13.668 1.006 -18.055 1.00 93.12 276 TYR A N 1
ATOM 1925 C CA . TYR A 1 276 ? -13.841 0.313 -16.779 1.00 93.12 276 TYR A CA 1
ATOM 1926 C C . TYR A 1 276 ? -15.341 0.182 -16.451 1.00 93.12 276 TYR A C 1
ATOM 1928 O O . TYR A 1 276 ? -16.053 1.187 -16.392 1.00 93.12 276 TYR A O 1
ATOM 1936 N N . THR A 1 277 ? -15.811 -1.045 -16.217 1.00 90.44 277 THR A N 1
ATOM 1937 C CA . THR A 1 277 ? -17.208 -1.383 -15.892 1.00 90.44 277 THR A CA 1
ATOM 1938 C C . THR A 1 277 ? -17.282 -2.081 -14.526 1.00 90.44 277 THR A C 1
ATOM 1940 O O . THR A 1 277 ? -16.773 -3.196 -14.401 1.00 90.44 277 THR A O 1
ATOM 1943 N N . PRO A 1 278 ? -17.920 -1.480 -13.501 1.00 87.06 278 PRO A N 1
ATOM 1944 C CA . PRO A 1 278 ? -18.115 -2.114 -12.196 1.00 87.06 278 PRO A CA 1
ATOM 1945 C C . PRO A 1 278 ? -18.941 -3.405 -12.264 1.00 87.06 278 PRO A C 1
ATOM 1947 O O . PRO A 1 278 ? -19.926 -3.489 -12.999 1.00 87.06 278 PRO A O 1
ATOM 1950 N N . SER A 1 279 ? -18.598 -4.379 -11.422 1.00 82.00 279 SER A N 1
ATOM 1951 C CA . SER A 1 279 ? -19.446 -5.532 -11.122 1.00 82.00 279 SER A CA 1
ATOM 1952 C C . SER A 1 279 ? -20.638 -5.095 -10.270 1.00 82.00 279 SER A C 1
ATOM 1954 O O . SER A 1 279 ? -20.473 -4.461 -9.230 1.00 82.00 279 SER A O 1
ATOM 1956 N N . THR A 1 280 ? -21.849 -5.463 -10.687 1.00 71.00 280 THR A N 1
ATOM 1957 C CA . THR A 1 280 ? -23.099 -5.140 -9.974 1.00 71.00 280 THR A CA 1
ATOM 1958 C C . THR A 1 280 ? -23.635 -6.311 -9.139 1.00 71.00 280 THR A C 1
ATOM 1960 O O . THR A 1 280 ? -24.800 -6.291 -8.746 1.00 71.00 280 THR A O 1
ATOM 1963 N N . GLY A 1 281 ? -22.836 -7.369 -8.945 1.00 61.75 281 GLY A N 1
ATOM 1964 C CA . GLY A 1 281 ? -23.275 -8.637 -8.341 1.00 61.75 281 GLY A CA 1
ATOM 1965 C C . GLY A 1 281 ? -22.764 -8.926 -6.925 1.00 61.75 281 GLY A C 1
ATOM 1966 O O . GLY A 1 281 ? -23.274 -9.844 -6.290 1.00 61.75 281 GLY A O 1
ATOM 1967 N N . ASP A 1 282 ? -21.782 -8.171 -6.426 1.00 60.75 282 ASP A N 1
ATOM 1968 C CA . ASP A 1 282 ? -21.148 -8.390 -5.118 1.00 60.75 282 ASP A CA 1
ATOM 1969 C C . ASP A 1 282 ? -21.216 -7.113 -4.258 1.00 60.75 282 ASP A C 1
ATOM 1971 O O . ASP A 1 282 ? -20.694 -6.059 -4.625 1.00 60.75 282 ASP A O 1
ATOM 1975 N N . ASN A 1 283 ? -21.867 -7.218 -3.095 1.00 55.19 283 ASN A N 1
ATOM 1976 C CA . ASN A 1 283 ? -22.062 -6.110 -2.154 1.00 55.19 283 ASN A CA 1
ATOM 1977 C C . ASN A 1 283 ? -20.804 -5.775 -1.329 1.00 55.19 283 ASN A C 1
ATOM 1979 O O . ASN A 1 283 ? -20.748 -4.702 -0.731 1.00 55.19 283 ASN A O 1
ATOM 1983 N N . ASN A 1 284 ? -19.798 -6.658 -1.312 1.00 55.31 284 ASN A N 1
ATOM 1984 C CA . ASN A 1 284 ? -18.495 -6.418 -0.683 1.00 55.31 284 ASN A CA 1
ATOM 1985 C C . ASN A 1 284 ? -17.531 -5.670 -1.622 1.00 55.31 284 ASN A C 1
ATOM 1987 O O . ASN A 1 284 ? -16.329 -5.594 -1.363 1.00 55.31 284 ASN A O 1
ATOM 1991 N N . THR A 1 285 ? -18.017 -5.151 -2.753 1.00 53.41 285 THR A N 1
ATOM 1992 C CA . THR A 1 285 ? -17.153 -4.486 -3.723 1.00 53.41 285 THR A CA 1
ATOM 1993 C C . THR A 1 285 ? -16.758 -3.080 -3.289 1.00 53.41 285 THR A C 1
ATOM 1995 O O . THR A 1 285 ? -17.580 -2.184 -3.115 1.00 53.41 285 THR A O 1
ATOM 1998 N N . ASN A 1 286 ? -15.450 -2.838 -3.288 1.00 62.47 286 ASN A N 1
ATOM 1999 C CA . ASN A 1 286 ? -14.837 -1.510 -3.383 1.00 62.47 286 ASN A CA 1
ATOM 2000 C C . ASN A 1 286 ? -15.008 -0.897 -4.800 1.00 62.47 286 ASN A C 1
ATOM 2002 O O . ASN A 1 286 ? -14.256 -0.022 -5.225 1.00 62.47 286 ASN A O 1
ATOM 2006 N N . ASN A 1 287 ? -16.030 -1.339 -5.541 1.00 73.31 287 ASN A N 1
ATOM 2007 C CA . ASN A 1 287 ? -16.068 -1.421 -7.001 1.00 73.31 287 ASN A CA 1
ATOM 2008 C C . ASN A 1 287 ? -14.933 -2.315 -7.539 1.00 73.31 287 ASN A C 1
ATOM 2010 O O . ASN A 1 287 ? -13.947 -1.816 -8.073 1.00 73.31 287 ASN A O 1
ATOM 2014 N N . ALA A 1 288 ? -15.106 -3.636 -7.438 1.00 87.06 288 ALA A N 1
ATOM 2015 C CA . ALA A 1 288 ? -14.447 -4.549 -8.365 1.00 87.06 288 ALA A CA 1
ATOM 2016 C C . ALA A 1 288 ? -15.148 -4.454 -9.728 1.00 87.06 288 ALA A C 1
ATOM 2018 O O . ALA A 1 288 ? -16.351 -4.181 -9.780 1.00 87.06 288 ALA A O 1
ATOM 2019 N N . GLY A 1 289 ? -14.443 -4.703 -10.825 1.00 89.88 289 GLY A N 1
ATOM 2020 C CA . GLY A 1 289 ? -15.006 -4.604 -12.168 1.00 89.88 289 GLY A CA 1
ATOM 2021 C C . GLY A 1 289 ? -14.054 -5.059 -13.267 1.00 89.88 289 GLY A C 1
ATOM 2022 O O . GLY A 1 289 ? -12.916 -5.449 -13.013 1.00 89.88 289 GLY A O 1
ATOM 2023 N N . THR A 1 290 ? -14.534 -4.989 -14.504 1.00 92.81 290 THR A N 1
ATOM 2024 C CA . THR A 1 290 ? -13.757 -5.310 -15.703 1.00 92.81 290 THR A CA 1
ATOM 2025 C C . THR A 1 290 ? -13.212 -4.028 -16.318 1.00 92.81 290 THR A C 1
ATOM 2027 O O . THR A 1 290 ? -13.975 -3.126 -16.667 1.00 92.81 290 THR A O 1
ATOM 2030 N N . LEU A 1 291 ? -11.894 -3.956 -16.471 1.00 94.81 291 LEU A N 1
ATOM 2031 C CA . LEU A 1 291 ? -11.209 -2.971 -17.297 1.00 94.81 291 LEU A CA 1
ATOM 2032 C C . LEU A 1 291 ? -10.914 -3.597 -18.663 1.00 94.81 291 LEU A C 1
ATOM 2034 O O . LEU A 1 291 ? -10.405 -4.710 -18.736 1.00 94.81 291 LEU A O 1
ATOM 2038 N N . THR A 1 292 ? -11.161 -2.861 -19.739 1.00 95.31 292 THR A N 1
ATOM 2039 C CA . THR A 1 292 ? -10.742 -3.237 -21.092 1.00 95.31 292 THR A CA 1
ATOM 2040 C C . THR A 1 292 ? -9.940 -2.095 -21.697 1.00 95.31 292 THR A C 1
ATOM 2042 O O . THR A 1 292 ? -10.439 -0.966 -21.748 1.00 95.31 292 THR A O 1
ATOM 2045 N N . LEU A 1 293 ? -8.727 -2.398 -22.165 1.00 94.44 293 LEU A N 1
ATOM 2046 C CA . LEU A 1 293 ? -7.882 -1.509 -22.962 1.00 94.44 293 LEU A CA 1
ATOM 2047 C C . LEU A 1 293 ? -7.858 -2.027 -24.404 1.00 94.44 293 LEU A C 1
ATOM 2049 O O . LEU A 1 293 ? -7.607 -3.205 -24.645 1.00 94.44 293 LEU A O 1
ATOM 2053 N N . ILE A 1 294 ? -8.168 -1.154 -25.360 1.00 94.81 294 ILE A N 1
ATOM 2054 C CA . ILE A 1 294 ? -8.270 -1.467 -26.789 1.00 94.81 294 ILE A CA 1
ATOM 2055 C C . ILE A 1 294 ? -7.256 -0.595 -27.528 1.00 94.81 294 ILE A C 1
ATOM 2057 O O . ILE A 1 294 ? -7.510 0.594 -27.761 1.00 94.81 294 ILE A O 1
ATOM 2061 N N . ALA A 1 295 ? -6.123 -1.189 -27.898 1.00 91.38 295 ALA A N 1
ATOM 2062 C CA . ALA A 1 295 ? -5.073 -0.542 -28.672 1.00 91.38 295 ALA A CA 1
ATOM 2063 C C . ALA A 1 295 ? -5.442 -0.517 -30.166 1.00 91.38 295 ALA A C 1
ATOM 2065 O O . ALA A 1 295 ? -5.722 -1.550 -30.779 1.00 91.38 295 ALA A O 1
ATOM 2066 N N . ASN A 1 296 ? -5.444 0.662 -30.792 1.00 90.56 296 ASN A N 1
ATOM 2067 C CA . ASN A 1 296 ? -5.784 0.780 -32.211 1.00 90.56 296 ASN A CA 1
ATOM 2068 C C . ASN A 1 296 ? -4.701 0.130 -33.095 1.00 90.56 296 ASN A C 1
ATOM 2070 O O . ASN A 1 296 ? -3.552 0.566 -33.103 1.00 90.56 296 ASN A O 1
ATOM 2074 N N . GLY A 1 297 ? -5.075 -0.922 -33.831 1.00 86.00 297 GLY A N 1
ATOM 2075 C CA . GLY A 1 297 ? -4.136 -1.760 -34.588 1.00 86.00 297 GLY A CA 1
ATOM 2076 C C . GLY A 1 297 ? -3.301 -2.715 -33.723 1.00 86.00 297 GLY A C 1
ATOM 2077 O O . GLY A 1 297 ? -2.367 -3.327 -34.238 1.00 86.00 297 GLY A O 1
ATOM 2078 N N . GLY A 1 298 ? -3.625 -2.835 -32.433 1.00 86.94 298 GLY A N 1
ATOM 2079 C CA . GLY A 1 298 ? -2.950 -3.679 -31.452 1.00 86.94 298 GLY A CA 1
ATOM 2080 C C . GLY A 1 298 ? -3.882 -4.712 -30.801 1.00 86.94 298 GLY A C 1
ATOM 2081 O O . GLY A 1 298 ? -4.936 -5.035 -31.358 1.00 86.94 298 GLY A O 1
ATOM 2082 N N . PRO A 1 299 ? -3.487 -5.261 -29.640 1.00 86.25 299 PRO A N 1
ATOM 2083 C CA . PRO A 1 299 ? -4.303 -6.193 -28.867 1.00 86.25 299 PRO A CA 1
ATOM 2084 C C . PRO A 1 299 ? -5.499 -5.511 -28.177 1.00 86.25 299 PRO A C 1
ATOM 2086 O O . PRO A 1 299 ? -5.690 -4.294 -28.212 1.00 86.25 299 PRO A O 1
ATOM 2089 N N . THR A 1 300 ? -6.336 -6.325 -27.534 1.00 91.94 300 THR A N 1
ATOM 2090 C CA . THR A 1 300 ? -7.362 -5.867 -26.591 1.00 91.94 300 THR A CA 1
ATOM 2091 C C . THR A 1 300 ? -7.175 -6.614 -25.283 1.00 91.94 300 THR A C 1
ATOM 2093 O O . THR A 1 300 ? -7.545 -7.781 -25.190 1.00 91.94 300 THR A O 1
ATOM 2096 N N . TYR A 1 301 ? -6.607 -5.938 -24.289 1.00 91.56 301 TYR A N 1
ATOM 2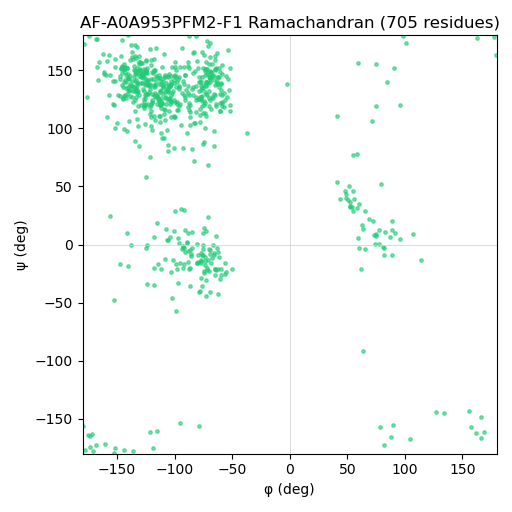097 C CA . TYR A 1 301 ? -6.384 -6.501 -22.963 1.00 91.56 301 TYR A CA 1
ATOM 2098 C C . TYR A 1 301 ? -7.643 -6.356 -22.109 1.00 91.56 301 TYR A C 1
ATOM 2100 O O . TYR A 1 301 ? -8.260 -5.286 -22.068 1.00 91.56 301 TYR A O 1
ATOM 2108 N N . THR A 1 302 ? -8.017 -7.418 -21.393 1.00 94.25 302 THR A N 1
ATOM 2109 C CA . THR A 1 302 ? -9.125 -7.382 -20.427 1.00 94.25 302 THR A CA 1
ATOM 2110 C C . THR A 1 302 ? -8.630 -7.772 -19.044 1.00 94.25 302 THR A C 1
ATOM 2112 O O . THR A 1 302 ? -8.188 -8.898 -18.829 1.00 94.25 302 THR A O 1
ATOM 2115 N N . PHE A 1 303 ? -8.745 -6.854 -18.089 1.00 95.00 303 PHE A N 1
ATOM 2116 C CA . PHE A 1 303 ? -8.283 -7.014 -16.715 1.00 95.00 303 PHE A CA 1
ATOM 2117 C C . PHE A 1 303 ? -9.457 -7.054 -15.733 1.00 95.00 303 PHE A C 1
ATOM 2119 O O . PHE A 1 303 ? -10.446 -6.331 -15.883 1.00 95.00 303 PHE A O 1
ATOM 2126 N N . THR A 1 304 ? -9.312 -7.836 -14.668 1.00 94.62 304 THR A N 1
ATOM 2127 C CA . THR A 1 304 ? -10.165 -7.739 -13.481 1.00 94.62 304 THR A CA 1
ATOM 2128 C C . THR A 1 304 ? -9.499 -6.771 -12.514 1.00 94.62 304 THR A C 1
ATOM 2130 O O . THR A 1 304 ? -8.328 -6.944 -12.181 1.00 94.62 304 THR A O 1
ATOM 2133 N N . ALA A 1 305 ? -10.216 -5.729 -12.097 1.00 93.88 305 ALA A N 1
ATOM 2134 C CA . ALA A 1 305 ? -9.665 -4.616 -11.331 1.00 93.88 305 ALA A CA 1
ATOM 2135 C C . ALA A 1 305 ? -10.502 -4.286 -10.088 1.00 93.88 305 ALA A C 1
ATOM 2137 O O . ALA A 1 305 ? -11.718 -4.467 -10.089 1.00 93.88 305 ALA A O 1
ATOM 2138 N N . VAL A 1 306 ? -9.845 -3.770 -9.049 1.00 92.00 306 VAL A N 1
ATOM 2139 C CA . VAL A 1 306 ? -10.424 -3.339 -7.762 1.00 92.00 306 VAL A CA 1
ATOM 2140 C C . VAL A 1 306 ? -9.944 -1.925 -7.429 1.00 92.00 306 VAL A C 1
ATOM 2142 O O . VAL A 1 306 ? -8.825 -1.560 -7.803 1.00 92.00 306 VAL A O 1
ATOM 2145 N N . LEU A 1 307 ? -10.779 -1.108 -6.775 1.00 89.62 307 LEU A N 1
ATOM 2146 C CA . LEU A 1 307 ? -10.512 0.327 -6.590 1.00 89.62 307 LEU A CA 1
ATOM 2147 C C . LEU A 1 307 ? -10.355 0.735 -5.121 1.00 89.62 307 LEU A C 1
ATOM 2149 O O . LEU A 1 307 ? -11.255 0.496 -4.318 1.00 89.62 307 LEU A O 1
ATOM 2153 N N . ASP A 1 308 ? -9.286 1.464 -4.797 1.00 87.19 308 ASP A N 1
ATOM 2154 C CA . ASP A 1 308 ? -9.123 2.104 -3.479 1.00 87.19 308 ASP A CA 1
ATOM 2155 C C . ASP A 1 308 ? -10.090 3.299 -3.285 1.00 87.19 308 ASP A C 1
ATOM 2157 O O . ASP A 1 308 ? -10.769 3.747 -4.224 1.00 87.19 308 ASP A O 1
ATOM 2161 N N . ALA A 1 309 ? -10.177 3.842 -2.068 1.00 81.50 309 ALA A N 1
ATOM 2162 C CA . ALA A 1 309 ? -11.032 4.989 -1.752 1.00 81.50 309 ALA A CA 1
ATOM 2163 C C . ALA A 1 309 ? -10.618 6.292 -2.467 1.00 81.50 309 ALA A C 1
ATOM 2165 O O . ALA A 1 309 ? -11.454 7.191 -2.628 1.00 81.50 309 ALA A O 1
ATOM 2166 N N . ALA A 1 310 ? -9.364 6.393 -2.927 1.00 82.06 310 ALA A N 1
ATOM 2167 C CA . ALA A 1 310 ? -8.863 7.497 -3.746 1.00 82.06 310 ALA A CA 1
ATOM 2168 C C . ALA A 1 310 ? -9.234 7.363 -5.240 1.00 82.06 310 ALA A C 1
ATOM 2170 O O . ALA A 1 310 ? -9.193 8.357 -5.973 1.00 82.06 310 ALA A O 1
ATOM 2171 N N . GLY A 1 311 ? -9.651 6.173 -5.679 1.00 84.81 311 GLY A N 1
ATOM 2172 C CA . GLY A 1 311 ? -10.011 5.847 -7.055 1.00 84.81 311 GLY A CA 1
ATOM 2173 C C . GLY A 1 311 ? -8.843 5.372 -7.925 1.00 84.81 311 GLY A C 1
ATOM 2174 O O . GLY A 1 311 ? -8.963 5.464 -9.148 1.00 84.81 311 GLY A O 1
ATOM 2175 N N . ASN A 1 312 ? -7.739 4.898 -7.340 1.00 89.19 312 ASN A N 1
ATOM 2176 C CA . ASN A 1 312 ? -6.701 4.147 -8.057 1.00 89.19 312 ASN A CA 1
ATOM 2177 C C . ASN A 1 312 ? -7.146 2.692 -8.248 1.00 89.19 312 ASN A C 1
ATOM 2179 O O . ASN A 1 312 ? -7.905 2.160 -7.437 1.00 89.19 312 ASN A O 1
ATOM 2183 N N . LEU A 1 313 ? -6.663 2.045 -9.308 1.00 93.25 313 LEU A N 1
ATOM 2184 C CA . LEU A 1 313 ? -6.986 0.662 -9.645 1.00 93.25 313 LEU A CA 1
ATOM 2185 C C . LEU A 1 313 ? -5.787 -0.245 -9.345 1.00 93.25 313 LEU A C 1
ATOM 2187 O O . LEU A 1 313 ? -4.668 0.067 -9.754 1.00 93.25 3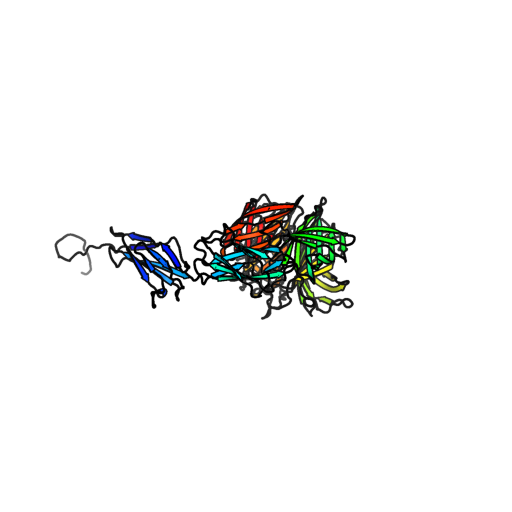13 LEU A O 1
ATOM 2191 N N . ARG A 1 314 ? -6.029 -1.396 -8.711 1.00 94.31 314 ARG A N 1
ATOM 2192 C CA . ARG A 1 314 ? -5.157 -2.584 -8.786 1.00 94.31 314 ARG A CA 1
ATOM 2193 C C . ARG A 1 314 ? -5.822 -3.582 -9.731 1.00 94.31 314 ARG A C 1
ATOM 2195 O O . ARG A 1 314 ? -7.048 -3.687 -9.709 1.00 94.31 314 ARG A O 1
ATOM 2202 N N . MET A 1 315 ? -5.062 -4.274 -10.577 1.00 95.06 315 MET A N 1
ATOM 2203 C CA . MET A 1 315 ? -5.633 -5.120 -11.635 1.00 95.06 315 MET A CA 1
ATOM 2204 C C . MET A 1 315 ? -4.810 -6.379 -11.926 1.00 95.06 315 MET A C 1
ATOM 2206 O O . MET A 1 315 ? -3.593 -6.372 -11.753 1.00 95.06 315 MET A O 1
ATOM 2210 N N . ILE A 1 316 ? -5.482 -7.429 -12.406 1.00 95.38 316 ILE A N 1
ATOM 2211 C CA . ILE A 1 316 ? -4.878 -8.650 -12.964 1.00 95.38 316 ILE A CA 1
ATOM 2212 C C . ILE A 1 316 ? -5.402 -8.909 -14.372 1.00 95.38 316 ILE A C 1
ATOM 2214 O O . ILE A 1 316 ? -6.545 -8.573 -14.680 1.00 95.38 316 ILE A O 1
ATOM 2218 N N . GLU A 1 317 ? -4.586 -9.530 -15.215 1.00 93.50 317 GLU A N 1
ATOM 2219 C CA . GLU A 1 317 ? -4.998 -9.979 -16.551 1.00 93.50 317 GLU A CA 1
ATOM 2220 C C . GLU A 1 317 ? -6.103 -11.047 -16.477 1.00 93.50 317 GLU A C 1
ATOM 2222 O O . GLU A 1 317 ? -6.150 -11.842 -15.536 1.00 93.50 317 GLU A O 1
ATOM 2227 N N . SER A 1 318 ? -7.038 -11.028 -17.432 1.00 92.19 318 SER A N 1
ATOM 2228 C CA . SER A 1 318 ? -8.230 -11.888 -17.404 1.00 92.19 318 SER A CA 1
ATOM 2229 C C . SER A 1 318 ? -8.879 -12.171 -18.769 1.00 92.19 318 SER A C 1
ATOM 2231 O O . SER A 1 318 ? -10.074 -12.459 -18.843 1.00 92.19 318 SER A O 1
ATOM 2233 N N . ASP A 1 319 ? -8.115 -12.089 -19.860 1.00 87.75 319 ASP A N 1
ATOM 2234 C CA . ASP A 1 319 ? -8.563 -12.456 -21.214 1.00 87.75 319 ASP A CA 1
ATOM 2235 C C . ASP A 1 319 ? -8.127 -13.874 -21.647 1.00 87.75 319 ASP A C 1
ATOM 2237 O O . ASP A 1 319 ? -8.762 -14.474 -22.515 1.00 87.75 319 ASP A O 1
ATOM 2241 N N . GLY A 1 320 ? -7.086 -14.427 -21.014 1.00 84.75 320 GLY A N 1
ATOM 2242 C CA . GLY A 1 320 ? -6.492 -15.732 -21.320 1.00 84.75 320 GLY A CA 1
ATOM 2243 C C . GLY A 1 320 ? -5.276 -15.702 -22.245 1.00 84.75 320 GLY A C 1
ATOM 2244 O O . GLY A 1 320 ? -4.775 -16.774 -22.582 1.00 84.75 320 GLY A O 1
ATOM 2245 N N . ASN A 1 321 ? -4.784 -14.518 -22.621 1.00 86.00 321 ASN A N 1
ATOM 2246 C CA . ASN A 1 321 ? -3.583 -14.359 -23.446 1.00 86.00 321 ASN A CA 1
ATOM 2247 C C . ASN A 1 321 ? -2.286 -14.298 -22.617 1.00 86.00 321 ASN A C 1
ATOM 2249 O O . ASN A 1 321 ? -1.206 -14.505 -23.170 1.00 86.00 321 ASN A O 1
ATOM 2253 N N . GLY A 1 322 ? -2.388 -14.077 -21.304 1.00 88.69 322 GLY A N 1
ATOM 2254 C CA . GLY A 1 322 ? -1.253 -13.988 -20.389 1.00 88.69 322 GLY A CA 1
ATOM 2255 C C . GLY A 1 322 ? -1.611 -14.208 -18.913 1.00 88.69 322 GLY A C 1
ATOM 2256 O O . GLY A 1 322 ? -2.730 -14.599 -18.553 1.00 88.69 322 GLY A O 1
ATOM 2257 N N . THR A 1 323 ? -0.621 -13.963 -18.055 1.00 91.31 323 THR A N 1
ATOM 2258 C CA . THR A 1 323 ? -0.759 -13.811 -16.601 1.00 91.31 323 THR A CA 1
ATOM 2259 C C . THR A 1 323 ? 0.077 -12.626 -16.118 1.00 91.31 323 THR A C 1
ATOM 2261 O O . THR A 1 323 ? 1.304 -12.644 -16.247 1.00 91.31 323 THR A O 1
ATOM 2264 N N . GLY A 1 324 ? -0.540 -11.647 -15.463 1.00 92.62 324 GLY A N 1
ATOM 2265 C CA . GLY A 1 324 ? 0.182 -10.525 -14.864 1.00 92.62 324 GLY A CA 1
ATOM 2266 C C . GLY A 1 324 ? -0.664 -9.697 -13.911 1.00 92.62 324 GLY A C 1
ATOM 2267 O O . GLY A 1 324 ? -1.869 -9.933 -13.756 1.00 92.62 324 GLY A O 1
ATOM 2268 N N . SER A 1 325 ? -0.027 -8.705 -13.293 1.00 94.69 325 SER A N 1
ATOM 2269 C CA . SER A 1 325 ? -0.680 -7.730 -12.425 1.00 94.69 325 SER A CA 1
ATOM 2270 C C . SER A 1 325 ? -0.184 -6.311 -12.687 1.00 94.69 325 SER A C 1
ATOM 2272 O O . SER A 1 325 ? 0.858 -6.074 -13.297 1.00 94.69 325 SER A O 1
ATOM 2274 N N . GLY A 1 326 ? -0.960 -5.330 -12.241 1.00 94.69 326 GLY A N 1
ATOM 2275 C CA . GLY A 1 326 ? -0.626 -3.932 -12.448 1.00 94.69 326 GLY A CA 1
ATOM 2276 C C . GLY A 1 326 ? -1.482 -2.975 -11.639 1.00 94.69 326 GLY A C 1
ATOM 2277 O O . GLY A 1 326 ? -2.300 -3.358 -10.796 1.00 94.69 326 GLY A O 1
ATOM 2278 N N . SER A 1 327 ? -1.303 -1.695 -11.934 1.00 94.75 327 SER A N 1
ATOM 2279 C CA . SER A 1 327 ? -2.083 -0.619 -11.347 1.00 94.75 327 SER A CA 1
ATOM 2280 C C . SER A 1 327 ? -2.290 0.532 -12.315 1.00 94.75 327 SER A C 1
ATOM 2282 O O . SER A 1 327 ? -1.442 0.814 -13.164 1.00 94.75 327 SER A O 1
ATOM 2284 N N . MET A 1 328 ? -3.397 1.246 -12.121 1.00 94.62 328 MET A N 1
ATOM 2285 C CA . MET A 1 328 ? -3.591 2.564 -12.712 1.00 94.62 328 MET A CA 1
ATOM 2286 C C . MET A 1 328 ? -3.808 3.595 -11.616 1.00 94.62 328 MET A C 1
ATOM 2288 O O . MET A 1 328 ? -4.775 3.520 -10.856 1.00 94.62 328 MET A O 1
ATOM 2292 N N . GLU A 1 329 ? -2.926 4.584 -11.562 1.00 94.50 329 GLU A N 1
ATOM 2293 C CA . GLU A 1 329 ? -3.007 5.688 -10.610 1.00 94.50 329 GLU A CA 1
ATOM 2294 C C . GLU A 1 329 ? -3.464 6.966 -11.303 1.00 94.50 329 GLU A C 1
ATOM 2296 O O . GLU A 1 329 ? -3.101 7.240 -12.451 1.00 94.50 329 GLU A O 1
ATOM 2301 N N . LYS A 1 330 ? -4.249 7.778 -10.591 1.00 93.56 330 LYS A N 1
ATOM 2302 C CA . LYS A 1 330 ? -4.702 9.070 -11.106 1.00 93.56 330 LYS A CA 1
ATOM 2303 C C . LYS A 1 330 ? -3.504 10.000 -11.321 1.00 93.56 330 LYS A C 1
ATOM 2305 O O . LYS A 1 330 ? -2.823 10.357 -10.359 1.00 93.56 330 LYS A O 1
ATOM 2310 N N . SER A 1 331 ? -3.293 10.437 -12.562 1.00 95.44 331 SER A N 1
ATOM 2311 C CA . SER A 1 331 ? -2.171 11.301 -12.929 1.00 95.44 331 SER A CA 1
ATOM 2312 C C . SER A 1 331 ? -2.195 12.620 -12.160 1.00 95.44 331 SER A C 1
ATOM 2314 O O . SER A 1 331 ? -3.245 13.250 -11.976 1.00 95.44 331 SER A O 1
ATOM 2316 N N . ALA A 1 332 ? -1.014 13.058 -11.730 1.00 94.25 332 ALA A N 1
ATOM 2317 C CA . ALA A 1 332 ? -0.817 14.340 -11.079 1.00 94.25 332 ALA A CA 1
ATOM 2318 C C . ALA A 1 332 ? -1.198 15.510 -12.016 1.00 94.25 332 ALA A C 1
ATOM 2320 O O . ALA A 1 332 ? -1.089 15.389 -13.241 1.00 94.25 332 ALA A O 1
ATOM 2321 N N . PRO A 1 333 ? -1.636 16.666 -11.476 1.00 88.25 333 PRO A N 1
ATOM 2322 C CA . PRO A 1 333 ? -1.986 17.826 -12.291 1.00 88.25 333 PRO A CA 1
ATOM 2323 C C . PRO A 1 333 ? -0.850 18.285 -13.216 1.00 88.25 333 PRO A C 1
ATOM 2325 O O . PRO A 1 333 ? 0.328 18.257 -12.848 1.00 88.25 333 PRO A O 1
ATOM 2328 N N . LEU A 1 334 ? -1.219 18.775 -14.405 1.00 82.75 334 LEU A N 1
ATOM 2329 C CA . LEU A 1 334 ? -0.275 19.341 -15.372 1.00 82.75 334 LEU A CA 1
ATOM 2330 C C . LEU A 1 334 ? 0.601 20.421 -14.713 1.00 82.75 334 LEU A C 1
ATOM 2332 O O . LEU A 1 334 ? 0.098 21.299 -14.013 1.00 82.75 334 LEU A O 1
ATOM 2336 N N . GLY A 1 335 ? 1.912 20.350 -14.953 1.00 85.62 335 GLY A N 1
ATOM 2337 C CA . GLY A 1 335 ? 2.897 21.252 -14.350 1.00 85.62 335 GLY A CA 1
ATOM 2338 C C . GLY A 1 335 ? 3.440 20.821 -12.980 1.00 85.62 335 GLY A C 1
ATOM 2339 O O . GLY A 1 335 ? 4.191 21.588 -12.388 1.00 85.62 335 GLY A O 1
ATOM 2340 N N . GLN A 1 336 ? 3.106 19.624 -12.470 1.00 93.38 336 GLN A N 1
ATOM 2341 C CA . GLN A 1 336 ? 3.873 19.002 -11.374 1.00 93.38 336 GLN A CA 1
ATOM 2342 C C . GLN A 1 336 ? 5.238 18.485 -11.863 1.00 93.38 336 GLN A C 1
ATOM 2344 O O . GLN A 1 336 ? 6.250 18.722 -11.216 1.00 93.38 336 GLN A O 1
ATOM 2349 N N . PHE A 1 337 ? 5.292 17.814 -13.017 1.00 96.00 337 PHE A N 1
ATOM 2350 C CA . PHE A 1 337 ? 6.551 17.403 -13.651 1.00 96.00 337 PHE A CA 1
ATOM 2351 C C . PHE A 1 337 ? 7.182 18.552 -14.459 1.00 96.00 337 PHE A C 1
ATOM 2353 O O . PHE A 1 337 ? 6.450 19.368 -15.025 1.00 96.00 337 PHE A O 1
ATOM 2360 N N . ASN A 1 338 ? 8.521 18.587 -14.555 1.00 95.69 338 ASN A N 1
ATOM 2361 C CA . ASN A 1 338 ? 9.281 19.562 -15.359 1.00 95.69 338 ASN A CA 1
ATOM 2362 C C . ASN A 1 338 ? 8.946 21.026 -14.985 1.00 95.69 338 ASN A C 1
ATOM 2364 O O . ASN A 1 338 ? 8.825 21.904 -15.838 1.00 95.69 338 ASN A O 1
ATOM 2368 N N . SER A 1 339 ? 8.766 21.293 -13.686 1.00 93.06 339 SER A N 1
ATOM 2369 C CA . SER A 1 339 ? 8.343 22.594 -13.142 1.00 93.06 339 SER A CA 1
ATOM 2370 C C . SER A 1 339 ? 9.528 23.509 -12.767 1.00 93.06 339 SER A C 1
ATOM 2372 O O . SER A 1 339 ? 9.445 24.275 -11.803 1.00 93.06 339 SER A O 1
ATOM 2374 N N . GLY A 1 340 ? 10.662 23.373 -13.459 1.00 95.38 340 GLY A N 1
ATOM 2375 C CA . GLY A 1 340 ? 11.993 23.717 -12.940 1.00 95.38 340 GLY A CA 1
ATOM 2376 C C . GLY A 1 340 ? 12.739 22.481 -12.421 1.00 95.38 340 GLY A C 1
ATOM 2377 O O . GLY A 1 340 ? 12.225 21.367 -12.515 1.00 95.38 340 GLY A O 1
ATOM 2378 N N . ALA A 1 341 ? 13.972 22.663 -11.939 1.00 96.94 341 ALA A N 1
ATOM 2379 C CA . ALA A 1 341 ? 14.878 21.554 -11.632 1.00 96.94 341 ALA A CA 1
ATOM 2380 C C . ALA A 1 341 ? 14.317 20.601 -10.561 1.00 96.94 341 ALA A C 1
ATOM 2382 O O . ALA A 1 341 ? 13.899 21.025 -9.482 1.00 96.94 341 ALA A O 1
ATOM 2383 N N . GLN A 1 342 ? 14.337 19.304 -10.866 1.00 97.44 342 GLN A N 1
ATOM 2384 C CA . GLN A 1 342 ? 13.757 18.232 -10.058 1.00 97.44 342 GLN A CA 1
ATOM 2385 C C . GLN A 1 342 ? 14.748 17.070 -9.965 1.00 97.44 342 GLN A C 1
ATOM 2387 O O . GLN A 1 342 ? 15.537 16.826 -10.875 1.00 97.44 342 GLN A O 1
ATOM 2392 N N . LYS A 1 343 ? 14.709 16.327 -8.862 1.00 97.62 343 LYS A N 1
ATOM 2393 C CA . LYS A 1 343 ? 15.448 15.072 -8.721 1.00 97.62 343 LYS A CA 1
ATOM 2394 C C . LYS A 1 343 ? 14.450 13.933 -8.643 1.00 97.62 343 LYS A C 1
ATOM 2396 O O . LYS A 1 343 ? 13.520 14.004 -7.842 1.00 97.62 343 LYS A O 1
ATOM 2401 N N . PHE A 1 344 ? 14.681 12.886 -9.419 1.00 98.44 344 PHE A N 1
ATOM 2402 C CA . PHE A 1 344 ? 13.962 11.628 -9.295 1.00 98.44 344 PHE A CA 1
ATOM 2403 C C . PHE A 1 344 ? 14.920 10.537 -8.836 1.00 98.44 344 PHE A C 1
ATOM 2405 O O . PHE A 1 344 ? 16.086 10.519 -9.214 1.00 98.44 344 PHE A O 1
ATOM 2412 N N . VAL A 1 345 ? 14.431 9.638 -8.002 1.00 98.56 345 VAL A N 1
ATOM 2413 C CA . VAL A 1 345 ? 15.099 8.407 -7.595 1.00 98.56 345 VAL A CA 1
ATOM 2414 C C . VAL A 1 345 ? 14.329 7.258 -8.228 1.00 98.56 345 VAL A C 1
ATOM 2416 O O . VAL A 1 345 ? 13.103 7.302 -8.256 1.00 98.56 345 VAL A O 1
ATOM 2419 N N . PHE A 1 346 ? 15.018 6.280 -8.807 1.00 98.12 346 PHE A N 1
ATOM 2420 C CA . PHE A 1 346 ? 14.387 5.250 -9.633 1.00 98.12 346 PHE A CA 1
ATOM 2421 C C . PHE A 1 346 ? 14.709 3.837 -9.164 1.00 98.12 346 PHE A C 1
ATOM 2423 O O . PHE A 1 346 ? 15.789 3.584 -8.627 1.00 98.12 346 PHE A O 1
ATOM 2430 N N . GLY A 1 347 ? 13.762 2.934 -9.414 1.00 96.81 347 GLY A N 1
ATOM 2431 C CA . GLY A 1 347 ? 13.925 1.492 -9.312 1.00 96.81 347 GLY A CA 1
ATOM 2432 C C . GLY A 1 347 ? 13.320 0.836 -10.547 1.00 96.81 347 GLY A C 1
ATOM 2433 O O . GLY A 1 347 ? 12.108 0.928 -10.769 1.00 96.81 347 GLY A O 1
ATOM 2434 N N . PHE A 1 348 ? 14.168 0.199 -11.355 1.00 94.62 348 PHE A N 1
ATOM 2435 C CA . PHE A 1 348 ? 13.772 -0.564 -12.537 1.00 94.62 348 PHE A CA 1
ATOM 2436 C C . PHE A 1 348 ? 14.164 -2.037 -12.384 1.00 94.62 348 PHE A C 1
ATOM 2438 O O . PHE A 1 348 ? 15.123 -2.391 -11.694 1.00 94.62 348 PHE A O 1
ATOM 2445 N N . THR A 1 349 ? 13.400 -2.920 -13.011 1.00 92.88 349 THR A N 1
ATOM 2446 C CA . THR A 1 349 ? 13.576 -4.376 -12.974 1.00 92.88 349 THR A CA 1
ATOM 2447 C C . THR A 1 349 ? 13.166 -4.961 -14.320 1.00 92.88 349 THR A C 1
ATOM 2449 O O . THR A 1 349 ? 12.300 -4.409 -15.001 1.00 92.88 349 THR A O 1
ATOM 2452 N N . GLY A 1 350 ? 13.815 -6.046 -14.728 1.00 90.50 350 GLY A N 1
ATOM 2453 C CA . GLY A 1 350 ? 13.620 -6.610 -16.054 1.00 90.50 350 GLY A CA 1
ATOM 2454 C C . GLY A 1 350 ? 14.334 -7.939 -16.263 1.00 90.50 350 GLY A C 1
ATOM 2455 O O . GLY A 1 350 ? 14.806 -8.549 -15.299 1.00 90.50 350 GLY A O 1
ATOM 2456 N N . LEU A 1 351 ? 14.457 -8.344 -17.530 1.00 87.06 351 LEU A N 1
ATOM 2457 C CA . LEU A 1 351 ? 15.285 -9.474 -17.958 1.00 87.06 351 LEU A CA 1
ATOM 2458 C C . LEU A 1 351 ? 16.392 -9.038 -18.933 1.00 87.06 351 LEU A C 1
ATOM 2460 O O . LEU A 1 351 ? 16.176 -8.204 -19.821 1.00 87.06 351 LEU A O 1
ATOM 2464 N N . ASP A 1 352 ? 17.560 -9.659 -18.788 1.00 85.38 352 ASP A N 1
ATOM 2465 C CA . ASP A 1 352 ? 18.681 -9.599 -19.722 1.00 85.38 352 ASP A CA 1
ATOM 2466 C C . ASP A 1 352 ? 18.361 -10.334 -21.050 1.00 85.38 352 ASP A C 1
ATOM 2468 O O . ASP A 1 352 ? 17.343 -11.014 -21.198 1.00 85.38 352 ASP A O 1
ATOM 2472 N N . SER A 1 353 ? 19.265 -10.223 -22.024 1.00 80.94 353 SER A N 1
ATOM 2473 C CA . SER A 1 353 ? 19.254 -10.942 -23.310 1.00 80.94 353 SER A CA 1
ATOM 2474 C C . SER A 1 353 ? 19.181 -12.477 -23.219 1.00 80.94 353 SER A C 1
ATOM 2476 O O . SER A 1 353 ? 18.733 -13.127 -24.164 1.00 80.94 353 SER A O 1
ATOM 2478 N N . SER A 1 354 ? 19.612 -13.048 -22.096 1.00 85.31 354 SER A N 1
ATOM 2479 C CA . SER A 1 354 ? 19.638 -14.475 -21.769 1.00 85.31 354 SER A CA 1
ATOM 2480 C C . SER A 1 354 ? 18.378 -14.934 -21.018 1.00 85.31 354 SER A C 1
ATOM 2482 O O . SER A 1 354 ? 18.266 -16.120 -20.698 1.00 85.31 354 SER A O 1
ATOM 2484 N N . GLY A 1 355 ? 17.442 -14.022 -20.720 1.00 84.00 355 GLY A N 1
ATOM 2485 C CA . GLY A 1 355 ? 16.249 -14.283 -19.908 1.00 84.00 355 GLY A CA 1
ATOM 2486 C C . GLY A 1 355 ? 16.510 -14.339 -18.396 1.00 84.00 355 GLY A C 1
ATOM 2487 O O . GLY A 1 355 ? 15.653 -14.801 -17.645 1.00 84.00 355 GLY A O 1
ATOM 2488 N N . GLN A 1 356 ? 17.684 -13.900 -17.940 1.00 88.00 356 GLN A N 1
ATOM 2489 C CA . GLN A 1 356 ? 18.074 -13.814 -16.532 1.00 88.00 356 GLN A CA 1
ATOM 2490 C C . GLN A 1 356 ? 17.648 -12.458 -15.959 1.00 88.00 356 GLN A C 1
ATOM 2492 O O . GLN A 1 356 ? 17.423 -11.505 -16.699 1.00 88.00 356 GLN A O 1
ATOM 2497 N N . ARG A 1 357 ? 17.481 -12.347 -14.639 1.00 90.25 357 ARG A N 1
ATOM 2498 C CA . ARG A 1 357 ? 16.906 -11.137 -14.032 1.00 90.25 357 ARG A CA 1
ATOM 2499 C C . ARG A 1 357 ? 17.936 -10.007 -13.932 1.00 90.25 357 ARG A C 1
ATOM 2501 O O . ARG A 1 357 ? 19.083 -10.246 -13.557 1.00 90.25 357 ARG A O 1
ATOM 2508 N N . VAL A 1 358 ? 17.500 -8.778 -14.212 1.00 91.38 358 VAL A N 1
ATOM 2509 C CA . VAL A 1 358 ? 18.293 -7.549 -14.051 1.00 91.38 358 VAL A CA 1
ATOM 2510 C C . VAL A 1 358 ? 17.553 -6.533 -13.176 1.00 91.38 358 VAL A C 1
ATOM 2512 O O . VAL A 1 358 ? 16.320 -6.446 -13.192 1.00 91.38 358 VAL A O 1
ATOM 2515 N N . GLY A 1 359 ? 18.309 -5.746 -12.415 1.00 94.00 359 GLY A N 1
ATOM 2516 C CA . GLY A 1 359 ? 17.812 -4.678 -11.558 1.00 94.00 359 GLY A CA 1
ATOM 2517 C C . GLY A 1 359 ? 18.707 -3.440 -11.612 1.00 94.00 359 GLY A C 1
ATOM 2518 O O . GLY A 1 359 ? 19.934 -3.538 -11.681 1.00 94.00 359 GLY A O 1
ATOM 2519 N N . TYR A 1 360 ? 18.071 -2.270 -11.571 1.00 94.94 360 TYR A N 1
ATOM 2520 C CA . TYR A 1 360 ? 18.711 -0.956 -11.580 1.00 94.94 360 TYR A CA 1
ATOM 2521 C C . TYR A 1 360 ? 18.085 -0.084 -10.489 1.00 94.94 360 TYR A C 1
ATOM 2523 O O . TYR A 1 360 ? 16.860 0.030 -10.429 1.00 94.94 360 TYR A O 1
ATOM 2531 N N . VAL A 1 361 ? 18.900 0.610 -9.696 1.00 98.00 361 VAL A N 1
ATOM 2532 C CA . VAL A 1 361 ? 18.436 1.710 -8.831 1.00 98.00 361 VAL A CA 1
ATOM 2533 C C . VAL A 1 361 ? 19.349 2.917 -8.970 1.00 98.00 361 VAL A C 1
ATOM 2535 O O . VAL A 1 361 ? 20.531 2.770 -9.283 1.00 98.00 361 VAL A O 1
ATOM 2538 N N . GLY A 1 362 ? 18.824 4.120 -8.748 1.00 97.19 362 GLY A N 1
ATOM 2539 C CA . GLY A 1 362 ? 19.648 5.311 -8.916 1.00 97.19 362 GLY A CA 1
ATOM 2540 C C . GLY A 1 362 ? 19.000 6.649 -8.595 1.00 97.19 362 GLY A C 1
ATOM 2541 O O . GLY A 1 362 ? 17.850 6.742 -8.166 1.00 97.19 362 GLY A O 1
ATOM 2542 N N . LEU A 1 363 ? 19.784 7.701 -8.840 1.00 98.00 363 LEU A N 1
ATOM 2543 C CA . LEU A 1 363 ? 19.417 9.110 -8.740 1.00 98.00 363 LEU A CA 1
ATOM 2544 C C . LEU A 1 363 ? 19.527 9.776 -10.116 1.00 98.00 363 LEU A C 1
ATOM 2546 O O . LEU A 1 363 ? 20.528 9.629 -10.817 1.00 98.00 363 LEU A O 1
ATOM 2550 N N . LEU A 1 364 ? 18.526 10.584 -10.448 1.00 97.94 364 LEU A N 1
ATOM 2551 C CA . LEU A 1 364 ? 18.321 11.208 -11.746 1.00 97.94 364 LEU A CA 1
ATOM 2552 C C . LEU A 1 364 ? 17.963 12.704 -11.586 1.00 97.94 364 LEU A C 1
ATOM 2554 O O . LEU A 1 364 ? 16.788 13.062 -11.465 1.00 97.94 364 LEU A O 1
ATOM 2558 N N . PRO A 1 365 ? 18.958 13.610 -11.551 1.00 98.00 365 PRO A N 1
ATOM 2559 C CA . PRO A 1 365 ? 18.722 15.050 -11.548 1.00 98.00 365 PRO A CA 1
ATOM 2560 C C . PRO A 1 365 ? 18.335 15.531 -12.953 1.00 98.00 365 PRO A C 1
ATOM 2562 O O . PRO A 1 365 ? 19.125 15.408 -13.890 1.00 98.00 365 PRO A O 1
ATOM 2565 N N . MET A 1 366 ? 17.136 16.098 -13.077 1.00 98.19 366 MET A N 1
ATOM 2566 C CA . MET A 1 366 ? 16.596 16.736 -14.279 1.00 98.19 366 MET A CA 1
ATOM 2567 C C . MET A 1 366 ? 16.606 18.263 -14.119 1.00 98.19 366 MET A C 1
ATOM 2569 O O . MET A 1 366 ? 16.226 18.798 -13.076 1.00 98.19 366 MET A O 1
ATOM 2573 N N . ASP A 1 367 ? 17.003 18.987 -15.163 1.00 97.88 367 ASP A N 1
ATOM 2574 C CA . ASP A 1 367 ? 17.129 20.454 -15.130 1.00 97.88 367 ASP A CA 1
ATOM 2575 C C . ASP A 1 367 ? 15.798 21.242 -15.134 1.00 97.88 367 ASP A C 1
ATOM 2577 O O . ASP A 1 367 ? 15.788 22.435 -14.828 1.00 97.88 367 ASP A O 1
ATOM 2581 N N . GLY A 1 368 ? 14.679 20.594 -15.461 1.00 96.44 368 GLY A N 1
ATOM 2582 C CA . GLY A 1 368 ? 13.364 21.212 -15.641 1.00 96.44 368 GLY A CA 1
ATOM 2583 C C . GLY A 1 368 ? 13.220 22.126 -16.861 1.00 96.44 368 GLY A C 1
ATOM 2584 O O . GLY A 1 368 ? 12.368 23.015 -16.834 1.00 96.44 368 GLY A O 1
ATOM 2585 N N . THR A 1 369 ? 14.063 21.980 -17.893 1.00 96.31 369 THR A N 1
ATOM 2586 C CA . THR A 1 369 ? 14.055 22.848 -19.092 1.00 96.31 369 THR A CA 1
ATOM 2587 C C . THR A 1 369 ? 13.460 22.192 -20.344 1.00 96.31 369 THR A C 1
ATOM 2589 O O . THR A 1 369 ? 13.457 22.790 -21.426 1.00 96.31 369 THR A O 1
ATOM 2592 N N . ALA A 1 370 ? 12.941 20.967 -20.221 1.00 96.56 370 ALA A N 1
ATOM 2593 C CA . ALA A 1 370 ? 12.490 20.191 -21.365 1.00 96.56 370 ALA A CA 1
ATOM 2594 C C . ALA A 1 370 ? 11.220 20.754 -22.020 1.00 96.56 370 ALA A C 1
ATOM 2596 O O . ALA A 1 370 ? 10.289 21.230 -21.368 1.00 96.56 370 ALA A O 1
ATOM 2597 N N . THR A 1 371 ? 11.172 20.643 -23.344 1.00 91.19 371 THR A N 1
ATOM 2598 C CA . THR A 1 371 ? 10.036 20.991 -24.208 1.00 91.19 371 THR A CA 1
ATOM 2599 C C . THR A 1 371 ? 9.967 19.996 -25.376 1.00 91.19 371 THR A C 1
ATOM 2601 O O . THR A 1 371 ? 10.777 19.075 -25.464 1.00 91.19 371 THR A O 1
ATOM 2604 N N . ALA A 1 372 ? 9.032 20.183 -26.312 1.00 88.50 372 ALA A N 1
ATOM 2605 C CA . ALA A 1 372 ? 8.954 19.349 -27.515 1.00 88.50 372 ALA A CA 1
ATOM 2606 C C . ALA A 1 372 ? 10.108 19.570 -28.518 1.00 88.50 372 ALA A C 1
ATOM 2608 O O . ALA A 1 372 ? 10.399 18.686 -29.322 1.00 88.50 372 ALA A O 1
ATOM 2609 N N . THR A 1 373 ? 10.771 20.733 -28.486 1.00 91.75 373 THR A N 1
ATOM 2610 C CA . THR A 1 373 ? 11.824 21.114 -29.454 1.00 91.75 373 THR A CA 1
ATOM 2611 C C . THR A 1 373 ? 13.202 21.338 -28.830 1.00 91.75 373 THR A C 1
ATOM 2613 O O . THR A 1 373 ? 14.199 21.275 -29.541 1.00 91.75 373 THR A O 1
ATOM 2616 N N . ASN A 1 374 ? 13.271 21.590 -27.522 1.00 94.75 374 ASN A N 1
ATOM 2617 C CA . ASN A 1 374 ? 14.503 21.665 -26.739 1.00 94.75 374 ASN A CA 1
ATOM 2618 C C . ASN A 1 374 ? 14.473 20.567 -25.662 1.00 94.75 374 ASN A C 1
ATOM 2620 O O . ASN A 1 374 ? 13.658 20.686 -24.741 1.00 94.75 374 ASN A O 1
ATOM 2624 N N . PRO A 1 375 ? 15.314 19.520 -25.757 1.00 97.19 375 PRO A N 1
ATOM 2625 C CA . PRO A 1 375 ? 15.467 18.537 -24.691 1.00 97.19 375 PRO A CA 1
ATOM 2626 C C . PRO A 1 375 ? 16.023 19.180 -23.418 1.00 97.19 375 PRO A C 1
ATOM 2628 O O . PRO A 1 375 ? 16.912 20.030 -23.484 1.00 97.19 375 PRO A O 1
ATOM 2631 N N . GLY A 1 376 ? 15.512 18.750 -22.268 1.00 97.88 376 GLY A N 1
ATOM 2632 C CA . GLY A 1 376 ? 16.126 19.033 -20.976 1.00 97.88 376 GLY A CA 1
ATOM 2633 C C . GLY A 1 376 ? 17.279 18.068 -20.709 1.00 97.88 376 GLY A C 1
ATOM 2634 O O . GLY A 1 376 ? 17.349 16.979 -21.287 1.00 97.88 376 GLY A O 1
ATOM 2635 N N . ASN A 1 377 ? 18.186 18.471 -19.828 1.00 98.31 377 ASN A N 1
ATOM 2636 C CA . ASN A 1 377 ? 19.419 17.756 -19.514 1.00 98.31 377 ASN A CA 1
ATOM 2637 C C . ASN A 1 377 ? 19.278 16.919 -18.236 1.00 98.31 377 ASN A C 1
ATOM 2639 O O . ASN A 1 377 ? 18.664 17.350 -17.256 1.00 98.31 377 ASN A O 1
ATOM 2643 N N . ILE A 1 378 ? 19.921 15.750 -18.238 1.00 98.19 378 ILE A N 1
ATOM 2644 C CA . ILE A 1 378 ? 20.152 14.911 -17.060 1.00 98.19 378 ILE A CA 1
ATOM 2645 C C . ILE A 1 378 ? 21.656 14.890 -16.796 1.00 98.19 378 ILE A C 1
ATOM 2647 O O . ILE A 1 378 ? 22.445 14.545 -17.679 1.00 98.19 378 ILE A O 1
ATOM 2651 N N . SER A 1 379 ? 22.068 15.275 -15.588 1.00 96.88 379 SER A N 1
ATOM 2652 C CA . SER A 1 379 ? 23.488 15.434 -15.248 1.00 96.88 379 SER A CA 1
ATOM 2653 C C . SER A 1 379 ? 23.751 15.236 -13.760 1.00 96.88 379 SER A C 1
ATOM 2655 O O . SER A 1 379 ? 22.988 15.726 -12.931 1.00 96.88 379 SER A O 1
ATOM 2657 N N . GLY A 1 380 ? 24.861 14.575 -13.418 1.00 94.25 380 GLY A N 1
ATOM 2658 C CA . GLY A 1 380 ? 25.205 14.280 -12.023 1.00 94.25 380 GLY A CA 1
ATOM 2659 C C . GLY A 1 380 ? 24.328 13.193 -11.394 1.00 94.25 380 GLY A C 1
ATOM 2660 O O . GLY A 1 380 ? 24.235 13.123 -10.170 1.00 94.25 380 GLY A O 1
ATOM 2661 N N . GLY A 1 381 ? 23.670 12.373 -12.218 1.00 96.88 381 GLY A N 1
ATOM 2662 C CA . GLY A 1 381 ? 22.977 11.181 -11.755 1.00 96.88 381 GLY A CA 1
ATOM 2663 C C . GLY A 1 381 ? 23.942 10.043 -11.436 1.00 96.88 381 GLY A C 1
ATOM 2664 O O . GLY A 1 381 ? 25.117 10.062 -11.817 1.00 96.88 381 GLY A O 1
ATOM 2665 N N . LEU A 1 382 ? 23.425 9.043 -10.733 1.00 96.88 382 LEU A N 1
ATOM 2666 C CA . LEU A 1 382 ? 24.146 7.851 -10.296 1.00 96.88 382 LEU A CA 1
ATOM 2667 C C . LEU A 1 382 ? 23.242 6.635 -10.483 1.00 96.88 382 LEU A C 1
ATOM 2669 O O . LEU A 1 382 ? 22.042 6.743 -10.246 1.00 96.88 382 LEU A O 1
ATOM 2673 N N . ALA A 1 383 ? 23.819 5.494 -10.835 1.00 95.81 383 ALA A N 1
ATOM 2674 C CA . ALA A 1 383 ? 23.131 4.212 -10.846 1.00 95.81 383 ALA A CA 1
ATOM 2675 C C . ALA A 1 383 ? 23.987 3.130 -10.193 1.00 95.81 383 ALA A C 1
ATOM 2677 O O . ALA A 1 383 ? 25.216 3.134 -10.297 1.00 95.81 383 ALA A O 1
ATOM 2678 N N . ASP A 1 384 ? 23.303 2.162 -9.607 1.00 96.50 384 ASP A N 1
ATOM 2679 C CA . ASP A 1 384 ? 23.811 0.833 -9.327 1.00 96.50 384 ASP A CA 1
ATOM 2680 C C . ASP A 1 384 ? 23.000 -0.191 -10.116 1.00 96.50 384 ASP A C 1
ATOM 2682 O O . ASP A 1 384 ? 21.808 -0.009 -10.381 1.00 96.50 384 ASP A O 1
ATOM 2686 N N . THR A 1 385 ? 23.665 -1.286 -10.460 1.00 94.38 385 THR A N 1
ATOM 2687 C CA . THR A 1 385 ? 23.099 -2.397 -11.221 1.00 94.38 385 THR A CA 1
ATOM 2688 C C . THR A 1 385 ? 23.354 -3.715 -10.513 1.00 94.38 385 THR A C 1
ATOM 2690 O O . THR A 1 385 ? 24.312 -3.829 -9.747 1.00 94.38 385 THR A O 1
ATOM 2693 N N . ASN A 1 386 ? 22.519 -4.709 -10.795 1.00 94.19 386 ASN A N 1
ATOM 2694 C CA . ASN A 1 386 ? 22.820 -6.123 -10.621 1.00 94.19 386 ASN A CA 1
ATOM 2695 C C . ASN A 1 386 ? 22.152 -6.887 -11.769 1.00 94.19 386 ASN A C 1
ATOM 2697 O O . ASN A 1 386 ? 20.973 -6.697 -12.055 1.00 94.19 386 ASN A O 1
ATOM 2701 N N . ASP A 1 387 ? 22.947 -7.701 -12.442 1.00 91.62 387 ASP A N 1
ATOM 2702 C CA . ASP A 1 387 ? 22.636 -8.424 -13.666 1.00 91.62 387 ASP A CA 1
ATOM 2703 C C . ASP A 1 387 ? 23.069 -9.875 -13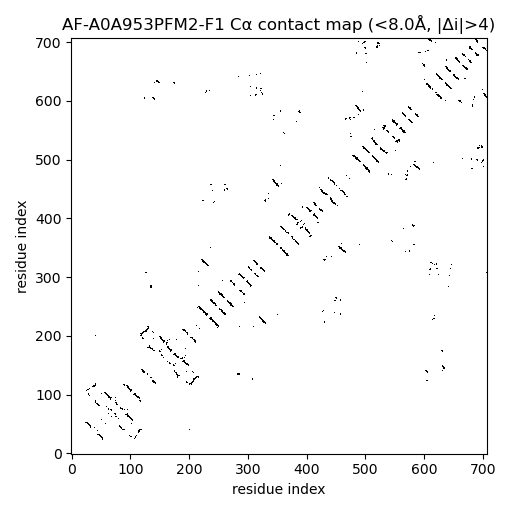.435 1.00 91.62 387 ASP A C 1
ATOM 2705 O O . ASP A 1 387 ? 24.265 -10.168 -13.346 1.00 91.62 387 ASP A O 1
ATOM 2709 N N . ASN A 1 388 ? 22.094 -10.745 -13.152 1.00 91.75 388 ASN A N 1
ATOM 2710 C CA . ASN A 1 388 ? 22.299 -12.121 -12.689 1.00 91.75 388 ASN A CA 1
ATOM 2711 C C . ASN A 1 388 ? 23.438 -12.298 -11.647 1.00 91.75 388 ASN A C 1
ATOM 2713 O O . ASN A 1 388 ? 24.372 -13.082 -11.830 1.00 91.75 388 ASN A O 1
ATOM 2717 N N . GLY A 1 389 ? 23.401 -11.536 -10.551 1.00 91.75 389 GLY A N 1
ATOM 2718 C CA . GLY A 1 389 ? 24.417 -11.564 -9.486 1.00 91.75 389 GLY A CA 1
ATOM 2719 C C . GLY A 1 389 ? 25.685 -10.749 -9.769 1.00 91.75 389 GLY A C 1
ATOM 2720 O O . GLY A 1 389 ? 26.565 -10.671 -8.912 1.00 91.75 389 GLY A O 1
ATOM 2721 N N . THR A 1 390 ? 25.795 -10.118 -10.941 1.00 91.38 390 THR A N 1
ATOM 2722 C CA . THR A 1 390 ? 26.958 -9.322 -11.348 1.00 91.38 390 THR A CA 1
ATOM 2723 C C . THR A 1 390 ? 26.643 -7.830 -11.301 1.00 91.38 390 THR A C 1
ATOM 2725 O O . THR A 1 390 ? 26.128 -7.254 -12.255 1.00 91.38 390 THR A O 1
ATOM 2728 N N . ALA A 1 391 ? 27.032 -7.145 -10.221 1.00 89.62 391 ALA A N 1
ATOM 2729 C CA . ALA A 1 391 ? 26.856 -5.691 -10.134 1.00 89.62 391 ALA A CA 1
ATOM 2730 C C . ALA A 1 391 ? 27.679 -4.886 -11.163 1.00 89.62 391 ALA A C 1
ATOM 2732 O O . ALA A 1 391 ? 27.347 -3.742 -11.475 1.00 89.62 391 ALA A O 1
ATOM 2733 N N . ALA A 1 392 ? 28.748 -5.486 -11.698 1.00 86.19 392 ALA A N 1
ATOM 2734 C CA . ALA A 1 392 ? 29.753 -4.819 -12.523 1.00 86.19 392 ALA A CA 1
ATOM 2735 C C . ALA A 1 392 ? 29.556 -4.928 -14.052 1.00 86.19 392 ALA A C 1
ATOM 2737 O O . ALA A 1 392 ? 30.402 -4.423 -14.789 1.00 86.19 392 ALA A O 1
ATOM 2738 N N . SER A 1 393 ? 28.500 -5.584 -14.556 1.00 80.19 393 SER A N 1
ATOM 2739 C CA . SER A 1 393 ? 28.331 -5.798 -16.010 1.00 80.19 393 SER A CA 1
ATOM 2740 C C . SER A 1 393 ? 28.026 -4.500 -16.771 1.00 80.19 393 SER A C 1
ATOM 2742 O O . SER A 1 393 ? 28.593 -4.250 -17.835 1.00 80.19 393 SER A O 1
ATOM 2744 N N . VAL A 1 394 ? 27.177 -3.645 -16.191 1.00 83.62 394 VAL A N 1
ATOM 2745 C CA . VAL A 1 394 ? 26.801 -2.325 -16.722 1.00 83.62 394 VAL A CA 1
ATOM 2746 C C . VAL A 1 394 ? 27.612 -1.226 -16.031 1.00 83.62 394 VAL A C 1
ATOM 2748 O O . VAL A 1 394 ? 28.347 -0.478 -16.683 1.00 83.62 394 VAL A O 1
ATOM 2751 N N . CYS A 1 395 ? 27.539 -1.148 -14.699 1.00 83.88 395 CYS A N 1
ATOM 2752 C CA . CYS A 1 395 ? 28.383 -0.262 -13.905 1.00 83.88 395 CYS A CA 1
ATOM 2753 C C . CYS A 1 395 ? 29.737 -0.921 -13.587 1.00 83.88 395 CYS A C 1
ATOM 2755 O O . CYS A 1 395 ? 29.939 -1.407 -12.481 1.00 83.88 395 CYS A O 1
ATOM 2757 N N . ALA A 1 396 ? 30.701 -0.870 -14.515 1.00 83.81 396 ALA A N 1
ATOM 2758 C CA . ALA A 1 396 ? 32.044 -1.467 -14.359 1.00 83.81 396 ALA A CA 1
ATOM 2759 C C . ALA A 1 396 ? 32.795 -1.103 -13.050 1.00 83.81 396 ALA A C 1
ATOM 2761 O O . ALA A 1 396 ? 33.696 -1.823 -12.624 1.00 83.81 396 ALA A O 1
ATOM 2762 N N . SER A 1 397 ? 32.417 0.003 -12.403 1.00 88.00 397 SER A N 1
ATOM 2763 C CA . SER A 1 397 ? 32.658 0.270 -10.983 1.00 88.00 397 SER A CA 1
ATOM 2764 C C . SER A 1 397 ? 31.396 0.930 -10.404 1.00 88.00 397 SER A C 1
ATOM 2766 O O . SER A 1 397 ? 31.158 2.096 -10.726 1.00 88.00 397 SER A O 1
ATOM 2768 N N . PRO A 1 398 ? 30.574 0.237 -9.593 1.00 90.56 398 PRO A N 1
ATOM 2769 C CA . PRO A 1 398 ? 29.365 0.825 -9.015 1.00 90.56 398 PRO A CA 1
ATOM 2770 C C . PRO A 1 398 ? 29.677 1.820 -7.872 1.00 90.56 398 PRO A C 1
ATOM 2772 O O . PRO A 1 398 ? 30.637 1.600 -7.126 1.00 90.56 398 PRO A O 1
ATOM 2775 N N . PRO A 1 399 ? 28.892 2.902 -7.694 1.00 94.44 399 PRO A N 1
ATOM 2776 C CA . PRO A 1 399 ? 27.863 3.383 -8.612 1.00 94.44 399 PRO A CA 1
ATOM 2777 C C . PRO A 1 399 ? 28.494 4.025 -9.853 1.00 94.44 399 PRO A C 1
ATOM 2779 O O . PRO A 1 399 ? 29.461 4.784 -9.746 1.00 94.44 399 PRO A O 1
ATOM 2782 N N . CYS A 1 400 ? 27.918 3.786 -11.031 1.00 92.75 400 CYS A N 1
ATOM 2783 C CA . CYS A 1 400 ? 28.339 4.470 -12.249 1.00 92.75 400 CYS A CA 1
ATOM 2784 C C . CYS A 1 400 ? 27.527 5.751 -12.497 1.00 92.75 400 CYS A C 1
ATOM 2786 O O . CYS A 1 400 ? 26.393 5.900 -12.041 1.00 92.75 400 CYS A O 1
ATOM 2788 N N . SER A 1 401 ? 28.128 6.719 -13.192 1.00 94.62 401 SER A N 1
ATOM 2789 C CA . SER A 1 401 ? 27.469 7.991 -13.501 1.00 94.62 401 SER A CA 1
ATOM 2790 C C . SER A 1 401 ? 26.320 7.814 -14.494 1.00 94.62 401 SER A C 1
ATOM 2792 O O . SER A 1 401 ? 26.429 7.039 -15.447 1.00 94.62 401 SER A O 1
ATOM 2794 N N . VAL A 1 402 ? 25.264 8.605 -14.298 1.00 95.69 402 VAL A N 1
ATOM 2795 C CA . VAL A 1 402 ? 24.141 8.751 -15.230 1.00 95.69 402 VAL A CA 1
ATOM 2796 C C . VAL A 1 402 ? 24.112 10.177 -15.774 1.00 95.69 402 VAL A C 1
ATOM 2798 O O . VAL A 1 402 ? 24.102 11.159 -15.022 1.00 95.69 402 VAL A O 1
ATOM 2801 N N . GLY A 1 403 ? 24.077 10.278 -17.099 1.00 96.81 403 GLY A N 1
ATOM 2802 C CA . GLY A 1 403 ? 23.768 11.501 -17.837 1.00 96.81 403 GLY A CA 1
ATOM 2803 C C . GLY A 1 403 ? 22.739 11.207 -18.926 1.00 96.81 403 GLY A C 1
ATOM 2804 O O . GLY A 1 403 ? 22.441 10.045 -19.195 1.00 96.81 403 GLY A O 1
ATOM 2805 N N . GLY A 1 404 ? 22.183 12.235 -19.560 1.00 97.00 404 GLY A N 1
ATOM 2806 C CA . GLY A 1 404 ? 21.189 12.016 -20.610 1.00 97.00 404 GLY A CA 1
ATOM 2807 C C . GLY A 1 404 ? 20.399 13.255 -21.006 1.00 97.00 404 GLY A C 1
ATOM 2808 O O . GLY A 1 404 ? 20.740 14.380 -20.635 1.00 97.00 404 GLY A O 1
ATOM 2809 N N . THR A 1 405 ? 19.311 13.030 -21.740 1.00 97.94 405 THR A N 1
ATOM 2810 C CA . THR A 1 405 ? 18.318 14.063 -22.076 1.00 97.94 405 THR A CA 1
ATOM 2811 C C . THR A 1 405 ? 16.895 13.525 -21.966 1.00 97.94 405 THR A C 1
ATOM 2813 O O . THR A 1 405 ? 16.682 12.316 -22.028 1.00 97.94 405 THR A O 1
ATOM 2816 N N . TYR A 1 406 ? 15.914 14.414 -21.818 1.00 97.94 406 TYR A N 1
ATOM 2817 C CA . TYR A 1 406 ? 14.488 14.072 -21.774 1.00 97.94 406 TYR A CA 1
ATOM 2818 C C . TYR A 1 406 ? 13.643 15.159 -22.457 1.00 97.94 406 TYR A C 1
ATOM 2820 O O . TYR A 1 406 ? 14.046 16.323 -22.532 1.00 97.94 406 TYR A O 1
ATOM 2828 N N . ARG A 1 407 ? 12.489 14.784 -23.019 1.00 96.56 407 ARG A N 1
ATOM 2829 C CA . ARG A 1 407 ? 11.620 15.670 -23.823 1.00 96.56 407 ARG A CA 1
ATOM 2830 C C . ARG A 1 407 ? 10.201 15.116 -23.955 1.00 96.56 407 ARG A C 1
ATOM 2832 O O . ARG A 1 407 ? 9.982 13.932 -23.748 1.00 96.56 407 ARG A O 1
ATOM 2839 N N . LEU A 1 408 ? 9.256 15.963 -24.358 1.00 93.81 408 LEU A N 1
ATOM 2840 C CA . LEU A 1 408 ? 7.864 15.579 -24.624 1.00 93.81 408 LEU A CA 1
ATOM 2841 C C . LEU A 1 408 ? 7.639 15.430 -26.138 1.00 93.81 408 LEU A C 1
ATOM 2843 O O . LEU A 1 408 ? 7.642 16.429 -26.856 1.00 93.81 408 LEU A O 1
ATOM 2847 N N . VAL A 1 409 ? 7.432 14.209 -26.635 1.00 89.81 409 VAL A N 1
ATOM 2848 C CA . VAL A 1 409 ? 7.239 13.903 -28.065 1.00 89.81 409 VAL A CA 1
ATOM 2849 C C . VAL A 1 409 ? 5.873 13.253 -28.264 1.00 89.81 409 VAL A C 1
ATOM 2851 O O . VAL A 1 409 ? 5.548 12.270 -27.618 1.00 89.81 409 VAL A O 1
ATOM 2854 N N . GLY A 1 410 ? 5.029 13.820 -29.130 1.00 84.94 410 GLY A N 1
ATOM 2855 C CA . GLY A 1 410 ? 3.702 13.257 -29.440 1.00 84.94 410 GLY A CA 1
ATOM 2856 C C . GLY A 1 410 ? 2.685 13.228 -28.283 1.00 84.94 410 GLY A C 1
ATOM 2857 O O . GLY A 1 410 ? 1.536 12.872 -28.513 1.00 84.94 410 GLY A O 1
ATOM 2858 N N . GLY A 1 411 ? 3.077 13.634 -27.070 1.00 86.19 411 GLY A N 1
ATOM 2859 C CA . GLY A 1 411 ? 2.297 13.488 -25.834 1.00 86.19 411 GLY A CA 1
ATOM 2860 C C . GLY A 1 411 ? 2.931 12.532 -24.814 1.00 86.19 411 GLY A C 1
ATOM 2861 O O . GLY A 1 411 ? 2.548 12.573 -23.648 1.00 86.19 411 GLY A O 1
ATOM 2862 N N . VAL A 1 412 ? 3.930 11.746 -25.226 1.00 93.00 412 VAL A N 1
ATOM 2863 C CA . VAL A 1 412 ? 4.723 10.838 -24.382 1.00 93.00 412 VAL A CA 1
ATOM 2864 C C . VAL A 1 412 ? 6.026 11.524 -23.968 1.00 93.00 412 VAL A C 1
ATOM 2866 O O . VAL A 1 412 ? 6.619 12.268 -24.756 1.00 93.00 412 VAL A O 1
ATOM 2869 N N . TRP A 1 413 ? 6.487 11.313 -22.735 1.00 96.12 413 TRP A N 1
ATOM 2870 C CA . TRP A 1 413 ? 7.812 11.786 -22.336 1.00 96.12 413 TRP A CA 1
ATOM 2871 C C . TRP A 1 413 ? 8.869 10.743 -22.686 1.00 96.12 413 TRP A C 1
ATOM 2873 O O . TRP A 1 413 ? 8.823 9.635 -22.170 1.00 96.12 413 TRP A O 1
ATOM 2883 N N . THR A 1 414 ? 9.836 11.116 -23.522 1.00 96.06 414 THR A N 1
ATOM 2884 C CA . THR A 1 414 ? 10.954 10.254 -23.928 1.00 96.06 414 THR A CA 1
ATOM 2885 C C . THR A 1 414 ? 12.215 10.661 -23.166 1.00 96.06 414 THR A C 1
ATOM 2887 O O . THR A 1 414 ? 12.452 11.851 -22.921 1.00 96.06 414 THR A O 1
ATOM 2890 N N . MET A 1 415 ? 13.056 9.691 -22.824 1.00 96.56 415 MET A N 1
ATOM 2891 C CA . MET A 1 415 ? 14.286 9.866 -22.056 1.00 96.56 415 MET A CA 1
ATOM 2892 C C . MET A 1 415 ? 15.409 9.008 -22.641 1.00 96.56 415 MET A C 1
ATOM 2894 O O . MET A 1 415 ? 15.255 7.806 -22.810 1.00 96.56 415 MET A O 1
ATOM 2898 N N . HIS A 1 416 ? 16.550 9.632 -22.912 1.00 95.06 416 HIS A N 1
ATOM 2899 C CA . HIS A 1 416 ? 17.745 8.994 -23.460 1.00 95.06 416 HIS A CA 1
ATOM 2900 C C . HIS A 1 416 ? 18.839 9.024 -22.387 1.00 95.06 416 HIS A C 1
ATOM 2902 O O . HIS A 1 416 ? 19.387 10.098 -22.113 1.00 95.06 416 HIS A O 1
ATOM 2908 N N . LEU A 1 417 ? 19.133 7.885 -21.751 1.00 94.44 417 LEU A N 1
ATOM 2909 C CA . LEU A 1 417 ? 20.127 7.766 -20.678 1.00 94.44 417 LEU A CA 1
ATOM 2910 C C . LEU A 1 417 ? 21.426 7.129 -21.166 1.00 94.44 417 LEU A C 1
ATOM 2912 O O . LEU A 1 417 ? 21.409 6.111 -21.848 1.00 94.44 417 LEU A O 1
ATOM 2916 N N . LEU A 1 418 ? 22.553 7.676 -20.717 1.00 92.62 418 LEU A N 1
ATOM 2917 C CA . LEU A 1 418 ? 23.849 7.007 -20.700 1.00 92.62 418 LEU A CA 1
ATOM 2918 C C . LEU A 1 418 ? 24.128 6.562 -19.259 1.00 92.62 418 LEU A C 1
ATOM 2920 O O . LEU A 1 418 ? 24.377 7.405 -18.392 1.00 92.62 418 LEU A O 1
ATOM 2924 N N . ILE A 1 419 ? 24.080 5.251 -19.013 1.00 90.00 419 ILE A N 1
ATOM 2925 C CA . ILE A 1 419 ? 24.393 4.630 -17.720 1.00 90.00 419 ILE A CA 1
ATOM 2926 C C . ILE A 1 419 ? 25.730 3.899 -17.849 1.00 90.00 419 ILE A C 1
ATOM 2928 O O . ILE A 1 419 ? 25.831 2.863 -18.510 1.00 90.00 419 ILE A O 1
ATOM 2932 N N . GLY A 1 420 ? 26.780 4.463 -17.245 1.00 84.44 420 GLY A N 1
ATOM 2933 C CA . GLY A 1 420 ? 28.147 3.956 -17.376 1.00 84.44 420 GLY A CA 1
ATOM 2934 C C . GLY A 1 420 ? 28.660 4.050 -18.817 1.00 84.44 420 GLY A C 1
ATOM 2935 O O . GLY A 1 420 ? 29.225 5.068 -19.210 1.00 84.44 420 GLY A O 1
ATOM 2936 N N . SER A 1 421 ? 28.468 2.982 -19.595 1.00 82.31 421 SER A N 1
ATOM 2937 C CA . SER A 1 421 ? 28.796 2.914 -21.030 1.00 82.31 421 SER A CA 1
ATOM 2938 C C . SER A 1 421 ? 27.618 2.512 -21.932 1.00 82.31 421 SER A C 1
ATOM 2940 O O . SER A 1 421 ? 27.774 2.517 -23.152 1.00 82.31 421 SER A O 1
ATOM 2942 N N . GLN A 1 422 ? 26.451 2.198 -21.357 1.00 84.50 422 GLN A N 1
ATOM 2943 C CA . GLN A 1 422 ? 25.277 1.710 -22.085 1.00 84.50 422 GLN A CA 1
ATOM 2944 C C . GLN A 1 422 ? 24.250 2.825 -22.311 1.00 84.50 422 GLN A C 1
ATOM 2946 O O . GLN A 1 422 ? 24.009 3.640 -21.417 1.00 84.50 422 GLN A O 1
ATOM 2951 N N . PHE A 1 423 ? 23.613 2.827 -23.484 1.00 88.25 423 PHE A N 1
ATOM 2952 C CA . PHE A 1 423 ? 22.509 3.735 -23.808 1.00 88.25 423 PHE A CA 1
ATOM 2953 C C . PHE A 1 423 ? 21.159 3.048 -23.598 1.00 88.25 423 PHE A C 1
ATOM 2955 O O . PHE A 1 423 ? 20.843 2.096 -24.309 1.00 88.25 423 PHE A O 1
ATOM 2962 N N . LEU A 1 424 ? 20.364 3.545 -22.650 1.00 89.81 424 LEU A N 1
ATOM 2963 C CA . LEU A 1 424 ? 19.006 3.073 -22.374 1.00 89.81 424 LEU A CA 1
ATOM 2964 C C . LEU A 1 424 ? 18.010 4.167 -22.782 1.00 89.81 424 LEU A C 1
ATOM 2966 O O . LEU A 1 424 ? 18.070 5.278 -22.248 1.00 89.81 424 LEU A O 1
ATOM 2970 N N . ASP A 1 425 ? 17.099 3.855 -23.699 1.00 93.12 425 ASP A N 1
ATOM 2971 C CA . ASP A 1 425 ? 16.027 4.763 -24.106 1.00 93.12 425 ASP A CA 1
ATOM 2972 C C . ASP A 1 425 ? 14.722 4.318 -23.440 1.00 93.12 425 ASP A C 1
ATOM 2974 O O . ASP A 1 425 ? 14.357 3.146 -23.510 1.00 93.12 425 ASP A O 1
ATOM 2978 N N . PHE A 1 426 ? 14.028 5.246 -22.783 1.00 95.38 426 PHE A N 1
ATOM 2979 C CA . PHE A 1 426 ? 12.781 4.999 -22.062 1.00 95.38 426 PHE A CA 1
ATOM 2980 C C . PHE A 1 426 ? 11.694 5.975 -22.502 1.00 95.38 426 PHE A C 1
ATOM 2982 O O . PHE A 1 426 ? 11.962 7.170 -22.642 1.00 95.38 426 PHE A O 1
ATOM 2989 N N . ASP A 1 427 ? 10.459 5.493 -22.578 1.00 96.75 427 ASP A N 1
ATOM 2990 C CA . ASP A 1 427 ? 9.266 6.335 -22.541 1.00 96.75 427 ASP A CA 1
ATOM 2991 C C . ASP A 1 427 ? 8.672 6.273 -21.125 1.00 96.75 427 ASP A C 1
ATOM 2993 O O . ASP A 1 427 ? 8.788 5.260 -20.422 1.00 96.75 427 ASP A O 1
ATOM 2997 N N . PHE A 1 428 ? 8.106 7.386 -20.650 1.00 97.31 428 PHE A N 1
ATOM 2998 C CA . PHE A 1 428 ? 7.585 7.491 -19.290 1.00 97.31 428 PHE A CA 1
ATOM 2999 C C . PHE A 1 428 ? 6.313 8.337 -19.152 1.00 97.31 428 PHE A C 1
ATOM 3001 O O . PHE A 1 428 ? 6.033 9.269 -19.911 1.00 97.31 428 PHE A O 1
ATOM 3008 N N . TYR A 1 429 ? 5.541 7.998 -18.120 1.00 97.06 429 TYR A N 1
ATOM 3009 C CA . TYR A 1 429 ? 4.172 8.450 -17.897 1.00 97.06 429 TYR A CA 1
ATOM 3010 C C . TYR A 1 429 ? 3.997 9.021 -16.488 1.00 97.06 429 TYR A C 1
ATOM 3012 O O . TYR A 1 429 ? 4.523 8.482 -15.514 1.00 97.06 429 TYR A O 1
ATOM 3020 N N . ILE A 1 430 ? 3.257 10.128 -16.372 1.00 96.56 430 ILE A N 1
ATOM 3021 C CA . ILE A 1 430 ? 3.080 10.859 -15.109 1.00 96.56 430 ILE A CA 1
ATOM 3022 C C . ILE A 1 430 ? 1.970 10.200 -14.274 1.00 96.56 430 ILE A C 1
ATOM 3024 O O . ILE A 1 430 ? 0.783 10.373 -14.566 1.00 96.56 430 ILE A O 1
ATOM 3028 N N . GLY A 1 431 ? 2.368 9.465 -13.234 1.00 95.69 431 GLY A N 1
ATOM 3029 C CA . GLY A 1 431 ? 1.491 8.885 -12.213 1.00 95.69 431 GLY A CA 1
ATOM 3030 C C . GLY A 1 431 ? 1.050 9.902 -11.158 1.00 95.69 431 GLY A C 1
ATOM 3031 O O . GLY A 1 431 ? 0.986 11.104 -11.431 1.00 95.69 431 GLY A O 1
ATOM 3032 N N . SER A 1 432 ? 0.688 9.429 -9.963 1.00 94.06 432 SER A N 1
ATOM 3033 C CA . SER A 1 432 ? 0.151 10.290 -8.900 1.00 94.06 432 SER A CA 1
ATOM 3034 C C . SER A 1 432 ? 1.240 11.029 -8.101 1.00 94.06 432 SER A C 1
ATOM 3036 O O . SER A 1 432 ? 2.435 10.892 -8.359 1.00 94.06 432 SER A O 1
ATOM 3038 N N . GLY A 1 433 ? 0.826 11.839 -7.120 1.00 94.56 433 GLY A N 1
ATOM 3039 C CA . GLY A 1 433 ? 1.718 12.462 -6.135 1.00 94.56 433 GLY A CA 1
ATOM 3040 C C . GLY A 1 433 ? 2.012 13.951 -6.353 1.00 94.56 433 GLY A C 1
ATOM 3041 O O . GLY A 1 433 ? 1.303 14.648 -7.080 1.00 94.56 433 GLY A O 1
ATOM 3042 N N . GLN A 1 434 ? 3.020 14.456 -5.633 1.00 94.62 434 GLN A N 1
ATOM 3043 C CA . GLN A 1 434 ? 3.385 15.878 -5.558 1.00 94.62 434 GLN A CA 1
ATOM 3044 C C . GLN A 1 434 ? 4.903 16.098 -5.484 1.00 94.62 434 GLN A C 1
ATOM 3046 O O . GLN A 1 434 ? 5.626 15.275 -4.922 1.00 94.62 434 GLN A O 1
ATOM 3051 N N . THR A 1 435 ? 5.377 17.254 -5.960 1.00 95.38 435 THR A N 1
ATOM 3052 C CA . THR A 1 435 ? 6.788 17.694 -5.853 1.00 95.38 435 THR A CA 1
ATOM 3053 C C . THR A 1 435 ? 7.030 18.689 -4.706 1.00 95.38 435 THR A C 1
ATOM 3055 O O . THR A 1 435 ? 7.883 19.574 -4.788 1.00 95.38 435 THR A O 1
ATOM 3058 N N . THR A 1 436 ? 6.223 18.607 -3.649 1.00 93.69 436 THR A N 1
ATOM 3059 C CA . THR A 1 436 ? 6.283 19.470 -2.461 1.00 93.69 436 THR A CA 1
ATOM 3060 C C . THR A 1 436 ? 7.252 18.916 -1.413 1.00 93.69 436 THR A C 1
ATOM 3062 O O . THR A 1 436 ? 7.471 17.712 -1.327 1.00 93.69 436 THR A O 1
ATOM 3065 N N . ALA A 1 437 ? 7.838 19.800 -0.602 1.00 94.31 437 ALA A N 1
ATOM 3066 C CA . ALA A 1 437 ? 8.702 19.404 0.509 1.00 94.31 437 ALA A CA 1
ATOM 3067 C C . ALA A 1 437 ? 7.903 18.730 1.642 1.00 94.31 437 ALA A C 1
ATOM 3069 O O . ALA A 1 437 ? 6.797 19.178 1.961 1.00 94.31 437 ALA A O 1
ATOM 3070 N N . ASN A 1 438 ? 8.492 17.720 2.288 1.00 92.06 438 ASN A N 1
ATOM 3071 C CA . ASN A 1 438 ? 7.862 16.856 3.297 1.00 92.06 438 ASN A CA 1
ATOM 3072 C C . ASN A 1 438 ? 6.638 16.082 2.752 1.00 92.06 438 ASN A C 1
ATOM 3074 O O . ASN A 1 438 ? 5.647 15.880 3.463 1.00 92.06 438 ASN A O 1
ATOM 3078 N N . THR A 1 439 ? 6.669 15.676 1.481 1.00 90.62 439 THR A N 1
ATOM 3079 C CA . THR A 1 439 ? 5.562 14.956 0.847 1.00 90.62 439 THR A CA 1
ATOM 3080 C C . THR A 1 439 ? 5.523 13.486 1.264 1.00 90.62 439 THR A C 1
ATOM 3082 O O . THR A 1 439 ? 6.476 12.725 1.088 1.00 90.62 439 THR A O 1
ATOM 3085 N N . LYS A 1 440 ? 4.360 13.049 1.763 1.00 88.00 440 LYS A N 1
ATOM 3086 C CA . LYS A 1 440 ? 4.058 11.627 1.993 1.00 88.00 440 LYS A CA 1
ATOM 3087 C C . LYS A 1 440 ? 3.701 10.861 0.713 1.00 88.00 440 LYS A C 1
ATOM 3089 O O . LYS A 1 440 ? 3.706 9.639 0.742 1.00 88.00 440 LYS A O 1
ATOM 3094 N N . LYS A 1 441 ? 3.377 11.552 -0.386 1.00 91.19 441 LYS A N 1
ATOM 3095 C CA . LYS A 1 441 ? 3.065 10.948 -1.693 1.00 91.19 441 LYS A CA 1
ATOM 3096 C C . LYS A 1 441 ? 3.879 11.681 -2.773 1.00 91.19 441 LYS A C 1
ATOM 3098 O O . LYS A 1 441 ? 3.387 12.671 -3.327 1.00 91.19 441 LYS A O 1
ATOM 3103 N N . PRO A 1 442 ? 5.150 11.289 -3.000 1.00 95.81 442 PRO A N 1
ATOM 3104 C CA . PRO A 1 442 ? 6.015 11.939 -3.982 1.00 95.81 442 PRO A CA 1
ATOM 3105 C C . PRO A 1 442 ? 5.446 11.755 -5.389 1.00 95.81 442 PRO A C 1
ATOM 3107 O O . PRO A 1 442 ? 4.747 10.779 -5.657 1.00 95.81 442 PRO A O 1
ATOM 3110 N N . LEU A 1 443 ? 5.737 12.694 -6.291 1.00 97.75 443 LEU A N 1
ATOM 3111 C CA . LEU A 1 443 ? 5.376 12.542 -7.698 1.00 97.75 443 LEU A CA 1
ATOM 3112 C C . LEU A 1 443 ? 6.036 11.276 -8.257 1.00 97.75 443 LEU A C 1
ATOM 3114 O O . LEU A 1 443 ? 7.264 11.178 -8.270 1.00 97.75 443 LEU A O 1
ATOM 3118 N N . THR A 1 444 ? 5.211 10.339 -8.712 1.00 97.19 444 THR A N 1
ATOM 3119 C CA . THR A 1 444 ? 5.633 9.058 -9.278 1.00 97.19 444 THR A CA 1
ATOM 3120 C C . THR A 1 444 ? 5.495 9.089 -10.796 1.00 97.19 444 THR A C 1
ATOM 3122 O O . THR A 1 444 ? 4.500 9.572 -11.336 1.00 97.19 444 THR A O 1
ATOM 3125 N N . LEU A 1 445 ? 6.494 8.559 -11.490 1.00 97.56 445 LEU A N 1
ATOM 3126 C CA . LEU A 1 445 ? 6.529 8.374 -12.937 1.00 97.56 445 LEU A CA 1
ATOM 3127 C C . LEU A 1 445 ? 6.720 6.878 -13.217 1.00 97.56 445 LEU A C 1
ATOM 3129 O O . LEU A 1 445 ? 7.557 6.253 -12.568 1.00 97.56 445 LEU A O 1
ATOM 3133 N N . TYR A 1 446 ? 5.996 6.300 -14.173 1.00 97.62 446 TYR A N 1
ATOM 3134 C CA . TYR A 1 446 ? 6.250 4.927 -14.637 1.00 97.62 446 TYR A CA 1
ATOM 3135 C C . TYR A 1 446 ? 7.061 4.969 -15.927 1.00 97.62 446 TYR A C 1
ATOM 3137 O O . TYR A 1 446 ? 6.746 5.779 -16.795 1.00 97.62 446 TYR A O 1
ATOM 3145 N N . ALA A 1 447 ? 8.083 4.123 -16.054 1.00 96.75 447 ALA A N 1
ATOM 3146 C CA . ALA A 1 447 ? 8.974 4.091 -17.215 1.00 96.75 447 ALA A CA 1
ATOM 3147 C C . ALA A 1 447 ? 9.077 2.682 -17.810 1.00 96.75 447 ALA A C 1
ATOM 3149 O O . ALA A 1 447 ? 9.062 1.695 -17.068 1.00 96.75 447 ALA A O 1
ATOM 3150 N N . ILE A 1 448 ? 9.228 2.612 -19.133 1.00 95.38 448 ILE A N 1
ATOM 3151 C CA . ILE A 1 448 ? 9.424 1.380 -19.905 1.00 95.38 448 ILE A CA 1
ATOM 3152 C C . ILE A 1 448 ? 10.527 1.585 -20.949 1.00 95.38 448 ILE A C 1
ATOM 3154 O O . ILE A 1 448 ? 10.603 2.639 -21.580 1.00 95.38 448 ILE A O 1
ATOM 3158 N N . LEU A 1 449 ? 11.420 0.605 -21.085 1.00 93.25 449 LEU A N 1
ATOM 3159 C CA . LEU A 1 449 ? 12.517 0.626 -22.054 1.00 93.25 449 LEU A CA 1
ATOM 3160 C C . LEU A 1 449 ? 11.970 0.477 -23.484 1.00 93.25 449 LEU A C 1
ATOM 3162 O O . LEU A 1 449 ? 11.170 -0.417 -23.750 1.00 93.25 449 LEU A O 1
ATOM 3166 N N . THR A 1 450 ? 12.415 1.329 -24.406 1.00 91.62 450 THR A N 1
ATOM 3167 C CA . THR A 1 450 ? 11.909 1.387 -25.791 1.00 91.62 450 THR A CA 1
ATOM 3168 C C . THR A 1 450 ? 12.947 0.987 -26.837 1.00 91.62 450 THR A C 1
ATOM 3170 O O . THR A 1 450 ? 12.586 0.644 -27.965 1.00 91.62 450 THR A O 1
ATOM 3173 N N . ASN A 1 451 ? 14.236 0.967 -26.476 1.00 85.31 451 ASN A N 1
ATOM 3174 C CA . ASN A 1 451 ? 15.301 0.462 -27.336 1.00 85.31 451 ASN A CA 1
ATOM 3175 C C . ASN A 1 451 ? 15.731 -0.968 -26.963 1.00 85.31 451 ASN A C 1
ATOM 3177 O O . ASN A 1 451 ? 15.915 -1.319 -25.802 1.00 85.31 451 ASN A O 1
ATOM 3181 N N . ALA A 1 452 ? 15.969 -1.800 -27.980 1.00 62.34 452 ALA A N 1
ATOM 3182 C CA . ALA A 1 452 ? 16.651 -3.078 -27.803 1.00 62.34 452 ALA A CA 1
ATOM 3183 C C . ALA A 1 452 ? 18.157 -2.819 -27.610 1.00 62.34 452 ALA A C 1
ATOM 3185 O O . ALA A 1 452 ? 18.928 -2.789 -28.575 1.00 62.34 452 ALA A O 1
ATOM 3186 N N . VAL A 1 453 ? 18.568 -2.567 -26.363 1.00 50.91 453 VAL A N 1
ATOM 3187 C CA . VAL A 1 453 ? 19.954 -2.233 -25.996 1.00 50.91 453 VAL A CA 1
ATOM 3188 C C . VAL A 1 453 ? 20.871 -3.387 -26.391 1.00 50.91 453 VAL A C 1
ATOM 3190 O O . VAL A 1 453 ? 20.743 -4.493 -25.865 1.00 50.91 453 VAL A O 1
ATOM 3193 N N . GLY A 1 454 ? 21.776 -3.118 -27.339 1.00 50.78 454 GLY A N 1
ATOM 3194 C CA . GLY A 1 454 ? 22.458 -4.109 -28.180 1.00 50.78 454 GLY A CA 1
ATOM 3195 C C . GLY A 1 454 ? 22.826 -5.421 -27.485 1.00 50.78 454 GLY A C 1
ATOM 3196 O O . GLY A 1 454 ? 23.874 -5.508 -26.855 1.00 50.78 454 GLY A O 1
ATOM 3197 N N . VAL A 1 455 ? 21.958 -6.429 -27.646 1.00 49.03 455 VAL A N 1
ATOM 3198 C CA . VAL A 1 455 ? 22.066 -7.792 -27.086 1.00 49.03 455 VAL A CA 1
ATOM 3199 C C . VAL A 1 455 ? 22.391 -7.861 -25.584 1.00 49.03 455 VAL A C 1
ATOM 3201 O O . VAL A 1 455 ? 23.164 -8.715 -25.170 1.00 49.03 455 VAL A O 1
ATOM 3204 N N . THR A 1 456 ? 21.795 -6.985 -24.763 1.00 58.81 456 THR A N 1
ATOM 3205 C CA . THR A 1 456 ? 21.951 -7.035 -23.290 1.00 58.81 456 THR A CA 1
ATOM 3206 C C . THR A 1 456 ? 20.648 -7.135 -22.504 1.00 58.81 456 THR A C 1
ATOM 3208 O O . THR A 1 456 ? 20.644 -7.832 -21.501 1.00 58.81 456 THR A O 1
ATOM 3211 N N . HIS A 1 457 ? 19.536 -6.533 -22.945 1.00 69.56 457 HIS A N 1
ATOM 3212 C CA . HIS A 1 457 ? 18.267 -6.551 -22.195 1.00 69.56 457 HIS A CA 1
ATOM 3213 C C . HIS A 1 457 ? 17.055 -6.730 -23.116 1.00 69.56 457 HIS A C 1
ATOM 3215 O O . HIS A 1 457 ? 17.050 -6.205 -24.231 1.00 69.56 457 HIS A O 1
ATOM 3221 N N . LEU A 1 458 ? 16.041 -7.472 -22.652 1.00 70.94 458 LEU A N 1
ATOM 3222 C CA . LEU A 1 458 ? 14.806 -7.759 -23.403 1.00 70.94 458 LEU A CA 1
ATOM 3223 C C . LEU A 1 458 ? 13.633 -6.894 -22.938 1.00 70.94 458 LEU A C 1
ATOM 3225 O O . LEU A 1 458 ? 12.912 -6.337 -23.757 1.00 70.94 458 LEU A O 1
ATOM 3229 N N . ALA A 1 459 ? 13.443 -6.778 -21.627 1.00 80.25 459 ALA A N 1
ATOM 3230 C CA . ALA A 1 459 ? 12.406 -5.953 -21.021 1.00 80.25 459 ALA A CA 1
ATOM 3231 C C . ALA A 1 459 ? 12.973 -5.309 -19.758 1.00 80.25 459 ALA A C 1
ATOM 3233 O O . ALA A 1 459 ? 13.704 -5.968 -19.023 1.00 80.25 459 A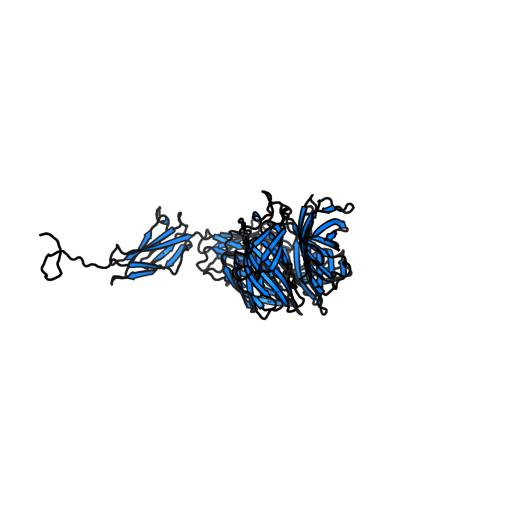LA A O 1
ATOM 3234 N N . LEU A 1 460 ? 12.652 -4.039 -19.515 1.00 88.94 460 LEU A N 1
ATOM 3235 C CA . LEU A 1 460 ? 13.050 -3.295 -18.320 1.00 88.94 460 LEU A CA 1
ATOM 3236 C C . LEU A 1 460 ? 12.005 -2.202 -18.064 1.00 88.94 460 LEU A C 1
ATOM 3238 O O . LEU A 1 460 ? 11.788 -1.339 -18.916 1.00 88.94 460 LEU A O 1
ATOM 3242 N N . SER A 1 461 ? 11.354 -2.241 -16.903 1.00 93.56 461 SER A N 1
ATOM 3243 C CA . SER A 1 461 ? 10.355 -1.246 -16.490 1.00 93.56 461 SER A CA 1
ATOM 3244 C C . SER A 1 461 ? 10.526 -0.871 -15.019 1.00 93.56 461 SER A C 1
ATOM 3246 O O . SER A 1 461 ? 11.290 -1.497 -14.282 1.00 93.56 461 SER A O 1
ATOM 3248 N N . GLY A 1 462 ? 9.800 0.146 -14.563 1.00 94.62 462 GLY A N 1
ATOM 3249 C CA . GLY A 1 462 ? 9.617 0.379 -13.134 1.00 94.62 462 GLY A CA 1
ATOM 3250 C C . GLY A 1 462 ? 9.041 1.752 -12.829 1.00 94.62 462 GLY A C 1
ATOM 3251 O O . GLY A 1 462 ? 8.250 2.291 -13.610 1.00 94.62 462 GLY A O 1
ATOM 3252 N N . ARG A 1 463 ? 9.423 2.312 -11.675 1.00 95.94 463 ARG A N 1
ATOM 3253 C CA . ARG A 1 463 ? 8.937 3.622 -11.223 1.00 95.94 463 ARG A CA 1
ATOM 3254 C C . ARG A 1 463 ? 10.078 4.557 -10.815 1.00 95.94 463 ARG A C 1
ATOM 3256 O O . ARG A 1 463 ? 11.127 4.122 -10.343 1.00 95.94 463 ARG A O 1
ATOM 3263 N N . MET A 1 464 ? 9.851 5.850 -11.011 1.00 98.19 464 MET A N 1
ATOM 3264 C CA . MET A 1 464 ? 10.713 6.943 -10.570 1.00 98.19 464 MET A CA 1
ATOM 3265 C C . MET A 1 464 ? 9.915 7.829 -9.612 1.00 98.19 464 MET A C 1
ATOM 3267 O O . MET A 1 464 ? 8.811 8.249 -9.944 1.00 98.19 464 MET A O 1
ATOM 3271 N N . GLU A 1 465 ? 10.464 8.139 -8.444 1.00 98.38 465 GLU A N 1
ATOM 3272 C CA . GLU A 1 465 ? 9.843 8.982 -7.420 1.00 98.38 465 GLU A CA 1
ATOM 3273 C C . GLU A 1 465 ? 10.618 10.279 -7.236 1.00 98.38 465 GLU A C 1
ATOM 3275 O O . GLU A 1 465 ? 11.847 10.279 -7.169 1.00 98.38 465 GLU A O 1
ATOM 3280 N N . PHE A 1 466 ? 9.907 11.393 -7.097 1.00 98.38 466 PHE A N 1
ATOM 3281 C CA . PHE A 1 466 ? 10.511 12.672 -6.743 1.00 98.38 466 PHE A CA 1
ATOM 3282 C C . PHE A 1 466 ? 11.246 12.589 -5.392 1.00 98.38 466 PHE A C 1
ATOM 3284 O O . PHE A 1 466 ? 10.637 12.273 -4.368 1.00 98.38 466 PHE A O 1
ATOM 3291 N N . GLN A 1 467 ? 12.547 12.905 -5.388 1.00 97.88 467 GLN A N 1
ATOM 3292 C CA . GLN A 1 467 ? 13.362 12.967 -4.175 1.00 97.88 467 GLN A CA 1
ATOM 3293 C C . GLN A 1 467 ? 12.982 14.215 -3.371 1.00 97.88 467 GLN A C 1
ATOM 3295 O O . GLN A 1 467 ? 13.270 15.343 -3.779 1.00 97.88 467 GLN A O 1
ATOM 3300 N N . ASP A 1 468 ? 12.349 14.003 -2.219 1.00 96.62 468 ASP A N 1
ATOM 3301 C CA . ASP A 1 468 ? 11.857 15.066 -1.346 1.00 96.62 468 ASP A CA 1
ATOM 3302 C C . ASP A 1 468 ? 13.017 15.963 -0.866 1.00 96.62 468 ASP A C 1
ATOM 3304 O O . ASP A 1 468 ? 13.962 15.457 -0.250 1.00 96.62 468 ASP A O 1
ATOM 3308 N N . PRO A 1 469 ? 12.993 17.285 -1.120 1.00 94.00 469 PRO A N 1
ATOM 3309 C CA . PRO A 1 469 ? 14.037 18.186 -0.646 1.00 94.00 469 PRO A CA 1
ATOM 3310 C C . PRO A 1 469 ? 13.976 18.420 0.871 1.00 94.00 469 PRO A C 1
ATOM 3312 O O . PRO A 1 469 ? 14.987 18.805 1.454 1.00 94.00 469 PRO A O 1
ATOM 3315 N N . GLY A 1 470 ? 12.824 18.195 1.510 1.00 93.56 470 GLY A N 1
ATOM 3316 C CA . GLY A 1 470 ? 12.564 18.484 2.919 1.00 93.56 470 GLY A CA 1
ATOM 3317 C C . GLY A 1 470 ? 12.367 19.967 3.249 1.00 93.56 470 GLY A C 1
ATOM 3318 O O . GLY A 1 470 ? 12.854 20.868 2.563 1.00 93.56 470 GLY A O 1
ATOM 3319 N N . ASN A 1 471 ? 11.653 20.235 4.342 1.00 92.38 471 ASN A N 1
ATOM 3320 C CA . ASN A 1 471 ? 11.609 21.543 4.993 1.00 92.38 471 ASN A CA 1
ATOM 3321 C C . ASN A 1 471 ? 11.514 21.370 6.529 1.00 92.38 471 ASN A C 1
ATOM 3323 O O . ASN A 1 471 ? 10.412 21.125 7.030 1.00 92.38 471 ASN A O 1
ATOM 3327 N N . PRO A 1 472 ? 12.623 21.484 7.292 1.00 92.88 472 PRO A N 1
ATOM 3328 C CA . PRO A 1 472 ? 13.976 21.842 6.849 1.00 92.88 472 PRO A CA 1
ATOM 3329 C C . PRO A 1 472 ? 14.603 20.797 5.902 1.00 92.88 472 PRO A C 1
ATOM 3331 O O . PRO A 1 472 ? 14.158 19.650 5.903 1.00 92.88 472 PRO A O 1
ATOM 3334 N N . PRO A 1 473 ? 15.617 21.166 5.093 1.00 93.75 473 PRO A N 1
ATOM 3335 C CA . PRO A 1 473 ? 16.128 20.291 4.041 1.00 93.75 473 PRO A CA 1
ATOM 3336 C C . PRO A 1 473 ? 16.662 18.943 4.542 1.00 93.75 473 PRO A C 1
ATOM 3338 O O . PRO A 1 473 ? 17.472 18.890 5.473 1.00 93.75 473 PRO A O 1
ATOM 3341 N N . ILE A 1 474 ? 16.255 17.855 3.883 1.00 91.94 474 ILE A N 1
ATOM 3342 C CA . ILE A 1 474 ? 16.766 16.511 4.171 1.00 91.94 474 ILE A CA 1
ATOM 3343 C C . ILE A 1 474 ? 18.219 16.453 3.695 1.00 91.94 474 ILE A C 1
ATOM 3345 O O . ILE A 1 474 ? 18.526 16.650 2.522 1.00 91.94 474 ILE A O 1
ATOM 3349 N N . THR A 1 475 ? 19.130 16.196 4.633 1.00 88.75 475 THR A N 1
ATOM 3350 C CA . THR A 1 475 ? 20.580 16.188 4.374 1.00 88.75 475 THR A CA 1
ATOM 3351 C C . THR A 1 475 ? 21.078 14.838 3.835 1.00 88.75 475 THR A C 1
ATOM 3353 O O . THR A 1 475 ? 22.249 14.736 3.501 1.00 88.75 475 THR A O 1
ATOM 3356 N N . TYR A 1 476 ? 20.204 13.827 3.713 1.00 92.31 476 TYR A N 1
ATOM 3357 C CA . TYR A 1 476 ? 20.480 12.519 3.092 1.00 92.31 476 TYR A CA 1
ATOM 3358 C C . TYR A 1 476 ? 21.783 11.847 3.569 1.00 92.31 476 TYR A C 1
ATOM 3360 O O . TYR A 1 476 ? 22.576 11.331 2.786 1.00 92.31 476 TYR A O 1
ATOM 3368 N N . ASP A 1 477 ? 21.987 11.855 4.889 1.00 88.38 477 ASP A N 1
ATOM 3369 C CA . ASP A 1 477 ? 22.957 11.013 5.591 1.00 88.38 477 ASP A CA 1
ATOM 3370 C C . ASP A 1 477 ? 22.233 10.030 6.530 1.00 88.38 477 ASP A C 1
ATOM 3372 O O . ASP A 1 477 ? 21.043 9.757 6.359 1.00 88.38 477 ASP A O 1
ATOM 3376 N N . GLN A 1 478 ? 22.936 9.479 7.521 1.00 84.25 478 GLN A N 1
ATOM 3377 C CA . GLN A 1 478 ? 22.382 8.551 8.516 1.00 84.25 478 GLN A CA 1
ATOM 3378 C C . GLN A 1 478 ? 21.180 9.125 9.290 1.00 84.25 478 GLN A C 1
ATOM 3380 O O . GLN A 1 478 ? 20.306 8.381 9.721 1.00 84.25 478 GLN A O 1
ATOM 3385 N N . THR A 1 479 ? 21.059 10.448 9.416 1.00 83.38 479 THR A N 1
ATOM 3386 C CA . THR A 1 479 ? 19.905 11.069 10.087 1.00 83.38 479 THR A CA 1
ATOM 3387 C C . THR A 1 479 ? 18.611 11.028 9.266 1.00 83.38 479 THR A C 1
ATOM 3389 O O . THR A 1 479 ? 17.551 11.291 9.824 1.00 83.38 479 THR A O 1
ATOM 3392 N N . ALA A 1 480 ? 18.670 10.664 7.978 1.00 87.69 480 ALA A N 1
ATOM 3393 C CA . ALA A 1 480 ? 17.494 10.420 7.133 1.00 87.69 480 ALA A CA 1
ATOM 3394 C C . ALA A 1 480 ? 17.063 8.934 7.087 1.00 87.69 480 ALA A C 1
ATOM 3396 O O . ALA A 1 480 ? 16.039 8.623 6.477 1.00 87.69 480 ALA A O 1
ATOM 3397 N N . LEU A 1 481 ? 17.827 8.044 7.739 1.00 85.69 481 LEU A N 1
ATOM 3398 C CA . LEU A 1 481 ? 17.501 6.636 7.993 1.00 85.69 481 LEU A CA 1
ATOM 3399 C C . LEU A 1 481 ? 17.498 6.384 9.512 1.00 85.69 481 LEU A C 1
ATOM 3401 O O . LEU A 1 481 ? 18.454 5.856 10.096 1.00 85.69 481 LEU A O 1
ATOM 3405 N N . ASN A 1 482 ? 16.432 6.868 10.149 1.00 82.81 482 ASN A N 1
ATOM 3406 C CA . ASN A 1 482 ? 16.295 7.025 11.598 1.00 82.81 482 ASN A CA 1
ATOM 3407 C C . ASN A 1 482 ? 14.895 6.697 12.165 1.00 82.81 482 ASN A C 1
ATOM 3409 O O . ASN A 1 482 ? 14.634 7.021 13.326 1.00 82.81 482 ASN A O 1
ATOM 3413 N N . SER A 1 483 ? 13.992 6.117 11.370 1.00 83.81 483 SER A N 1
ATOM 3414 C CA . SER A 1 483 ? 12.696 5.621 11.847 1.00 83.81 483 SER A CA 1
ATOM 3415 C C . SER A 1 483 ? 12.394 4.234 11.296 1.00 83.81 483 SER A C 1
ATOM 3417 O O . SER A 1 483 ? 13.076 3.733 10.402 1.00 83.81 483 SER A O 1
ATOM 3419 N N . ASP A 1 484 ? 11.324 3.640 11.812 1.00 88.69 484 ASP A N 1
ATOM 3420 C CA . ASP A 1 484 ? 10.782 2.398 11.284 1.00 88.69 484 ASP A CA 1
ATOM 3421 C C . ASP A 1 484 ? 10.200 2.605 9.874 1.00 88.69 484 ASP A C 1
ATOM 3423 O O . ASP A 1 484 ? 9.670 3.671 9.525 1.00 88.69 484 ASP A O 1
ATOM 3427 N N . SER A 1 485 ? 10.339 1.575 9.048 1.00 91.94 485 SER A N 1
ATOM 3428 C CA . SER A 1 485 ? 9.906 1.521 7.651 1.00 91.94 485 SER A CA 1
ATOM 3429 C C . SER A 1 485 ? 9.597 0.078 7.267 1.00 91.94 485 SER A C 1
ATOM 3431 O O . SER A 1 485 ? 10.158 -0.850 7.848 1.00 91.94 485 SER A O 1
ATOM 3433 N N . VAL A 1 486 ? 8.702 -0.129 6.305 1.00 94.00 486 VAL A N 1
ATOM 3434 C CA . VAL A 1 486 ? 8.471 -1.451 5.713 1.00 94.00 486 VAL A CA 1
ATOM 3435 C C . VAL A 1 486 ? 9.198 -1.495 4.380 1.00 94.00 486 VAL A C 1
ATOM 3437 O O . VAL A 1 486 ? 9.057 -0.578 3.576 1.00 94.00 486 VAL A O 1
ATOM 3440 N N . SER A 1 487 ? 9.955 -2.558 4.131 1.00 94.19 487 SER A N 1
ATOM 3441 C CA . SER A 1 487 ? 10.435 -2.880 2.788 1.00 94.19 487 SER A CA 1
ATOM 3442 C C . SER A 1 487 ? 9.710 -4.103 2.247 1.00 94.19 487 SER A C 1
ATOM 3444 O O . SER A 1 487 ? 9.397 -5.027 3.005 1.00 94.19 487 SER A O 1
ATOM 3446 N N . HIS A 1 488 ? 9.445 -4.094 0.944 1.00 94.12 488 HIS A N 1
ATOM 3447 C CA . HIS A 1 488 ? 9.060 -5.276 0.189 1.00 94.12 488 HIS A CA 1
ATOM 3448 C C . HIS A 1 488 ? 10.140 -5.567 -0.853 1.00 94.12 488 HIS A C 1
ATOM 3450 O O . HIS A 1 488 ? 10.671 -4.649 -1.478 1.00 94.12 488 HIS A O 1
ATOM 3456 N N . LEU A 1 489 ? 10.453 -6.843 -1.067 1.00 94.44 489 LEU A N 1
ATOM 3457 C CA . LEU A 1 489 ? 11.438 -7.280 -2.053 1.00 94.44 489 LEU A CA 1
ATOM 3458 C C . LEU A 1 489 ? 10.911 -8.445 -2.888 1.00 94.44 489 LEU A C 1
ATOM 3460 O O . LEU A 1 489 ? 10.135 -9.285 -2.431 1.00 94.44 489 LEU A O 1
ATOM 3464 N N . THR A 1 490 ? 11.355 -8.493 -4.139 1.00 94.56 490 THR A N 1
ATOM 3465 C CA . THR A 1 490 ? 11.056 -9.558 -5.096 1.00 94.56 490 THR A CA 1
ATOM 3466 C C . THR A 1 490 ? 12.303 -9.884 -5.917 1.00 94.56 490 THR A C 1
ATOM 3468 O O . THR A 1 490 ? 12.969 -8.990 -6.440 1.00 94.56 490 THR A O 1
ATOM 3471 N N . GLY A 1 491 ? 12.606 -11.173 -6.043 1.00 93.94 491 GLY A N 1
ATOM 3472 C CA . GLY A 1 491 ? 13.691 -11.750 -6.833 1.00 93.94 491 GLY A CA 1
ATOM 3473 C C . GLY A 1 491 ? 13.285 -13.100 -7.431 1.00 93.94 491 GLY A C 1
ATOM 3474 O O . GLY A 1 491 ? 12.190 -13.596 -7.164 1.00 93.94 491 GLY A O 1
ATOM 3475 N N . VAL A 1 492 ? 14.152 -13.697 -8.251 1.00 91.75 492 VAL A N 1
ATOM 3476 C CA . VAL A 1 492 ? 13.885 -14.979 -8.940 1.00 91.75 492 VAL A CA 1
ATOM 3477 C C . VAL A 1 492 ? 15.158 -15.801 -9.043 1.00 91.75 492 VAL A C 1
ATOM 3479 O O . VAL A 1 492 ? 16.136 -15.318 -9.602 1.00 91.75 492 VAL A O 1
ATOM 3482 N N . ASP A 1 493 ? 15.139 -17.049 -8.584 1.00 86.88 493 ASP A N 1
ATOM 3483 C CA . ASP A 1 493 ? 16.219 -18.001 -8.868 1.00 86.88 493 ASP A CA 1
ATOM 3484 C C . ASP A 1 493 ? 15.717 -19.233 -9.642 1.00 86.88 493 ASP A C 1
ATOM 3486 O O . ASP A 1 493 ? 14.563 -19.308 -10.063 1.00 86.88 493 ASP A O 1
ATOM 3490 N N . SER A 1 494 ? 16.598 -20.212 -9.857 1.00 84.50 494 SER A N 1
ATOM 3491 C CA . SER A 1 494 ? 16.305 -21.451 -10.592 1.00 84.50 494 SER A CA 1
ATOM 3492 C C . SER A 1 494 ? 15.217 -22.350 -9.979 1.00 84.50 494 SER A C 1
ATOM 3494 O O . SER A 1 494 ? 14.881 -23.372 -10.577 1.00 84.50 494 SER A O 1
ATOM 3496 N N . THR A 1 495 ? 14.709 -22.029 -8.787 1.00 87.81 495 THR A N 1
ATOM 3497 C CA . THR A 1 495 ? 13.693 -22.803 -8.057 1.00 87.81 495 THR A CA 1
ATOM 3498 C C . THR A 1 495 ? 12.338 -22.096 -7.946 1.00 87.81 495 THR A C 1
ATOM 3500 O O . THR A 1 495 ? 11.326 -22.785 -7.801 1.00 87.81 495 THR A O 1
ATOM 3503 N N . GLY A 1 496 ? 12.278 -20.765 -8.088 1.00 89.88 496 GLY A N 1
ATOM 3504 C CA . GLY A 1 496 ? 11.022 -20.008 -8.079 1.00 89.88 496 GLY A CA 1
ATOM 3505 C C . GLY A 1 496 ? 11.169 -18.528 -7.708 1.00 89.88 496 GLY A C 1
ATOM 3506 O O . GLY A 1 496 ? 12.238 -17.928 -7.855 1.00 89.88 496 GLY A O 1
ATOM 3507 N N . SER A 1 497 ? 10.071 -17.940 -7.225 1.00 92.44 497 SER A N 1
ATOM 3508 C CA . SER A 1 497 ? 10.055 -16.575 -6.683 1.00 92.44 497 SER A CA 1
ATOM 3509 C C . SER A 1 497 ? 10.748 -16.515 -5.321 1.00 92.44 497 SER A C 1
ATOM 3511 O O . SER A 1 497 ? 10.447 -17.315 -4.436 1.00 92.44 497 SER A O 1
ATOM 3513 N N . ASN A 1 498 ? 11.573 -15.491 -5.113 1.00 92.56 498 ASN A N 1
ATOM 3514 C CA . ASN A 1 498 ? 12.035 -15.069 -3.793 1.00 92.56 498 ASN A CA 1
ATOM 3515 C C . ASN A 1 498 ? 11.291 -13.789 -3.405 1.00 92.56 498 ASN A C 1
ATOM 3517 O O . ASN A 1 498 ? 11.449 -12.762 -4.066 1.00 92.56 498 ASN A O 1
ATOM 3521 N N . THR A 1 499 ? 10.462 -13.840 -2.365 1.00 92.69 499 THR A N 1
ATOM 3522 C CA . THR A 1 499 ? 9.633 -12.700 -1.932 1.00 92.69 499 THR A CA 1
ATOM 3523 C C . THR A 1 499 ? 9.721 -12.481 -0.439 1.00 92.69 499 THR A C 1
ATOM 3525 O O . THR A 1 499 ? 9.715 -13.440 0.331 1.00 92.69 499 THR A O 1
ATOM 3528 N N . LEU A 1 500 ? 9.792 -11.216 -0.038 1.00 91.75 500 LEU A N 1
ATOM 3529 C CA . LEU A 1 500 ? 10.104 -10.830 1.331 1.00 91.75 500 LEU A CA 1
ATOM 3530 C C . LEU A 1 500 ? 9.393 -9.536 1.719 1.00 91.75 500 LEU A C 1
ATOM 3532 O O . LEU A 1 500 ? 9.263 -8.622 0.902 1.00 91.75 500 LEU A O 1
ATOM 3536 N N . VAL A 1 501 ? 8.992 -9.459 2.988 1.00 91.00 501 VAL A N 1
ATOM 3537 C CA . VAL A 1 501 ? 8.563 -8.227 3.663 1.00 91.00 501 VAL A CA 1
ATOM 3538 C C . VAL A 1 501 ? 9.313 -8.073 4.986 1.00 91.00 501 VAL A C 1
ATOM 3540 O O . VAL A 1 501 ? 9.549 -9.044 5.707 1.00 91.00 501 VAL A O 1
ATOM 3543 N N . SER A 1 502 ? 9.728 -6.846 5.292 1.00 88.81 502 SER A N 1
ATOM 3544 C CA . SER A 1 502 ? 10.622 -6.549 6.417 1.00 88.81 502 SER A CA 1
ATOM 3545 C C . SER A 1 502 ? 10.255 -5.247 7.117 1.00 88.81 502 SER A C 1
ATOM 3547 O O . SER A 1 502 ? 10.118 -4.217 6.458 1.00 88.81 502 SER A O 1
ATOM 3549 N N . LEU A 1 503 ? 10.226 -5.252 8.448 1.00 86.12 503 LEU A N 1
ATOM 3550 C CA . LEU A 1 503 ? 10.240 -4.043 9.266 1.00 86.12 503 LEU A CA 1
ATOM 3551 C C . LEU A 1 503 ? 11.700 -3.654 9.477 1.00 86.12 503 LEU A C 1
ATOM 3553 O O . LEU A 1 503 ? 12.434 -4.339 10.192 1.00 86.12 503 LEU A O 1
ATOM 3557 N N . VAL A 1 504 ? 12.109 -2.565 8.841 1.00 77.31 504 VAL A N 1
ATOM 3558 C CA . VAL A 1 504 ? 13.461 -2.020 8.878 1.00 77.31 504 VAL A CA 1
ATOM 3559 C C . VAL A 1 504 ? 13.493 -0.855 9.863 1.00 77.31 504 VAL A C 1
ATOM 3561 O O . VAL A 1 504 ? 12.936 0.214 9.609 1.00 77.31 504 VAL A O 1
ATOM 3564 N N . ALA A 1 505 ? 14.169 -1.077 10.989 1.00 80.50 505 ALA A N 1
ATOM 3565 C CA . ALA A 1 505 ? 14.325 -0.135 12.091 1.00 80.50 505 ALA A CA 1
ATOM 3566 C C . ALA A 1 505 ? 15.752 0.439 12.079 1.00 80.50 505 ALA A C 1
ATOM 3568 O O . ALA A 1 505 ? 16.655 -0.015 12.803 1.00 80.50 505 ALA A O 1
ATOM 3569 N N . ALA A 1 506 ? 15.974 1.424 11.204 1.00 69.12 506 ALA A N 1
ATOM 3570 C CA . ALA A 1 506 ? 17.246 2.129 11.087 1.00 69.12 506 ALA A CA 1
ATOM 3571 C C . ALA A 1 506 ? 17.405 3.125 12.248 1.00 69.12 506 ALA A C 1
ATOM 3573 O O . ALA A 1 506 ? 16.552 3.976 12.479 1.00 69.12 506 ALA A O 1
ATOM 3574 N N . THR A 1 507 ? 18.491 3.018 13.019 1.00 61.12 507 THR A N 1
ATOM 3575 C CA . THR A 1 507 ? 18.562 3.681 14.341 1.00 61.12 507 THR A CA 1
ATOM 3576 C C . THR A 1 507 ? 19.095 5.116 14.331 1.00 61.12 507 THR A C 1
ATOM 3578 O O . THR A 1 507 ? 19.104 5.757 15.379 1.00 61.12 507 THR A O 1
ATOM 3581 N N . GLY A 1 508 ? 19.568 5.633 13.189 1.00 56.97 508 GLY A N 1
ATOM 3582 C CA . GLY A 1 508 ? 20.027 7.023 13.003 1.00 56.97 508 GLY A CA 1
ATOM 3583 C C . GLY A 1 508 ? 21.207 7.510 13.866 1.00 56.97 508 GLY A C 1
ATOM 3584 O O . GLY A 1 508 ? 21.653 8.646 13.707 1.00 56.97 508 GLY A O 1
ATOM 3585 N N . LEU A 1 509 ? 21.718 6.688 14.787 1.00 53.53 509 LEU A N 1
ATOM 3586 C CA . LEU A 1 509 ? 22.845 7.011 15.662 1.00 53.53 509 LEU A CA 1
ATOM 3587 C C . LEU A 1 509 ? 24.190 6.755 14.965 1.00 53.53 509 LEU A C 1
ATOM 3589 O O . LEU A 1 509 ? 24.280 6.054 13.958 1.00 53.53 509 LEU A O 1
ATOM 3593 N N . SER A 1 510 ? 25.264 7.305 15.537 1.00 55.31 510 SER A N 1
ATOM 3594 C CA . SER A 1 510 ? 26.605 7.423 14.938 1.00 55.31 510 SER A CA 1
ATOM 3595 C C . SER A 1 510 ? 27.356 6.112 14.627 1.00 55.31 510 SER A C 1
ATOM 3597 O O . SER A 1 510 ? 28.538 6.160 14.295 1.00 55.31 510 SER A O 1
ATOM 3599 N N . SER A 1 511 ? 26.716 4.949 14.768 1.00 60.59 511 SER A N 1
ATOM 3600 C CA . SER A 1 511 ? 27.212 3.651 14.287 1.00 60.59 511 SER A CA 1
ATOM 3601 C C . SER A 1 511 ? 26.668 3.267 12.906 1.00 60.59 511 SER A C 1
ATOM 3603 O O . SER A 1 511 ? 27.208 2.352 12.292 1.00 60.59 511 SER A O 1
ATOM 3605 N N . GLY A 1 512 ? 25.600 3.920 12.428 1.00 71.56 512 GLY A N 1
ATOM 3606 C CA . GLY A 1 512 ? 24.874 3.500 11.225 1.00 71.56 512 GLY A CA 1
ATOM 3607 C C . GLY A 1 512 ? 24.168 2.147 11.388 1.00 71.56 512 GLY A C 1
ATOM 3608 O O . GLY A 1 512 ? 24.046 1.412 10.416 1.00 71.56 512 GLY A O 1
ATOM 3609 N N . SER A 1 513 ? 23.760 1.772 12.607 1.00 80.19 513 SER A N 1
ATOM 3610 C CA . SER A 1 513 ? 23.154 0.461 12.893 1.00 80.19 513 SER A CA 1
ATOM 3611 C C . SER A 1 513 ? 21.719 0.332 12.363 1.00 80.19 513 SER A C 1
ATOM 3613 O O . SER A 1 513 ? 20.890 1.232 12.551 1.00 80.19 513 SER A O 1
ATOM 3615 N N . ILE A 1 514 ? 21.416 -0.828 11.777 1.00 82.06 514 ILE A N 1
ATOM 3616 C CA . ILE A 1 514 ? 20.117 -1.190 11.190 1.00 82.06 514 ILE A CA 1
ATOM 3617 C C . ILE A 1 514 ? 19.621 -2.513 11.782 1.00 82.06 514 ILE A C 1
ATOM 3619 O O . ILE A 1 514 ? 20.259 -3.554 11.628 1.00 82.06 514 ILE A O 1
ATOM 3623 N N . ASN A 1 515 ? 18.476 -2.469 12.466 1.00 83.38 515 ASN A N 1
ATOM 3624 C CA . ASN A 1 515 ? 17.774 -3.678 12.895 1.00 83.38 515 ASN A CA 1
ATOM 3625 C C . ASN A 1 515 ? 16.697 -4.017 11.864 1.00 83.38 515 ASN A C 1
ATOM 3627 O O . ASN A 1 515 ? 16.163 -3.129 11.199 1.00 83.38 515 ASN A O 1
ATOM 3631 N N . GLU A 1 516 ? 16.353 -5.292 11.770 1.00 86.94 516 GLU A N 1
ATOM 3632 C CA . GLU A 1 516 ? 15.355 -5.791 10.830 1.00 86.94 516 GLU A CA 1
ATOM 3633 C C . GLU A 1 516 ? 14.561 -6.920 11.493 1.00 86.94 516 GLU A C 1
ATOM 3635 O O . GLU A 1 516 ? 15.137 -7.735 12.220 1.00 86.94 516 GLU A O 1
ATOM 3640 N N . ILE A 1 517 ? 13.253 -6.969 11.243 1.00 89.12 517 ILE A N 1
ATOM 3641 C CA . ILE A 1 517 ? 12.423 -8.159 11.460 1.00 89.12 517 ILE A CA 1
ATOM 3642 C C . ILE A 1 517 ? 11.815 -8.508 10.108 1.00 89.12 517 ILE A C 1
ATOM 3644 O O . ILE A 1 517 ? 10.983 -7.742 9.616 1.00 89.12 517 ILE A O 1
ATOM 3648 N N . PHE A 1 518 ? 12.201 -9.635 9.516 1.00 91.81 518 PHE A N 1
ATOM 3649 C CA . PHE A 1 518 ? 11.739 -10.030 8.185 1.00 91.81 518 PHE A CA 1
ATOM 3650 C C . PHE A 1 518 ? 11.094 -11.416 8.154 1.00 91.81 518 PHE A C 1
ATOM 3652 O O . PHE A 1 518 ? 11.485 -12.336 8.879 1.00 91.81 518 PHE A O 1
ATOM 3659 N N . ASP A 1 519 ? 10.129 -11.550 7.253 1.00 94.56 519 ASP A N 1
ATOM 3660 C CA . ASP A 1 519 ? 9.519 -12.804 6.843 1.00 94.56 519 ASP A CA 1
ATOM 3661 C C . ASP A 1 519 ? 9.720 -12.957 5.325 1.00 94.56 519 ASP A C 1
ATOM 3663 O O . ASP A 1 519 ? 9.596 -11.991 4.565 1.00 94.56 519 ASP A O 1
ATOM 3667 N N . ALA A 1 520 ? 10.051 -14.167 4.873 1.00 93.94 520 ALA A N 1
ATOM 3668 C CA . ALA A 1 520 ? 10.350 -14.452 3.474 1.00 93.94 520 ALA A CA 1
ATOM 3669 C C . ALA A 1 520 ? 9.818 -15.817 3.033 1.00 93.94 520 ALA A C 1
ATOM 3671 O O . ALA A 1 520 ? 9.856 -16.796 3.783 1.00 93.94 520 ALA A O 1
ATOM 3672 N N . ASN A 1 521 ? 9.398 -15.885 1.774 1.00 94.56 521 ASN A N 1
ATOM 3673 C CA . ASN A 1 521 ? 9.149 -17.122 1.052 1.00 94.56 521 ASN A CA 1
ATOM 3674 C C . ASN A 1 521 ? 10.117 -17.180 -0.135 1.00 94.56 521 ASN A C 1
ATOM 3676 O O . ASN A 1 521 ? 9.972 -16.436 -1.110 1.00 94.56 521 ASN A O 1
ATOM 3680 N N . ASN A 1 522 ? 11.115 -18.054 -0.008 1.00 92.88 522 ASN A N 1
ATOM 3681 C CA . ASN A 1 522 ? 12.167 -18.274 -0.989 1.00 92.88 522 ASN A CA 1
ATOM 3682 C C . ASN A 1 522 ? 11.903 -19.603 -1.705 1.00 92.88 522 ASN A C 1
ATOM 3684 O O . ASN A 1 522 ? 12.349 -20.664 -1.257 1.00 92.88 522 ASN A O 1
ATOM 3688 N N . ALA A 1 523 ? 11.084 -19.557 -2.757 1.00 92.88 523 ALA A N 1
ATOM 3689 C CA . ALA A 1 523 ? 10.621 -20.711 -3.528 1.00 92.88 523 ALA A CA 1
ATOM 3690 C C . ALA A 1 523 ? 10.062 -21.877 -2.674 1.00 92.88 523 ALA A 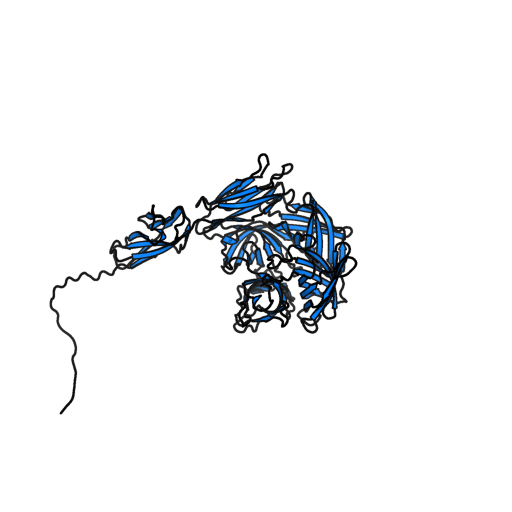C 1
ATOM 3692 O O . ALA A 1 523 ? 10.354 -23.049 -2.914 1.00 92.88 523 ALA A O 1
ATOM 3693 N N . GLY A 1 524 ? 9.247 -21.563 -1.660 1.00 92.75 524 GLY A N 1
ATOM 3694 C CA . GLY A 1 524 ? 8.690 -22.517 -0.690 1.00 92.75 524 GLY A CA 1
ATOM 3695 C C . GLY A 1 524 ? 9.572 -22.746 0.546 1.00 92.75 524 GLY A C 1
ATOM 3696 O O . GLY A 1 524 ? 9.124 -23.355 1.520 1.00 92.75 524 GLY A O 1
ATOM 3697 N N . THR A 1 525 ? 10.806 -22.228 0.557 1.00 93.75 525 THR A N 1
ATOM 3698 C CA . THR A 1 525 ? 11.663 -22.182 1.750 1.00 93.75 525 THR A CA 1
ATOM 3699 C C . THR A 1 525 ? 11.278 -20.973 2.594 1.00 93.75 525 THR A C 1
ATOM 3701 O O . THR A 1 525 ? 11.603 -19.834 2.263 1.00 93.75 525 THR A O 1
ATOM 3704 N N . ILE A 1 526 ? 10.571 -21.228 3.691 1.00 93.88 526 ILE A N 1
ATOM 3705 C CA . ILE A 1 526 ? 10.003 -20.183 4.544 1.00 93.88 526 ILE A CA 1
ATOM 3706 C C . ILE A 1 526 ? 10.996 -19.745 5.626 1.00 93.88 526 ILE A C 1
ATOM 3708 O O . ILE A 1 526 ? 11.534 -20.570 6.368 1.00 93.88 526 ILE A O 1
ATOM 3712 N N . VAL A 1 527 ? 11.180 -18.432 5.753 1.00 90.44 527 VAL A N 1
ATOM 3713 C CA . VAL A 1 527 ? 11.846 -17.769 6.879 1.00 90.44 527 VAL A CA 1
ATOM 3714 C C . VAL A 1 527 ? 10.794 -16.926 7.591 1.00 90.44 527 VAL A C 1
ATOM 3716 O O . VAL A 1 527 ? 10.134 -16.122 6.941 1.00 90.44 527 VAL A O 1
ATOM 3719 N N . GLN A 1 528 ? 10.623 -17.104 8.904 1.00 85.12 528 GLN A N 1
ATOM 3720 C CA . GLN A 1 528 ? 9.612 -16.379 9.682 1.00 85.12 528 GLN A CA 1
ATOM 3721 C C . GLN A 1 528 ? 10.209 -15.625 10.871 1.00 85.12 528 GLN A C 1
ATOM 3723 O O . GLN A 1 528 ? 11.056 -16.165 11.588 1.00 85.12 528 GLN A O 1
ATOM 3728 N N . ALA A 1 529 ? 9.732 -14.393 11.078 1.00 80.94 529 ALA A N 1
ATOM 3729 C CA . ALA A 1 529 ? 10.097 -13.461 12.146 1.00 80.94 529 ALA A CA 1
ATOM 3730 C C . ALA A 1 529 ? 11.614 -13.377 12.427 1.00 80.94 529 ALA A C 1
ATOM 3732 O O . ALA A 1 529 ? 12.047 -13.296 13.582 1.00 80.94 529 ALA A O 1
ATOM 3733 N N . ALA A 1 530 ? 12.440 -13.420 11.379 1.00 78.50 530 ALA A N 1
ATOM 3734 C CA . ALA A 1 530 ? 13.888 -13.439 11.511 1.00 78.50 530 ALA A CA 1
ATOM 3735 C C . ALA A 1 530 ? 14.409 -12.059 11.930 1.00 78.50 530 ALA A C 1
ATOM 3737 O O . ALA A 1 530 ? 14.198 -11.059 11.247 1.00 78.50 530 ALA A O 1
ATOM 3738 N N . THR A 1 531 ? 15.100 -12.007 13.071 1.00 83.44 531 THR A N 1
ATOM 3739 C CA . THR A 1 531 ? 15.634 -10.764 13.641 1.00 83.44 531 THR A CA 1
ATOM 3740 C C . THR A 1 531 ? 17.100 -10.558 13.262 1.00 83.44 531 THR A C 1
ATOM 3742 O O . THR A 1 531 ? 17.959 -11.350 13.668 1.00 83.44 531 THR A O 1
ATOM 3745 N N . GLN A 1 532 ? 17.402 -9.468 12.561 1.00 82.31 532 GLN A N 1
ATOM 3746 C CA . GLN A 1 532 ? 18.771 -9.052 12.257 1.00 82.31 532 GLN A CA 1
ATOM 3747 C C . GLN A 1 532 ? 19.440 -8.396 13.484 1.00 82.31 532 GLN A C 1
ATOM 3749 O O . GLN A 1 532 ? 18.803 -7.578 14.156 1.00 82.31 532 GLN A O 1
ATOM 3754 N N . PRO A 1 533 ? 20.714 -8.704 13.808 1.00 74.88 533 PRO A N 1
ATOM 3755 C CA . PRO A 1 533 ? 21.406 -8.079 14.932 1.00 74.88 533 PRO A CA 1
ATOM 3756 C C . PRO A 1 533 ? 21.749 -6.606 14.666 1.00 74.88 533 PRO A C 1
ATOM 3758 O O . PRO A 1 533 ? 22.145 -6.229 13.566 1.00 74.88 533 PRO A O 1
ATOM 3761 N N . SER A 1 534 ? 21.763 -5.795 15.727 1.00 74.88 534 SER A N 1
ATOM 3762 C CA . SER A 1 534 ? 22.176 -4.377 15.709 1.00 74.88 534 SER A CA 1
ATOM 3763 C C . SER A 1 534 ? 23.646 -4.122 15.320 1.00 74.88 534 SER A C 1
ATOM 3765 O O . SER A 1 534 ? 24.083 -2.969 15.230 1.00 74.88 534 SER A O 1
ATOM 3767 N N . THR A 1 535 ? 24.420 -5.191 15.102 1.00 73.38 535 THR A N 1
ATOM 3768 C CA . THR A 1 535 ? 25.779 -5.172 14.544 1.00 73.38 535 THR A CA 1
ATOM 3769 C C . THR A 1 535 ? 25.801 -5.031 13.022 1.00 73.38 535 THR A C 1
ATOM 3771 O O . THR A 1 535 ? 26.848 -4.689 12.476 1.00 73.38 535 THR A O 1
ATOM 3774 N N . CYS A 1 536 ? 24.672 -5.246 12.339 1.00 78.62 536 CYS A N 1
ATOM 3775 C CA . CYS A 1 536 ? 24.511 -4.868 10.940 1.00 78.62 536 CYS A CA 1
ATOM 3776 C C . CYS A 1 536 ? 24.476 -3.344 10.794 1.00 78.62 536 CYS A C 1
ATOM 3778 O O . CYS A 1 536 ? 23.867 -2.635 11.603 1.00 78.62 536 CYS A O 1
ATOM 3780 N N . THR A 1 537 ? 25.136 -2.837 9.753 1.00 80.31 537 THR A N 1
ATOM 3781 C CA . THR A 1 537 ? 25.261 -1.402 9.498 1.00 80.31 537 THR A CA 1
ATOM 3782 C C . THR A 1 537 ? 24.925 -1.035 8.061 1.00 80.31 537 THR A C 1
ATOM 3784 O O . THR A 1 537 ? 24.915 -1.867 7.148 1.00 80.31 537 THR A O 1
ATOM 3787 N N . TYR A 1 538 ? 24.670 0.255 7.871 1.00 86.56 538 TYR A N 1
ATOM 3788 C CA . TYR A 1 538 ? 24.615 0.904 6.576 1.00 86.56 538 TYR A CA 1
ATOM 3789 C C . TYR A 1 538 ? 25.582 2.095 6.523 1.00 86.56 538 TYR A C 1
ATOM 3791 O O . TYR A 1 538 ? 25.972 2.675 7.540 1.00 86.56 538 TYR A O 1
ATOM 3799 N N . THR A 1 539 ? 25.971 2.481 5.312 1.00 87.44 539 THR A N 1
ATOM 3800 C CA . THR A 1 539 ? 26.848 3.629 5.044 1.00 87.44 539 THR A CA 1
ATOM 3801 C C . THR A 1 539 ? 26.219 4.532 3.992 1.00 87.44 539 THR A C 1
ATOM 3803 O O . THR A 1 539 ? 25.508 4.049 3.120 1.00 87.44 539 THR A O 1
ATOM 3806 N N . THR A 1 540 ? 26.458 5.840 4.083 1.00 89.31 540 THR A N 1
ATOM 3807 C CA . THR A 1 540 ? 25.990 6.845 3.112 1.00 89.31 540 THR A CA 1
ATOM 3808 C C . THR A 1 540 ? 27.122 7.215 2.159 1.00 89.31 540 THR A C 1
ATOM 3810 O O . THR A 1 540 ? 28.295 7.165 2.542 1.00 89.31 540 THR A O 1
ATOM 3813 N N . ASP A 1 541 ? 26.797 7.631 0.937 1.00 89.50 541 ASP A N 1
ATOM 3814 C CA . ASP A 1 541 ? 27.786 8.188 0.018 1.00 89.50 541 ASP A CA 1
ATOM 3815 C C . ASP A 1 541 ? 28.372 9.520 0.527 1.00 89.50 541 ASP A C 1
ATOM 3817 O O . ASP A 1 541 ? 27.711 10.299 1.217 1.00 89.50 541 ASP A O 1
ATOM 3821 N N . ALA A 1 542 ? 29.622 9.811 0.156 1.00 88.12 542 ALA A N 1
ATOM 3822 C CA . ALA A 1 542 ? 30.341 10.996 0.635 1.00 88.12 542 ALA A CA 1
ATOM 3823 C C . ALA A 1 542 ? 29.715 12.333 0.190 1.00 88.12 542 ALA A C 1
ATOM 3825 O O . ALA A 1 542 ? 29.937 13.354 0.841 1.00 88.12 542 ALA A O 1
ATOM 3826 N N . ASN A 1 543 ? 28.929 12.328 -0.893 1.00 90.00 543 ASN A N 1
ATOM 3827 C CA . ASN A 1 543 ? 28.246 13.508 -1.422 1.00 90.00 543 ASN A CA 1
ATOM 3828 C C . ASN A 1 543 ? 26.816 13.667 -0.874 1.00 90.00 543 ASN A C 1
ATOM 3830 O O . ASN A 1 543 ? 26.164 14.657 -1.205 1.00 90.00 543 ASN A O 1
ATOM 3834 N N . LYS A 1 544 ? 26.338 12.724 -0.044 1.00 91.94 544 LYS A N 1
ATOM 3835 C CA . LYS A 1 544 ? 24.979 12.693 0.521 1.00 91.94 544 LYS A CA 1
ATOM 3836 C C . LYS A 1 544 ? 23.895 12.847 -0.551 1.00 91.94 544 LYS A C 1
ATOM 3838 O O . LYS A 1 544 ? 23.002 13.689 -0.474 1.00 91.94 544 LYS A O 1
ATOM 3843 N N . THR A 1 545 ? 24.004 12.039 -1.600 1.00 93.12 545 THR A N 1
ATOM 3844 C CA . THR A 1 545 ? 23.048 12.005 -2.718 1.00 93.12 545 THR A CA 1
ATOM 3845 C C . THR A 1 545 ? 21.752 11.265 -2.376 1.00 93.12 545 THR A C 1
ATOM 3847 O O . THR A 1 545 ? 20.802 11.295 -3.160 1.00 93.12 545 THR A O 1
ATOM 3850 N N . GLY A 1 546 ? 21.696 10.629 -1.202 1.00 94.06 546 GLY A N 1
ATOM 3851 C CA . GLY A 1 546 ? 20.647 9.687 -0.819 1.00 94.06 546 GLY A CA 1
ATOM 3852 C C . GLY A 1 546 ? 20.973 8.252 -1.223 1.00 94.06 546 GLY A C 1
ATOM 3853 O O . GLY A 1 546 ? 20.079 7.414 -1.179 1.00 94.06 546 GLY A O 1
ATOM 3854 N N . ARG A 1 547 ? 22.223 7.964 -1.615 1.00 95.56 547 ARG A N 1
ATOM 3855 C CA . ARG A 1 547 ? 22.706 6.605 -1.867 1.00 95.56 547 ARG A CA 1
ATOM 3856 C C . ARG A 1 547 ? 23.302 6.022 -0.591 1.00 95.56 547 ARG A C 1
ATOM 3858 O O . ARG A 1 547 ? 24.253 6.569 -0.029 1.00 95.56 547 ARG A O 1
ATOM 3865 N N . TYR A 1 548 ? 22.828 4.843 -0.218 1.00 93.75 548 TYR A N 1
ATOM 3866 C CA . TYR A 1 548 ? 23.335 4.076 0.907 1.00 93.75 548 TYR A CA 1
ATOM 3867 C C . TYR A 1 548 ? 23.742 2.667 0.465 1.00 93.75 548 TYR A C 1
ATOM 3869 O O . TYR A 1 548 ? 23.136 2.097 -0.440 1.00 93.75 548 TYR A O 1
ATOM 3877 N N . VAL A 1 549 ? 24.757 2.098 1.116 1.00 91.44 549 VAL A N 1
ATOM 3878 C CA . VAL A 1 549 ? 25.047 0.653 1.075 1.00 91.44 549 VAL A CA 1
ATOM 3879 C C . VAL A 1 549 ? 24.583 0.072 2.402 1.00 91.44 549 VAL A C 1
ATOM 3881 O O . VAL A 1 549 ? 24.982 0.574 3.454 1.00 91.44 549 VAL A O 1
ATOM 3884 N N . VAL A 1 550 ? 23.739 -0.952 2.352 1.00 88.44 550 VAL A N 1
ATOM 3885 C CA . VAL A 1 550 ? 23.009 -1.524 3.488 1.00 88.44 550 VAL A CA 1
ATOM 3886 C C . VAL A 1 550 ? 23.295 -3.022 3.546 1.00 88.44 550 VAL A C 1
ATOM 3888 O O . VAL A 1 550 ? 23.275 -3.688 2.515 1.00 88.44 550 VAL A O 1
ATOM 3891 N N . THR A 1 551 ? 23.534 -3.575 4.736 1.00 86.75 551 THR A N 1
ATOM 3892 C CA . THR A 1 551 ? 23.480 -5.036 4.919 1.00 86.75 551 THR A CA 1
ATOM 3893 C C . THR A 1 551 ? 22.118 -5.407 5.500 1.00 86.75 551 THR A C 1
ATOM 3895 O O . THR A 1 551 ? 21.757 -4.909 6.569 1.00 86.75 551 THR A O 1
ATOM 3898 N N . MET A 1 552 ? 21.369 -6.246 4.785 1.00 86.38 552 MET A N 1
ATOM 3899 C CA . MET A 1 552 ? 20.056 -6.763 5.199 1.00 86.38 552 MET A CA 1
ATOM 3900 C C . MET A 1 552 ? 20.082 -8.293 5.256 1.00 86.38 552 MET A C 1
ATOM 3902 O O . MET A 1 552 ? 21.015 -8.928 4.754 1.00 86.38 552 MET A O 1
ATOM 3906 N N . LEU A 1 553 ? 19.045 -8.897 5.837 1.00 83.88 553 LEU A N 1
ATOM 3907 C CA . LEU A 1 553 ? 18.832 -10.351 5.893 1.00 83.88 553 LEU A CA 1
ATOM 3908 C C . LEU A 1 553 ? 19.913 -11.120 6.686 1.00 83.88 553 LEU A C 1
ATOM 3910 O O . LEU A 1 553 ? 20.022 -12.347 6.612 1.00 83.88 553 LEU A O 1
ATOM 3914 N N . GLY A 1 554 ? 20.739 -10.406 7.454 1.00 80.44 554 GLY A N 1
ATOM 3915 C CA . GLY A 1 554 ? 21.813 -10.970 8.260 1.00 80.44 554 GLY A CA 1
ATOM 3916 C C . GLY A 1 554 ? 21.278 -11.689 9.495 1.00 80.44 554 GLY A C 1
ATOM 3917 O O . GLY A 1 554 ? 20.500 -11.133 10.262 1.00 80.44 554 GLY A O 1
ATOM 3918 N N . THR A 1 555 ? 21.747 -12.912 9.743 1.00 71.56 555 THR A N 1
ATOM 3919 C CA . THR A 1 555 ? 21.381 -13.694 10.936 1.00 71.56 555 THR A CA 1
ATOM 3920 C C . THR A 1 555 ? 22.594 -13.951 11.838 1.00 71.56 555 THR A C 1
ATOM 3922 O O . THR A 1 555 ? 23.745 -13.684 11.477 1.00 71.56 555 THR A O 1
ATOM 3925 N N . GLY A 1 556 ? 22.347 -14.445 13.055 1.00 71.81 556 GLY A N 1
ATOM 3926 C CA . GLY A 1 556 ? 23.385 -14.628 14.073 1.00 71.81 556 GLY A CA 1
ATOM 3927 C C . GLY A 1 556 ? 23.766 -13.316 14.769 1.00 71.81 556 GLY A C 1
ATOM 3928 O O . GLY A 1 556 ? 22.974 -12.384 14.829 1.00 71.81 556 GLY A O 1
ATOM 3929 N N . SER A 1 557 ? 24.971 -13.241 15.342 1.00 68.25 557 SER A N 1
ATOM 3930 C CA . SER A 1 557 ? 25.420 -12.095 16.158 1.00 68.25 557 SER A CA 1
ATOM 3931 C C . SER A 1 557 ? 26.363 -11.119 15.438 1.00 68.25 557 SER A C 1
ATOM 3933 O O . SER A 1 557 ? 26.606 -10.018 15.934 1.00 68.25 557 SER A O 1
ATOM 3935 N N . THR A 1 558 ? 26.902 -11.502 14.279 1.00 65.12 55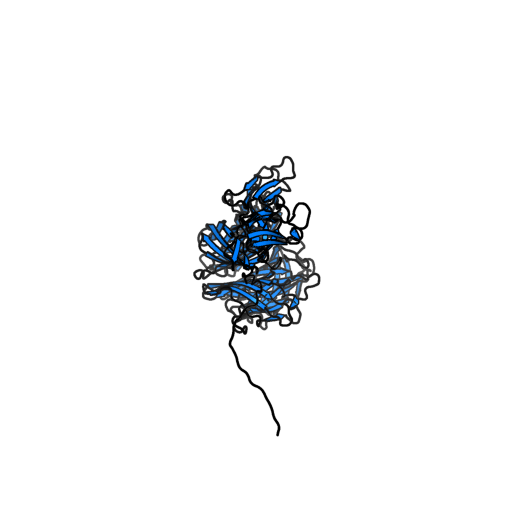8 THR A N 1
ATOM 3936 C CA . THR A 1 558 ? 28.009 -10.806 13.591 1.00 65.12 558 THR A CA 1
ATOM 3937 C C . THR A 1 558 ? 27.650 -10.250 12.213 1.00 65.12 558 THR A C 1
ATOM 3939 O O . THR A 1 558 ? 28.544 -9.797 11.507 1.00 65.12 558 THR A O 1
ATOM 3942 N N . CYS A 1 559 ? 26.378 -10.305 11.802 1.00 74.19 559 CYS A N 1
ATOM 3943 C CA . CYS A 1 559 ? 25.904 -9.909 10.465 1.00 74.19 559 CYS A CA 1
ATOM 3944 C C . CYS A 1 559 ? 26.531 -10.681 9.275 1.00 74.19 559 CYS A C 1
ATOM 3946 O O . CYS A 1 559 ? 26.270 -10.380 8.115 1.00 74.19 559 CYS A O 1
ATOM 3948 N N . THR A 1 560 ? 27.347 -11.708 9.526 1.00 67.56 560 THR A N 1
ATOM 3949 C CA . THR A 1 560 ? 28.219 -12.345 8.518 1.00 67.56 560 THR A CA 1
ATOM 3950 C C . THR A 1 560 ? 27.503 -13.169 7.441 1.00 67.56 560 THR A C 1
ATOM 3952 O O . THR A 1 560 ? 28.173 -13.676 6.548 1.00 67.56 560 THR A O 1
ATOM 3955 N N . SER A 1 561 ? 26.176 -13.324 7.517 1.00 73.00 561 SER A N 1
ATOM 3956 C CA . SER A 1 561 ? 25.347 -13.949 6.472 1.00 73.00 561 SER A CA 1
ATOM 3957 C C . SER A 1 561 ? 24.499 -12.950 5.675 1.00 73.00 561 SER A C 1
ATOM 3959 O O . SER A 1 561 ? 23.652 -13.385 4.901 1.00 73.00 561 SER A O 1
ATOM 3961 N N . GLY A 1 562 ? 24.632 -11.645 5.932 1.00 82.31 562 GLY A N 1
ATOM 3962 C CA . GLY A 1 562 ? 23.777 -10.627 5.325 1.00 82.31 562 GLY A CA 1
ATOM 3963 C C . GLY A 1 562 ? 24.084 -10.384 3.849 1.00 82.31 562 GLY A C 1
ATOM 3964 O O . GLY A 1 562 ? 25.220 -10.537 3.396 1.00 82.31 562 GLY A O 1
ATOM 3965 N N . VAL A 1 563 ? 23.056 -9.982 3.108 1.00 87.50 563 VAL A N 1
ATOM 3966 C CA . VAL A 1 563 ? 23.136 -9.647 1.685 1.00 87.50 563 VAL A CA 1
ATOM 3967 C C . VAL A 1 563 ? 23.450 -8.149 1.539 1.00 87.50 563 VAL A C 1
ATOM 3969 O O . VAL A 1 563 ? 22.812 -7.328 2.207 1.00 87.50 563 VAL A O 1
ATOM 3972 N N . PRO A 1 564 ? 24.420 -7.759 0.689 1.00 89.75 564 PRO A N 1
ATOM 3973 C CA . PRO A 1 564 ? 24.693 -6.361 0.382 1.00 89.75 564 PRO A CA 1
ATOM 3974 C C . PRO A 1 564 ? 23.621 -5.792 -0.554 1.00 89.75 564 PRO A C 1
ATOM 3976 O O . PRO A 1 564 ? 23.532 -6.158 -1.729 1.00 89.75 564 PRO A O 1
ATOM 3979 N N . PHE A 1 565 ? 22.845 -4.849 -0.032 1.00 93.50 565 PHE A N 1
ATOM 3980 C CA . PHE A 1 565 ? 21.923 -4.011 -0.787 1.00 93.50 565 PHE A CA 1
ATOM 3981 C C . PHE A 1 565 ? 22.509 -2.617 -1.009 1.00 93.50 565 PHE A C 1
ATOM 3983 O O . PHE A 1 565 ? 23.270 -2.088 -0.194 1.00 93.50 565 PHE A O 1
ATOM 3990 N N . VAL A 1 566 ? 22.077 -1.979 -2.087 1.00 95.50 566 VAL A N 1
ATOM 3991 C CA . VAL A 1 566 ? 22.090 -0.522 -2.218 1.00 95.50 566 VAL A CA 1
ATOM 3992 C C . VAL A 1 566 ? 20.679 0.014 -2.083 1.00 95.50 566 VAL A C 1
ATOM 3994 O O . VAL A 1 566 ? 19.711 -0.597 -2.535 1.00 95.50 566 VAL A O 1
ATOM 3997 N N . PHE A 1 567 ? 20.587 1.177 -1.454 1.00 96.06 567 PHE A N 1
ATOM 3998 C CA . PHE A 1 567 ? 19.349 1.901 -1.243 1.00 96.06 567 PHE A CA 1
ATOM 3999 C C . PHE A 1 567 ? 19.485 3.319 -1.794 1.00 96.06 567 PHE A C 1
ATOM 4001 O O . PHE A 1 567 ? 20.440 4.023 -1.456 1.00 96.06 567 PHE A O 1
ATOM 4008 N N . TYR A 1 568 ? 18.532 3.747 -2.619 1.00 97.69 568 TYR A N 1
ATOM 4009 C CA . TYR A 1 568 ? 18.425 5.131 -3.082 1.00 97.69 568 TYR A CA 1
ATOM 4010 C C . TYR A 1 568 ? 17.167 5.770 -2.502 1.00 97.69 568 TYR A C 1
ATOM 4012 O O . TYR A 1 568 ? 16.060 5.303 -2.758 1.00 97.69 568 TYR A O 1
ATOM 4020 N N . ALA A 1 569 ? 17.341 6.847 -1.736 1.00 96.81 569 ALA A N 1
ATOM 4021 C CA . ALA A 1 569 ? 16.281 7.479 -0.963 1.00 96.81 569 ALA A CA 1
ATOM 4022 C C . ALA A 1 569 ? 15.506 8.547 -1.760 1.00 96.81 569 ALA A C 1
ATOM 4024 O O . ALA A 1 569 ? 16.068 9.579 -2.144 1.00 96.81 569 ALA A O 1
ATOM 4025 N N . SER A 1 570 ? 14.199 8.336 -1.944 1.00 97.31 570 SER A N 1
ATOM 4026 C CA . SER A 1 570 ? 13.242 9.345 -2.430 1.00 97.31 570 SER A CA 1
ATOM 4027 C C . SER A 1 570 ? 12.677 10.219 -1.296 1.00 97.31 570 SER A C 1
ATOM 4029 O O . SER A 1 570 ? 11.969 11.196 -1.550 1.00 97.31 570 SER A O 1
ATOM 4031 N N . GLY A 1 571 ? 12.960 9.882 -0.037 1.00 95.31 571 GLY A N 1
ATOM 4032 C CA . GLY A 1 571 ? 12.575 10.640 1.153 1.00 95.31 571 GLY A CA 1
ATOM 4033 C C . GLY A 1 571 ? 13.240 10.092 2.418 1.00 95.31 571 GLY A C 1
ATOM 4034 O O . GLY A 1 571 ? 14.015 9.139 2.360 1.00 95.31 571 GLY A O 1
ATOM 4035 N N . ALA A 1 572 ? 12.924 10.669 3.580 1.00 91.62 572 ALA A N 1
ATOM 4036 C CA . ALA A 1 572 ? 13.340 10.093 4.860 1.00 91.62 572 ALA A CA 1
ATOM 4037 C C . ALA A 1 572 ? 12.673 8.718 5.053 1.00 91.62 572 ALA A C 1
ATOM 4039 O O . ALA A 1 572 ? 11.444 8.627 5.034 1.00 91.62 572 ALA A O 1
ATOM 4040 N N . ASN A 1 573 ? 13.485 7.670 5.215 1.00 90.88 573 ASN A N 1
ATOM 4041 C CA . ASN A 1 573 ? 13.052 6.267 5.300 1.00 90.88 573 ASN A CA 1
ATOM 4042 C C . ASN A 1 573 ? 12.138 5.816 4.126 1.00 90.88 573 ASN A C 1
ATOM 4044 O O . ASN A 1 573 ? 11.255 4.984 4.318 1.00 90.88 573 ASN A O 1
ATOM 4048 N N . ARG A 1 574 ? 12.334 6.380 2.916 1.00 94.88 574 ARG A N 1
ATOM 4049 C CA . ARG A 1 574 ? 11.602 6.024 1.680 1.00 94.88 574 ARG A CA 1
ATOM 4050 C C . ARG A 1 574 ? 12.528 5.922 0.467 1.00 94.88 574 ARG A C 1
ATOM 4052 O O . ARG A 1 574 ? 13.355 6.817 0.283 1.00 94.88 574 ARG A O 1
ATOM 4059 N N . GLY A 1 575 ? 12.381 4.903 -0.381 1.00 96.62 575 GLY A N 1
ATOM 4060 C CA . GLY A 1 575 ? 13.177 4.763 -1.609 1.00 96.62 575 GLY A CA 1
ATOM 4061 C C . GLY A 1 575 ? 13.190 3.358 -2.220 1.00 96.62 575 GLY A C 1
ATOM 4062 O O . GLY A 1 575 ? 12.355 2.527 -1.875 1.00 96.62 575 GLY A O 1
ATOM 4063 N N . PHE A 1 576 ? 14.165 3.075 -3.093 1.00 98.06 576 PHE A N 1
ATOM 4064 C CA . PHE A 1 576 ? 14.317 1.774 -3.770 1.00 98.06 576 PHE A CA 1
ATOM 4065 C C . PHE A 1 576 ? 15.520 0.977 -3.283 1.00 98.06 576 PHE A C 1
ATOM 4067 O O . PHE A 1 576 ? 16.580 1.546 -3.015 1.00 98.06 576 PHE A O 1
ATOM 4074 N N . LEU A 1 577 ? 15.348 -0.345 -3.237 1.00 96.88 577 LEU A N 1
ATOM 4075 C CA . LEU A 1 577 ? 16.348 -1.341 -2.859 1.00 96.88 577 LEU A CA 1
ATOM 4076 C C . LEU A 1 577 ? 16.745 -2.214 -4.057 1.00 96.88 577 LEU A C 1
ATOM 4078 O O . LEU A 1 577 ? 15.897 -2.598 -4.866 1.00 96.88 577 LEU A O 1
ATOM 4082 N N . LEU A 1 578 ? 18.030 -2.567 -4.116 1.00 97.12 578 LEU A N 1
ATOM 4083 C CA . LEU A 1 578 ? 18.606 -3.537 -5.051 1.00 97.12 578 LEU A CA 1
ATOM 4084 C C . LEU A 1 578 ? 19.728 -4.321 -4.364 1.00 97.12 578 LEU A C 1
ATOM 4086 O O . LEU A 1 578 ? 20.678 -3.722 -3.859 1.00 97.12 578 LEU A O 1
ATOM 4090 N N . ASP A 1 579 ? 19.650 -5.649 -4.369 1.00 94.38 579 ASP A N 1
ATOM 4091 C CA . ASP A 1 579 ? 20.762 -6.516 -3.955 1.00 94.38 579 ASP A CA 1
ATOM 4092 C C . ASP A 1 579 ? 21.872 -6.500 -5.023 1.00 94.38 579 ASP A C 1
ATOM 4094 O O . ASP A 1 579 ? 21.574 -6.501 -6.216 1.00 94.38 579 ASP A O 1
ATOM 4098 N N . GLN A 1 580 ? 23.146 -6.482 -4.613 1.00 90.44 580 GLN A N 1
ATOM 4099 C CA . GLN A 1 580 ? 24.307 -6.357 -5.514 1.00 90.44 580 GLN A CA 1
ATOM 4100 C C . GLN A 1 580 ? 25.142 -7.641 -5.697 1.00 90.44 580 GLN A C 1
ATOM 4102 O O . GLN A 1 580 ? 26.279 -7.561 -6.166 1.00 90.44 580 GLN A O 1
ATOM 4107 N N . SER A 1 581 ? 24.650 -8.815 -5.290 1.00 90.50 581 SER A N 1
ATOM 4108 C CA . SER A 1 581 ? 25.486 -10.034 -5.234 1.00 90.50 581 SER A CA 1
ATOM 4109 C C . SER A 1 581 ? 24.783 -11.361 -5.517 1.00 90.50 581 SER A C 1
ATOM 4111 O O . SER A 1 581 ? 25.461 -12.358 -5.764 1.00 90.50 581 SER A O 1
ATOM 4113 N N . SER A 1 582 ? 23.453 -11.407 -5.465 1.00 92.38 582 SER A N 1
ATOM 4114 C CA . SER A 1 582 ? 22.683 -12.627 -5.682 1.00 92.38 582 SER A CA 1
ATOM 4115 C C . SER A 1 582 ? 22.133 -12.686 -7.104 1.00 92.38 582 SER A C 1
ATOM 4117 O O . SER A 1 582 ? 21.728 -11.674 -7.680 1.00 92.38 582 SER A O 1
ATOM 4119 N N . THR A 1 583 ? 22.054 -13.900 -7.647 1.00 92.12 583 THR A N 1
ATOM 4120 C CA . THR A 1 583 ? 21.368 -14.196 -8.913 1.00 92.12 583 THR A CA 1
ATOM 4121 C C . THR A 1 583 ? 19.851 -14.016 -8.821 1.00 92.12 583 THR A C 1
ATOM 4123 O O . THR A 1 583 ? 19.190 -14.006 -9.852 1.00 92.12 583 THR A O 1
ATOM 4126 N N . ALA A 1 584 ? 19.289 -13.849 -7.614 1.00 91.69 584 ALA A N 1
ATOM 4127 C CA . ALA A 1 584 ? 17.886 -13.482 -7.437 1.00 91.69 584 ALA A CA 1
ATOM 4128 C C . ALA A 1 584 ? 17.619 -12.002 -7.759 1.00 91.69 584 ALA A C 1
ATOM 4130 O O . ALA A 1 584 ? 16.489 -11.649 -8.113 1.00 91.69 584 ALA A O 1
ATOM 4131 N N . VAL A 1 585 ? 18.660 -11.160 -7.679 1.00 94.12 585 VAL A N 1
ATOM 4132 C CA . VAL A 1 585 ? 18.648 -9.738 -8.053 1.00 94.12 585 VAL A CA 1
ATOM 4133 C C . VAL A 1 585 ? 17.534 -8.987 -7.316 1.00 94.12 585 VAL A C 1
ATOM 4135 O O . VAL A 1 585 ? 16.737 -8.283 -7.924 1.00 94.12 585 VAL A O 1
ATOM 4138 N N . MET A 1 586 ? 17.391 -9.208 -6.006 1.00 94.44 586 MET A N 1
ATOM 4139 C CA . MET A 1 586 ? 16.206 -8.774 -5.256 1.00 94.44 586 MET A CA 1
ATOM 4140 C C . MET A 1 586 ? 16.009 -7.257 -5.356 1.00 94.44 586 MET A C 1
ATOM 4142 O O . MET A 1 586 ? 16.886 -6.479 -4.977 1.00 94.44 586 MET A O 1
ATOM 4146 N N . THR A 1 587 ? 14.844 -6.854 -5.861 1.00 95.38 587 THR A N 1
ATOM 4147 C CA . THR A 1 587 ? 14.447 -5.460 -6.091 1.00 95.38 587 THR A CA 1
ATOM 4148 C C . THR A 1 587 ? 13.143 -5.141 -5.380 1.00 95.38 587 THR A C 1
ATOM 4150 O O . THR A 1 587 ? 12.294 -6.014 -5.193 1.00 95.38 587 THR A O 1
ATOM 4153 N N . GLY A 1 588 ? 12.959 -3.876 -5.009 1.00 94.81 588 GLY A N 1
ATOM 4154 C CA . GLY A 1 588 ? 11.702 -3.400 -4.441 1.00 94.81 588 GLY A CA 1
ATOM 4155 C C . GLY A 1 588 ? 11.815 -2.007 -3.837 1.00 94.81 588 GLY A C 1
ATOM 4156 O O . GLY A 1 588 ? 12.740 -1.254 -4.157 1.00 94.81 588 GLY A O 1
ATOM 4157 N N . ALA A 1 589 ? 10.862 -1.663 -2.977 1.00 95.06 589 ALA A N 1
ATOM 4158 C CA . ALA A 1 589 ? 10.792 -0.371 -2.309 1.00 95.06 589 ALA A CA 1
ATOM 4159 C C . ALA A 1 589 ? 10.846 -0.510 -0.782 1.00 95.06 589 ALA A C 1
ATOM 4161 O O . ALA A 1 589 ? 10.531 -1.553 -0.210 1.00 95.06 589 ALA A O 1
ATOM 4162 N N . MET A 1 590 ? 11.234 0.584 -0.138 1.00 94.31 590 MET A N 1
ATOM 4163 C CA . MET A 1 590 ? 11.086 0.830 1.289 1.00 94.31 590 MET A CA 1
ATOM 4164 C C . MET A 1 590 ? 10.184 2.049 1.450 1.00 94.31 590 MET A C 1
ATOM 4166 O O . MET A 1 590 ? 10.456 3.093 0.853 1.00 94.31 590 MET A O 1
ATOM 4170 N N . ASP A 1 591 ? 9.141 1.922 2.263 1.00 93.50 591 ASP A N 1
ATOM 4171 C CA . ASP A 1 591 ? 8.178 2.974 2.561 1.00 93.50 591 ASP A CA 1
ATOM 4172 C C . ASP A 1 591 ? 8.107 3.222 4.084 1.00 93.50 591 ASP A C 1
ATOM 4174 O O . ASP A 1 591 ? 8.140 2.279 4.884 1.00 93.50 591 ASP A O 1
ATOM 4178 N N . PRO A 1 592 ? 8.038 4.490 4.528 1.00 92.38 592 PRO A N 1
ATOM 4179 C CA . PRO A 1 592 ? 8.177 4.849 5.933 1.00 92.38 592 PRO A CA 1
ATOM 4180 C C . PRO A 1 592 ? 6.942 4.415 6.720 1.00 92.38 592 PRO A C 1
ATOM 4182 O O . PRO A 1 592 ? 5.812 4.600 6.264 1.00 92.38 592 PRO A O 1
ATOM 4185 N N . GLN A 1 593 ? 7.131 3.904 7.937 1.00 90.75 593 GLN A N 1
ATOM 4186 C CA . GLN A 1 593 ? 6.008 3.532 8.789 1.00 90.75 593 GLN A CA 1
ATOM 4187 C C . GLN A 1 593 ? 5.426 4.808 9.422 1.00 90.75 593 GLN A C 1
ATOM 4189 O O . GLN A 1 593 ? 6.041 5.422 10.296 1.00 90.75 593 GLN A O 1
ATOM 4194 N N . THR A 1 594 ? 4.268 5.279 8.944 1.00 81.50 594 THR A N 1
ATOM 4195 C CA . THR A 1 594 ? 3.722 6.593 9.320 1.00 81.50 594 THR A CA 1
ATOM 4196 C C . THR A 1 594 ? 2.497 6.488 10.224 1.00 81.50 594 THR A C 1
ATOM 4198 O O . THR A 1 594 ? 1.497 5.865 9.894 1.00 81.50 594 THR A O 1
ATOM 4201 N N . GLY A 1 595 ? 2.551 7.166 11.368 1.00 65.56 595 GLY A N 1
ATOM 4202 C CA . GLY A 1 595 ? 1.507 7.126 12.387 1.00 65.56 595 GLY A CA 1
ATOM 4203 C C . GLY A 1 595 ? 2.100 7.480 13.745 1.00 65.56 595 GLY A C 1
ATOM 4204 O O . GLY A 1 595 ? 3.011 8.302 13.831 1.00 65.56 595 GLY A O 1
ATOM 4205 N N . SER A 1 596 ? 1.617 6.828 14.797 1.00 55.72 596 SER A N 1
ATOM 4206 C CA . SER A 1 596 ? 2.173 6.877 16.157 1.00 55.72 596 SER A CA 1
ATOM 4207 C C . SER A 1 596 ? 3.389 5.961 16.372 1.00 55.72 596 SER A C 1
ATOM 4209 O O . SER A 1 596 ? 3.869 5.880 17.500 1.00 55.72 596 SER A O 1
ATOM 4211 N N . GLY A 1 597 ? 3.849 5.227 15.347 1.00 61.09 597 GLY A N 1
ATOM 4212 C CA . GLY A 1 597 ? 4.854 4.157 15.492 1.00 61.09 597 GLY A CA 1
ATOM 4213 C C . GLY A 1 597 ? 4.376 2.991 16.370 1.00 61.09 597 GLY A C 1
ATOM 4214 O O . GLY A 1 597 ? 5.176 2.236 16.909 1.00 61.09 597 GLY A O 1
ATOM 4215 N N . THR A 1 598 ? 3.063 2.896 16.592 1.00 76.31 598 THR A N 1
ATOM 4216 C CA . THR A 1 598 ? 2.414 1.892 17.436 1.00 76.31 598 THR A CA 1
ATOM 4217 C C . THR A 1 598 ? 1.091 1.509 16.795 1.00 76.31 598 THR A C 1
ATOM 4219 O O . THR A 1 598 ? 0.313 2.398 16.461 1.00 76.31 598 THR A O 1
ATOM 4222 N N . PHE A 1 599 ? 0.861 0.208 16.629 1.00 85.19 599 PHE A N 1
ATOM 4223 C CA . PHE A 1 599 ? -0.345 -0.345 16.011 1.00 85.19 599 PHE A CA 1
ATOM 4224 C C . PHE A 1 599 ? -1.150 -1.178 17.014 1.00 85.19 599 PHE A C 1
ATOM 4226 O O . PHE A 1 599 ? -0.589 -1.907 17.837 1.00 85.19 599 PHE A O 1
ATOM 4233 N N . ALA A 1 600 ? -2.472 -1.142 16.899 1.00 85.44 600 ALA A N 1
ATOM 4234 C CA . ALA A 1 600 ? -3.374 -2.148 17.446 1.00 85.44 600 ALA A CA 1
ATOM 4235 C C . ALA A 1 600 ? -4.153 -2.829 16.303 1.00 85.44 600 ALA A C 1
ATOM 4237 O O . ALA A 1 600 ? -4.480 -2.174 15.311 1.00 85.44 600 ALA A O 1
ATOM 4238 N N . PRO A 1 601 ? -4.543 -4.115 16.420 1.00 85.56 601 PRO A N 1
ATOM 4239 C CA . PRO A 1 601 ? -5.354 -4.753 15.381 1.00 85.56 601 PRO A CA 1
ATOM 4240 C C . PRO A 1 601 ? -6.727 -4.079 15.198 1.00 85.56 601 PRO A C 1
ATOM 4242 O O . PRO A 1 601 ? -7.318 -4.178 14.126 1.00 85.56 601 PRO A O 1
ATOM 4245 N N . SER A 1 602 ? -7.218 -3.344 16.202 1.00 86.88 602 SER A N 1
ATOM 4246 C CA . SER A 1 602 ? -8.415 -2.494 16.129 1.00 86.88 602 SER A CA 1
ATOM 4247 C C . SER A 1 602 ? -8.226 -1.165 15.376 1.00 86.88 602 SER A C 1
ATOM 4249 O O . SER A 1 602 ? -9.198 -0.433 15.214 1.00 86.88 602 SER A O 1
ATOM 4251 N N . GLU A 1 603 ? -7.035 -0.859 14.851 1.00 87.81 603 GLU A N 1
ATOM 4252 C CA . GLU A 1 603 ? -6.786 0.322 14.000 1.00 87.81 603 GLU A CA 1
ATOM 4253 C C . GLU A 1 603 ? -6.783 0.007 12.493 1.00 87.81 603 GLU A C 1
ATOM 4255 O O . GLU A 1 603 ? -6.955 0.915 11.685 1.00 87.81 603 GLU A O 1
ATOM 4260 N N . LEU A 1 604 ? -6.653 -1.271 12.118 1.00 90.69 604 LEU A N 1
ATOM 4261 C CA . LEU A 1 604 ? -6.753 -1.766 10.737 1.00 90.69 604 LEU A CA 1
ATOM 4262 C C . LEU A 1 604 ? -8.169 -2.112 10.203 1.00 90.69 604 LEU A C 1
ATOM 4264 O O . LEU A 1 604 ? -8.257 -2.452 9.025 1.00 90.69 604 LEU A O 1
ATOM 4268 N N . PRO A 1 605 ? -9.297 -2.071 10.948 1.00 91.75 605 PRO A N 1
ATOM 4269 C CA . PRO A 1 605 ? -10.600 -2.338 10.341 1.00 91.75 605 PRO A CA 1
ATOM 4270 C C . PRO A 1 605 ? -10.982 -1.340 9.235 1.00 91.75 605 PRO A C 1
ATOM 4272 O O . PRO A 1 605 ? -10.859 -0.118 9.373 1.00 91.75 605 PRO A O 1
ATOM 4275 N N . GLY A 1 606 ? -11.495 -1.877 8.133 1.00 90.12 606 GLY A N 1
ATOM 4276 C CA . GLY A 1 606 ? -11.771 -1.143 6.904 1.00 90.12 606 GLY A CA 1
ATOM 4277 C C . GLY A 1 606 ? -11.945 -2.082 5.712 1.00 90.12 606 GLY A C 1
ATOM 4278 O O . GLY A 1 606 ? -11.813 -3.300 5.831 1.00 90.12 606 GLY A O 1
ATOM 4279 N N . THR A 1 607 ? -12.239 -1.505 4.551 1.00 88.50 607 THR A N 1
ATOM 4280 C CA . THR A 1 607 ? -12.305 -2.223 3.271 1.00 88.50 607 THR A CA 1
ATOM 4281 C C . THR A 1 607 ? -11.074 -1.856 2.456 1.00 88.50 607 THR A C 1
ATOM 4283 O O . THR A 1 607 ? -10.857 -0.674 2.218 1.00 88.50 607 THR A O 1
ATOM 4286 N N . TYR A 1 608 ? -10.299 -2.848 2.023 1.00 91.88 608 TYR A N 1
ATOM 4287 C CA . TYR A 1 608 ? -9.047 -2.681 1.288 1.00 91.88 608 TYR A CA 1
ATOM 4288 C C . TYR A 1 608 ? -9.196 -3.168 -0.155 1.00 91.88 608 TYR A C 1
ATOM 4290 O O . TYR A 1 608 ? -9.692 -4.270 -0.402 1.00 91.88 608 TYR A O 1
ATOM 4298 N N . ALA A 1 609 ? -8.725 -2.368 -1.106 1.00 92.44 609 ALA A N 1
ATOM 4299 C CA . ALA A 1 609 ? -8.322 -2.812 -2.431 1.00 92.44 609 ALA A CA 1
ATOM 4300 C C . ALA A 1 609 ? -6.935 -3.459 -2.349 1.00 92.44 609 ALA A C 1
ATOM 4302 O O . ALA A 1 609 ? -5.982 -2.866 -1.842 1.00 92.44 609 ALA A O 1
ATOM 4303 N N . VAL A 1 610 ? -6.837 -4.691 -2.838 1.00 94.31 610 VAL A N 1
ATOM 4304 C CA . VAL A 1 610 ? -5.649 -5.539 -2.720 1.00 94.31 610 VAL A CA 1
ATOM 4305 C C . VAL A 1 610 ? -5.195 -5.974 -4.103 1.00 94.31 610 VAL A C 1
ATOM 4307 O O . VAL A 1 610 ? -6.044 -6.281 -4.940 1.00 94.31 610 VAL A O 1
ATOM 4310 N N . GLY A 1 611 ? -3.886 -6.037 -4.349 1.00 94.62 611 GLY A N 1
ATOM 4311 C CA . GLY A 1 611 ? -3.346 -6.562 -5.602 1.00 94.62 611 GLY A CA 1
ATOM 4312 C C . GLY A 1 611 ? -1.876 -6.970 -5.541 1.00 94.62 611 GLY A C 1
ATOM 4313 O O . GLY A 1 611 ? -1.079 -6.369 -4.822 1.00 94.62 611 GLY A O 1
ATOM 4314 N N . THR A 1 612 ? -1.514 -7.982 -6.331 1.00 94.62 612 THR A N 1
ATOM 4315 C CA . THR A 1 612 ? -0.119 -8.379 -6.578 1.00 94.62 612 THR A CA 1
ATOM 4316 C C . THR A 1 612 ? 0.692 -7.204 -7.151 1.00 94.62 612 THR A C 1
ATOM 4318 O O . THR A 1 612 ? 0.264 -6.571 -8.118 1.00 94.62 612 THR A O 1
ATOM 4321 N N . VAL A 1 613 ? 1.865 -6.905 -6.580 1.00 86.44 613 VAL A N 1
ATOM 4322 C CA . VAL A 1 613 ? 2.668 -5.701 -6.910 1.00 86.44 613 VAL A CA 1
ATOM 4323 C C . VAL A 1 613 ? 3.423 -5.822 -8.242 1.00 86.44 613 VAL A C 1
ATOM 4325 O O . VAL A 1 613 ? 3.590 -4.833 -8.963 1.00 86.44 613 VAL A O 1
ATOM 4328 N N . SER A 1 614 ? 3.900 -7.026 -8.555 1.00 81.31 614 SER A N 1
ATOM 4329 C CA . SER A 1 614 ? 4.548 -7.398 -9.817 1.00 81.31 614 SER A CA 1
ATOM 4330 C C . SER A 1 614 ? 4.632 -8.920 -9.887 1.00 81.31 614 SER A C 1
ATOM 4332 O O . SER A 1 614 ? 4.955 -9.552 -8.877 1.00 81.31 614 SER A O 1
ATOM 4334 N N . ASN A 1 615 ? 4.433 -9.518 -11.061 1.00 82.19 615 ASN A N 1
ATOM 4335 C CA . ASN A 1 615 ? 4.746 -10.936 -11.237 1.00 82.19 615 ASN A CA 1
ATOM 4336 C C . ASN A 1 615 ? 6.269 -11.120 -11.324 1.00 82.19 615 ASN A C 1
ATOM 4338 O O . ASN A 1 615 ? 6.931 -10.496 -12.149 1.00 82.19 615 ASN A O 1
ATOM 4342 N N . ALA A 1 616 ? 6.829 -11.951 -10.443 1.00 84.75 616 ALA A N 1
ATOM 4343 C CA . ALA A 1 616 ? 8.253 -12.287 -10.443 1.00 84.75 616 ALA A CA 1
ATOM 4344 C C . ALA A 1 616 ? 8.588 -13.323 -11.525 1.00 84.75 616 ALA A C 1
ATOM 4346 O O . ALA A 1 616 ? 9.613 -13.222 -12.187 1.00 84.75 616 ALA A O 1
ATOM 4347 N N . THR A 1 617 ? 7.705 -14.310 -11.692 1.00 89.75 617 THR A N 1
ATOM 4348 C CA . THR A 1 617 ? 7.803 -15.412 -12.653 1.00 89.75 617 THR A CA 1
ATOM 4349 C C . THR A 1 617 ? 6.441 -15.632 -13.314 1.00 89.75 617 THR A C 1
ATOM 4351 O O . THR A 1 617 ? 5.410 -15.200 -12.792 1.00 89.75 617 THR A O 1
ATOM 4354 N N . SER A 1 618 ? 6.408 -16.382 -14.416 1.00 89.38 618 SER A N 1
ATOM 4355 C CA . SER A 1 618 ? 5.158 -16.857 -15.028 1.00 89.38 618 SER A CA 1
ATOM 4356 C C . SER A 1 618 ? 4.414 -17.910 -14.191 1.00 89.38 618 SER A C 1
ATOM 4358 O O . SER A 1 618 ? 3.287 -18.271 -14.518 1.00 89.38 618 SER A O 1
ATOM 4360 N N . GLY A 1 619 ? 5.031 -18.413 -13.115 1.00 90.19 619 GLY A N 1
ATOM 4361 C CA . GLY A 1 619 ? 4.405 -19.315 -12.148 1.00 90.19 619 GLY A CA 1
ATOM 4362 C C . GLY A 1 619 ? 3.631 -18.595 -11.041 1.00 90.19 619 GLY A C 1
ATOM 4363 O O . GLY A 1 619 ? 2.931 -19.257 -10.274 1.00 90.19 619 GLY A O 1
ATOM 4364 N N . VAL A 1 620 ? 3.751 -17.265 -10.932 1.00 91.44 620 VAL A N 1
ATOM 4365 C CA . VAL A 1 620 ? 2.948 -16.458 -10.004 1.00 91.44 620 VAL A CA 1
ATOM 4366 C C . VAL A 1 620 ? 1.488 -16.483 -10.450 1.00 91.44 620 VAL A C 1
ATOM 4368 O O . VAL A 1 620 ? 1.176 -16.128 -11.583 1.00 91.44 620 VAL A O 1
ATOM 4371 N N . VAL A 1 621 ? 0.583 -16.839 -9.536 1.00 91.50 621 VAL A N 1
ATOM 4372 C CA . VAL A 1 621 ? -0.867 -16.680 -9.723 1.00 91.50 621 VAL A CA 1
ATOM 4373 C C . VAL A 1 621 ? -1.243 -15.264 -9.265 1.00 91.50 621 VAL A C 1
ATOM 4375 O O . VAL A 1 621 ? -1.291 -15.027 -8.055 1.00 91.50 621 VAL A O 1
ATOM 4378 N N . PRO A 1 622 ? -1.477 -14.300 -10.177 1.00 92.88 622 PRO A N 1
ATOM 4379 C CA . PRO A 1 622 ? -1.791 -12.935 -9.784 1.00 92.88 622 PRO A CA 1
ATOM 4380 C C . PRO A 1 622 ? -3.180 -12.873 -9.138 1.00 92.88 622 PRO A C 1
ATOM 4382 O O . PRO A 1 622 ? -4.120 -13.559 -9.559 1.00 92.88 622 PRO A O 1
ATOM 4385 N N . MET A 1 623 ? -3.320 -12.014 -8.128 1.00 93.69 623 MET A N 1
ATOM 4386 C CA . MET A 1 623 ? -4.593 -11.772 -7.453 1.00 93.69 623 MET A CA 1
ATOM 4387 C C . MET A 1 623 ? -4.916 -10.285 -7.327 1.00 93.69 623 MET A C 1
ATOM 4389 O O . MET A 1 623 ? -4.026 -9.452 -7.146 1.00 93.69 623 MET A O 1
ATOM 4393 N N . VAL A 1 624 ? -6.212 -9.978 -7.341 1.00 94.56 624 VAL A N 1
ATOM 4394 C CA . VAL A 1 624 ? -6.773 -8.773 -6.720 1.00 94.56 624 VAL A CA 1
ATOM 4395 C C . VAL A 1 624 ? -7.902 -9.168 -5.780 1.00 94.56 624 VAL A C 1
ATOM 4397 O O . VAL A 1 624 ? -8.610 -10.146 -6.019 1.00 94.56 624 VAL A O 1
ATOM 4400 N N . ALA A 1 625 ? -8.084 -8.428 -4.692 1.00 93.00 625 ALA A N 1
ATOM 4401 C CA . ALA A 1 625 ? -9.112 -8.742 -3.708 1.00 93.00 625 ALA A CA 1
ATOM 4402 C C . ALA A 1 625 ? -9.704 -7.498 -3.045 1.00 93.00 625 ALA A C 1
ATOM 4404 O O . ALA A 1 625 ? -9.130 -6.409 -3.047 1.00 93.00 625 ALA A O 1
ATOM 4405 N N . ASN A 1 626 ? -10.867 -7.718 -2.443 1.00 90.38 626 ASN A N 1
ATOM 4406 C CA . ASN A 1 626 ? -11.574 -6.790 -1.585 1.00 90.38 626 ASN A CA 1
ATOM 4407 C C . ASN A 1 626 ? -11.494 -7.388 -0.179 1.00 90.38 626 ASN A C 1
ATOM 4409 O O . ASN A 1 626 ? -12.320 -8.236 0.163 1.00 90.38 626 ASN A O 1
ATOM 4413 N N . LEU A 1 627 ? -10.477 -7.019 0.605 1.00 92.19 627 LEU A N 1
ATOM 4414 C CA . LEU A 1 627 ? -10.353 -7.505 1.982 1.00 92.19 627 LEU A CA 1
ATOM 4415 C C . LEU A 1 627 ? -11.130 -6.590 2.924 1.00 92.19 627 LEU A C 1
ATOM 4417 O O . LEU A 1 627 ? -10.861 -5.395 3.019 1.00 92.19 627 LEU A O 1
ATOM 4421 N N . LEU A 1 628 ? -12.086 -7.166 3.641 1.00 92.00 628 LEU A N 1
ATOM 4422 C CA . LEU A 1 628 ? -12.816 -6.514 4.715 1.00 92.00 628 LEU A CA 1
ATOM 4423 C C . LEU A 1 628 ? -12.210 -6.949 6.054 1.00 92.00 628 LEU A C 1
ATOM 4425 O O . LEU A 1 628 ? -12.385 -8.094 6.476 1.00 92.00 628 LEU A O 1
ATOM 4429 N N . LEU A 1 629 ? -11.525 -6.030 6.730 1.00 93.62 629 LEU A N 1
ATOM 4430 C CA . LEU A 1 629 ? -11.036 -6.223 8.094 1.00 93.62 629 LEU A CA 1
ATOM 4431 C C . LEU A 1 629 ? -12.066 -5.664 9.080 1.00 93.62 629 LEU A C 1
ATOM 4433 O O . LEU A 1 629 ? -12.514 -4.527 8.933 1.00 93.62 629 LEU A O 1
ATOM 4437 N N . THR A 1 630 ? -12.449 -6.442 10.095 1.00 91.88 630 THR A N 1
ATOM 4438 C CA . THR A 1 630 ? -13.417 -6.008 11.122 1.00 91.88 630 THR A CA 1
ATOM 4439 C C . THR A 1 630 ? -12.953 -6.335 12.534 1.00 91.88 630 THR A C 1
ATOM 4441 O O . THR A 1 630 ? -12.444 -7.425 12.797 1.00 91.88 630 THR A O 1
ATOM 4444 N N . SER A 1 631 ? -13.224 -5.418 13.467 1.00 91.38 631 SER A N 1
ATOM 4445 C CA . SER A 1 631 ? -13.154 -5.689 14.902 1.00 91.38 631 SER A CA 1
ATOM 4446 C C . SER A 1 631 ? -14.528 -5.472 15.545 1.00 91.38 631 SER A C 1
ATOM 4448 O O . SER A 1 631 ? -14.884 -4.335 15.846 1.00 91.38 631 SER A O 1
ATOM 4450 N N . PRO A 1 632 ? -15.327 -6.530 15.787 1.00 85.38 632 PRO A N 1
ATOM 4451 C CA . PRO A 1 632 ? -16.579 -6.427 16.545 1.00 85.38 632 PRO A CA 1
ATOM 4452 C C . PRO A 1 632 ? -16.357 -6.251 18.065 1.00 85.38 632 PRO A C 1
ATOM 4454 O O . PRO A 1 632 ? -17.288 -6.423 18.853 1.00 85.38 632 PRO A O 1
ATOM 4457 N N . GLY A 1 633 ? -15.138 -5.916 18.501 1.00 82.88 633 GLY A N 1
ATOM 4458 C CA . GLY A 1 633 ? -14.753 -5.826 19.907 1.00 82.88 633 GLY A CA 1
ATOM 4459 C C . GLY A 1 633 ? -14.396 -7.162 20.549 1.00 82.88 633 GLY A C 1
ATOM 4460 O O . GLY A 1 633 ? -14.266 -8.189 19.884 1.00 82.88 633 GLY A O 1
ATOM 4461 N N . ASN A 1 634 ? -14.189 -7.127 21.867 1.00 83.31 634 ASN A N 1
ATOM 4462 C CA . ASN A 1 634 ? -13.710 -8.253 22.675 1.00 83.31 634 ASN A CA 1
ATOM 4463 C C . ASN A 1 634 ? -12.414 -8.892 22.117 1.00 83.31 634 ASN A C 1
ATOM 4465 O O . ASN A 1 634 ? -12.215 -10.102 22.215 1.00 83.31 634 ASN A O 1
ATOM 4469 N N . ARG A 1 635 ? -11.544 -8.074 21.498 1.00 82.94 635 ARG A N 1
ATOM 4470 C CA . ARG A 1 635 ? -10.307 -8.484 20.796 1.00 82.94 635 ARG A CA 1
ATOM 4471 C C . ARG A 1 635 ? -10.502 -9.549 19.700 1.00 82.94 635 ARG A C 1
ATOM 4473 O O . ARG A 1 635 ? -9.595 -10.334 19.432 1.00 82.94 635 ARG A O 1
ATOM 4480 N N . VAL A 1 636 ? -11.677 -9.582 19.072 1.00 88.81 636 VAL A N 1
ATOM 4481 C CA . VAL A 1 636 ? -11.937 -10.382 17.868 1.00 88.81 636 VAL A CA 1
ATOM 4482 C C . VAL A 1 636 ? -11.574 -9.551 16.634 1.00 88.81 636 VAL A C 1
ATOM 4484 O O . VAL A 1 636 ? -11.914 -8.367 16.565 1.00 88.81 636 VAL A O 1
ATOM 4487 N N . TYR A 1 637 ? -10.894 -10.176 15.670 1.00 93.50 637 TYR A N 1
ATOM 4488 C CA . TYR A 1 637 ? -10.309 -9.532 14.490 1.00 93.50 637 TYR A CA 1
ATOM 4489 C C . TYR A 1 637 ? -10.497 -10.441 13.264 1.00 93.50 637 TYR A C 1
ATOM 4491 O O . TYR A 1 637 ? -9.753 -11.405 13.067 1.00 93.50 637 TYR A O 1
ATOM 4499 N N . ASN A 1 638 ? -11.532 -10.175 12.466 1.00 94.50 638 ASN A N 1
ATOM 4500 C CA . ASN A 1 638 ? -11.939 -11.052 11.363 1.00 94.50 638 ASN A CA 1
ATOM 4501 C C . ASN A 1 638 ? -11.529 -10.479 10.005 1.00 94.50 638 ASN A C 1
ATOM 4503 O O . ASN A 1 638 ? -11.601 -9.266 9.792 1.00 94.50 638 ASN A O 1
ATOM 4507 N N . VAL A 1 639 ? -11.200 -11.378 9.079 1.00 95.25 639 VAL A N 1
ATOM 4508 C CA . VAL A 1 639 ? -11.011 -11.100 7.651 1.00 95.25 639 VAL A CA 1
ATOM 4509 C C . VAL A 1 639 ? -12.196 -11.682 6.890 1.00 95.25 639 VAL A C 1
ATOM 4511 O O . VAL A 1 639 ? -12.569 -12.837 7.103 1.00 95.25 639 VAL A O 1
ATOM 4514 N N . ALA A 1 640 ? -12.774 -10.897 5.992 1.00 92.69 640 ALA A N 1
ATOM 4515 C CA . ALA A 1 640 ? -13.837 -11.313 5.087 1.00 92.69 640 ALA A CA 1
ATOM 4516 C C . ALA A 1 640 ? -13.636 -10.687 3.695 1.00 92.69 640 ALA A C 1
ATOM 4518 O O . ALA A 1 640 ? -12.700 -9.913 3.489 1.00 92.69 640 ALA A O 1
ATOM 4519 N N . GLY A 1 641 ? -14.535 -10.980 2.753 1.00 91.19 641 GLY A N 1
ATOM 4520 C CA . GLY A 1 641 ? -14.649 -10.260 1.482 1.00 91.19 641 GLY A CA 1
ATOM 4521 C C . GLY A 1 641 ? -14.616 -11.176 0.263 1.00 91.19 641 GLY A C 1
ATOM 4522 O O . GLY A 1 641 ? -15.142 -12.290 0.312 1.00 91.19 641 GLY A O 1
ATOM 4523 N N . THR A 1 642 ? -14.005 -10.709 -0.826 1.00 91.25 642 THR A N 1
ATOM 4524 C CA . THR A 1 642 ? -14.006 -11.403 -2.125 1.00 91.25 642 THR A CA 1
ATOM 4525 C C . THR A 1 642 ? -12.645 -11.275 -2.800 1.00 91.25 642 THR A C 1
ATOM 4527 O O . THR A 1 642 ? -12.146 -10.162 -2.958 1.00 91.25 642 THR A O 1
ATOM 4530 N N . GLN A 1 643 ? -12.062 -12.388 -3.244 1.00 92.88 643 GLN A N 1
ATOM 4531 C CA . GLN A 1 643 ? -10.837 -12.412 -4.047 1.00 92.88 643 GLN A CA 1
ATOM 4532 C C . GLN A 1 643 ? -11.105 -12.867 -5.482 1.00 92.88 643 GLN A C 1
ATOM 4534 O O . GLN A 1 643 ? -12.029 -13.637 -5.756 1.00 92.88 643 GLN A O 1
ATOM 4539 N N . TYR A 1 644 ? -10.246 -12.399 -6.379 1.00 93.06 644 TYR A N 1
ATOM 4540 C CA . TYR A 1 644 ? -10.263 -12.654 -7.808 1.00 93.06 644 TYR A CA 1
ATOM 4541 C C . TYR A 1 644 ? -8.858 -13.110 -8.212 1.00 93.06 644 TYR A C 1
ATOM 4543 O O . TYR A 1 644 ? -7.887 -12.379 -8.007 1.00 93.06 644 TYR A O 1
ATOM 4551 N N . THR A 1 645 ? -8.735 -14.319 -8.758 1.00 92.00 645 THR A N 1
ATOM 4552 C CA . THR A 1 645 ? -7.456 -14.866 -9.242 1.00 92.00 645 THR A CA 1
ATOM 4553 C C . THR A 1 645 ? -7.577 -15.330 -10.687 1.00 92.00 645 THR A C 1
ATOM 4555 O O . THR A 1 645 ? -8.656 -15.735 -11.134 1.00 92.00 645 THR A O 1
ATOM 4558 N N . TRP A 1 646 ? -6.465 -15.281 -11.422 1.00 84.69 646 TRP A N 1
ATOM 4559 C CA . TRP A 1 646 ? -6.386 -15.783 -12.792 1.00 84.69 646 TRP A CA 1
ATOM 4560 C C . TRP A 1 646 ? -5.285 -16.836 -12.939 1.00 84.69 646 TRP A C 1
ATOM 4562 O O . TRP A 1 646 ? -4.215 -16.718 -12.351 1.00 84.69 646 TRP A O 1
ATOM 4572 N N . ALA A 1 647 ? -5.560 -17.870 -13.737 1.00 73.94 647 ALA A N 1
ATOM 4573 C CA . ALA A 1 647 ? -4.591 -18.909 -14.100 1.00 73.94 647 ALA A CA 1
ATOM 4574 C C . ALA A 1 647 ? -4.925 -19.532 -15.467 1.00 73.94 647 ALA A C 1
ATOM 4576 O O . ALA A 1 647 ? -4.068 -19.669 -16.328 1.00 73.94 647 ALA A O 1
ATOM 4577 N N . THR A 1 648 ? -6.195 -19.894 -15.669 1.00 72.56 648 THR A N 1
ATOM 4578 C CA . THR A 1 648 ? -6.755 -20.370 -16.959 1.00 72.56 648 THR A CA 1
ATOM 4579 C C . THR A 1 648 ? -8.162 -19.831 -17.237 1.00 72.56 648 THR A C 1
ATOM 4581 O O . THR A 1 648 ? -8.628 -19.853 -18.371 1.00 72.56 648 THR A O 1
ATOM 4584 N N . GLN A 1 649 ? -8.841 -19.356 -16.193 1.00 83.06 649 GLN A N 1
ATOM 4585 C CA . GLN A 1 649 ? -10.112 -18.639 -16.200 1.00 83.06 649 GLN A CA 1
ATOM 4586 C C . GLN A 1 649 ? -10.194 -17.827 -14.899 1.00 83.06 649 GLN A C 1
ATOM 4588 O O . GLN A 1 649 ? -9.465 -18.127 -13.946 1.00 83.06 649 GLN A O 1
ATOM 4593 N N . LEU A 1 650 ? -11.095 -16.844 -14.835 1.00 88.00 650 LEU A N 1
ATOM 4594 C CA . LEU A 1 650 ? -11.296 -16.028 -13.639 1.00 88.00 650 LEU A CA 1
ATOM 4595 C C . LEU A 1 650 ? -11.938 -16.871 -12.536 1.00 88.00 650 LEU A C 1
ATOM 4597 O O . LEU A 1 650 ? -13.003 -17.457 -12.735 1.00 88.00 650 LEU A O 1
ATOM 4601 N N . GLN A 1 651 ? -11.319 -16.893 -11.360 1.00 90.94 651 GLN A N 1
ATOM 4602 C CA . GLN A 1 651 ? -11.911 -17.474 -10.162 1.00 90.94 651 GLN A CA 1
ATOM 4603 C C . GLN A 1 651 ? -12.297 -16.363 -9.192 1.00 90.94 651 GLN A C 1
ATOM 4605 O O . GLN A 1 651 ? -11.434 -15.667 -8.662 1.00 90.94 651 GLN A O 1
ATOM 4610 N N . THR A 1 652 ? -13.595 -16.228 -8.927 1.00 90.75 652 THR A N 1
ATOM 4611 C CA . THR A 1 652 ? -14.114 -15.408 -7.827 1.00 90.75 652 THR A CA 1
ATOM 4612 C C . THR A 1 652 ? -14.359 -16.311 -6.625 1.00 90.75 652 THR A C 1
ATOM 4614 O O . THR A 1 652 ? -15.131 -17.267 -6.719 1.00 90.75 652 THR A O 1
ATOM 4617 N N . GLN A 1 653 ? -13.707 -16.025 -5.499 1.00 91.31 653 GLN A N 1
ATOM 4618 C CA . GLN A 1 653 ? -13.840 -16.798 -4.262 1.00 91.31 653 GLN A CA 1
ATOM 4619 C C . GLN A 1 653 ? -14.149 -15.867 -3.085 1.00 91.31 653 GLN A C 1
ATOM 4621 O O . GLN A 1 653 ? -13.638 -14.749 -3.017 1.00 91.31 653 GLN A O 1
ATOM 4626 N N . ALA A 1 654 ? -14.978 -16.325 -2.147 1.00 91.88 654 ALA A N 1
ATOM 4627 C CA . ALA A 1 654 ? -15.183 -15.613 -0.889 1.00 91.88 654 ALA A CA 1
ATOM 4628 C C . ALA A 1 654 ? -13.927 -15.727 -0.014 1.00 91.88 654 ALA A C 1
ATOM 4630 O O . ALA A 1 654 ? -13.342 -16.805 0.083 1.00 91.88 654 ALA A O 1
ATOM 4631 N N . VAL A 1 655 ? -13.554 -14.632 0.645 1.00 93.81 655 VAL A N 1
ATOM 4632 C CA . VAL A 1 655 ? -12.492 -14.613 1.654 1.00 93.81 655 VAL A CA 1
ATOM 4633 C C . VAL A 1 655 ? -13.117 -14.747 3.041 1.00 93.81 655 VAL A C 1
ATOM 4635 O O . VAL A 1 655 ? -14.085 -14.051 3.350 1.00 93.81 655 VAL A O 1
ATOM 4638 N N . ALA A 1 656 ? -12.556 -15.611 3.888 1.00 95.94 656 ALA A N 1
ATOM 4639 C CA . ALA A 1 656 ? -12.916 -15.729 5.301 1.00 95.94 656 ALA A CA 1
ATOM 4640 C C . ALA A 1 656 ? -11.712 -16.171 6.148 1.00 95.94 656 ALA A C 1
ATOM 4642 O O . ALA A 1 656 ? -11.089 -17.196 5.859 1.00 95.94 656 ALA A O 1
ATOM 4643 N N . GLY A 1 657 ? -11.410 -15.450 7.228 1.00 97.25 657 GLY A N 1
ATOM 4644 C CA . GLY A 1 657 ? -10.255 -15.720 8.086 1.00 97.25 657 GLY A CA 1
ATOM 4645 C C . GLY A 1 657 ? -10.186 -14.836 9.333 1.00 97.25 657 GLY A C 1
ATOM 4646 O O . GLY A 1 657 ? -11.157 -14.175 9.705 1.00 97.25 657 GLY A O 1
ATOM 4647 N N . ALA A 1 658 ? -9.015 -14.805 9.962 1.00 97.25 658 ALA A N 1
ATOM 4648 C CA . ALA A 1 658 ? -8.696 -13.935 11.093 1.00 97.25 658 ALA A CA 1
ATOM 4649 C C . ALA A 1 658 ? -7.364 -13.210 10.854 1.00 97.25 658 ALA A C 1
ATOM 4651 O O . ALA A 1 658 ? -6.520 -13.691 10.096 1.00 97.25 658 ALA A O 1
ATOM 4652 N N . TYR A 1 659 ? -7.173 -12.059 11.500 1.00 96.81 659 TYR A N 1
ATOM 4653 C CA . TYR A 1 659 ? -5.919 -11.303 11.432 1.00 96.81 659 TYR A CA 1
ATOM 4654 C C . TYR A 1 659 ? -5.422 -10.917 12.824 1.00 96.81 659 TYR A C 1
ATOM 4656 O O . TYR A 1 659 ? -6.189 -10.849 13.782 1.00 96.81 659 TYR A O 1
ATOM 4664 N N . ASN A 1 660 ? -4.123 -10.658 12.945 1.00 94.06 660 ASN A N 1
ATOM 4665 C CA . ASN A 1 660 ? -3.524 -10.135 14.167 1.00 94.06 660 ASN A CA 1
ATOM 4666 C C . ASN A 1 660 ? -2.278 -9.311 13.835 1.00 94.06 660 ASN A C 1
ATOM 4668 O O . ASN A 1 660 ? -1.495 -9.714 12.980 1.00 94.06 660 ASN A O 1
ATOM 4672 N N . VAL A 1 661 ? -2.070 -8.198 14.539 1.00 91.94 661 VAL A N 1
ATOM 4673 C CA . VAL A 1 661 ? -0.935 -7.281 14.344 1.00 91.94 661 VAL A CA 1
ATOM 4674 C C . VAL A 1 661 ? -0.339 -6.882 15.689 1.00 91.94 661 VAL A C 1
ATOM 4676 O O . VAL A 1 661 ? -1.051 -6.578 16.645 1.00 91.94 661 VAL A O 1
ATOM 4679 N N . MET A 1 662 ? 0.988 -6.921 15.765 1.00 89.81 662 MET A N 1
ATOM 4680 C CA . MET A 1 662 ? 1.759 -6.509 16.935 1.00 89.81 662 MET A CA 1
ATOM 4681 C C . MET A 1 662 ? 1.956 -4.990 16.938 1.00 89.81 662 MET A C 1
ATOM 4683 O O . MET A 1 662 ? 1.776 -4.325 15.922 1.00 89.81 662 MET A O 1
ATOM 4687 N N . THR A 1 663 ? 2.379 -4.417 18.068 1.00 88.56 663 THR A N 1
ATOM 4688 C CA . THR A 1 663 ? 2.570 -2.959 18.184 1.00 88.56 663 THR A CA 1
ATOM 4689 C C . THR A 1 663 ? 3.594 -2.385 17.205 1.00 88.56 663 THR A C 1
ATOM 4691 O O . THR A 1 663 ? 3.527 -1.203 16.900 1.00 88.56 663 THR A O 1
ATOM 4694 N N . THR A 1 664 ? 4.490 -3.223 16.688 1.00 87.62 664 THR A N 1
ATOM 4695 C CA . THR A 1 664 ? 5.476 -2.967 15.623 1.00 87.62 664 THR A CA 1
ATOM 4696 C C . THR A 1 664 ? 4.889 -2.909 14.202 1.00 87.62 664 THR A C 1
ATOM 4698 O O . THR A 1 664 ? 5.617 -2.668 13.244 1.00 87.62 664 THR A O 1
ATOM 4701 N N . GLY A 1 665 ? 3.588 -3.158 14.026 1.00 90.00 665 GLY A N 1
ATOM 4702 C CA . GLY A 1 665 ? 2.909 -3.130 12.725 1.00 90.00 665 GLY A CA 1
ATOM 4703 C C . GLY A 1 665 ? 3.059 -4.401 11.881 1.00 90.00 665 GLY A C 1
ATOM 4704 O O . GLY A 1 665 ? 2.342 -4.544 10.892 1.00 90.00 665 GLY A O 1
ATOM 4705 N N . ASN A 1 666 ? 3.919 -5.348 12.271 1.00 92.19 666 ASN A N 1
ATOM 4706 C CA . ASN A 1 666 ? 3.981 -6.673 11.650 1.00 92.19 666 ASN A CA 1
ATOM 4707 C C . ASN A 1 666 ? 3.025 -7.680 12.319 1.00 92.19 666 ASN A C 1
ATOM 4709 O O . ASN A 1 666 ? 2.652 -7.540 13.490 1.00 92.19 666 ASN A O 1
ATOM 4713 N N . GLY A 1 667 ? 2.587 -8.687 11.566 1.00 93.94 667 GLY A N 1
ATOM 4714 C CA . GLY A 1 667 ? 1.494 -9.568 11.969 1.00 93.94 667 GLY A CA 1
ATOM 4715 C C . GLY A 1 667 ? 1.166 -10.662 10.954 1.00 93.94 667 GLY A C 1
ATOM 4716 O O . GLY A 1 667 ? 2.004 -11.052 10.148 1.00 93.94 667 GLY A O 1
ATOM 4717 N N . THR A 1 668 ? -0.068 -11.167 11.002 1.00 96.12 668 THR A N 1
ATOM 4718 C CA . THR A 1 668 ? -0.556 -12.263 10.147 1.00 96.12 668 THR A CA 1
ATOM 4719 C C . THR A 1 668 ? -2.003 -12.058 9.697 1.00 96.12 668 THR A C 1
ATOM 4721 O O . THR A 1 668 ? -2.811 -11.468 10.418 1.00 96.12 668 THR A O 1
ATOM 4724 N N . ILE A 1 669 ? -2.329 -12.615 8.530 1.00 97.62 669 ILE A N 1
ATOM 4725 C CA . ILE A 1 669 ? -3.683 -12.938 8.069 1.00 97.62 669 ILE A CA 1
ATOM 4726 C C . ILE A 1 669 ? -3.719 -14.452 7.836 1.00 97.62 669 ILE A C 1
ATOM 4728 O O . ILE A 1 669 ? -2.949 -14.983 7.041 1.00 97.62 669 ILE A O 1
ATOM 4732 N N . VAL A 1 670 ? -4.617 -15.154 8.523 1.00 97.88 670 VAL A N 1
ATOM 4733 C CA . VAL A 1 670 ? -4.821 -16.600 8.358 1.00 97.88 670 VAL A CA 1
ATOM 4734 C C . VAL A 1 670 ? -6.197 -16.817 7.749 1.00 97.88 670 VAL A C 1
ATOM 4736 O O . VAL A 1 670 ? -7.220 -16.567 8.398 1.00 97.88 670 VAL A O 1
ATOM 4739 N N . LEU A 1 671 ? -6.224 -17.262 6.494 1.00 97.75 671 LEU A N 1
ATOM 4740 C CA . LEU A 1 671 ? -7.455 -17.540 5.771 1.00 97.75 671 LEU A CA 1
ATOM 4741 C C . LEU A 1 671 ? -7.873 -19.002 5.947 1.00 97.75 671 LEU A C 1
ATOM 4743 O O . LEU A 1 671 ? -7.071 -19.931 5.890 1.00 97.75 671 LEU A O 1
ATOM 4747 N N . THR A 1 672 ? -9.173 -19.191 6.151 1.00 97.62 672 THR A N 1
ATOM 4748 C CA . THR A 1 672 ? -9.838 -20.501 6.149 1.00 97.62 672 THR A CA 1
ATOM 4749 C C . THR A 1 672 ? -10.482 -20.792 4.795 1.00 97.62 672 THR A C 1
ATOM 4751 O O . THR A 1 672 ? -10.512 -21.944 4.367 1.00 97.62 672 THR A O 1
ATOM 4754 N N . THR A 1 673 ? -10.967 -19.750 4.108 1.00 95.44 673 THR A N 1
ATOM 4755 C CA . THR A 1 673 ? -11.479 -19.799 2.731 1.00 95.44 673 THR A CA 1
ATOM 4756 C C . THR A 1 673 ? -10.850 -18.655 1.923 1.00 95.44 673 THR A C 1
ATOM 4758 O O . THR A 1 673 ? -11.048 -17.504 2.317 1.00 95.44 673 THR A O 1
ATOM 4761 N N . PRO A 1 674 ? -10.095 -18.945 0.842 1.00 94.25 674 PRO A N 1
ATOM 4762 C CA . PRO A 1 674 ? -9.347 -20.200 0.668 1.00 94.25 674 PRO A CA 1
ATOM 4763 C C . PRO A 1 674 ? -8.424 -20.457 1.875 1.00 94.25 674 PRO A C 1
ATOM 4765 O O . PRO A 1 674 ? -8.226 -19.578 2.706 1.00 94.25 674 PRO A O 1
ATOM 4768 N N . THR A 1 675 ? -7.861 -21.656 2.013 1.00 95.81 675 THR A N 1
ATOM 4769 C CA . THR A 1 675 ? -6.839 -21.887 3.048 1.00 95.81 675 THR A CA 1
ATOM 4770 C C . THR A 1 675 ? -5.503 -21.315 2.579 1.00 95.81 675 THR A C 1
ATOM 4772 O O . THR A 1 675 ? -4.987 -21.781 1.565 1.00 95.81 675 THR A O 1
ATOM 4775 N N . ALA A 1 676 ? -4.982 -20.315 3.293 1.00 95.56 676 ALA A N 1
ATOM 4776 C CA . ALA A 1 676 ? -3.690 -19.680 3.023 1.00 95.56 676 ALA A CA 1
ATOM 4777 C C . ALA A 1 676 ? -3.178 -18.918 4.260 1.00 95.56 676 ALA A C 1
ATOM 4779 O O . ALA A 1 676 ? -3.973 -18.337 5.013 1.00 95.56 676 ALA A O 1
ATOM 4780 N N . HIS A 1 677 ? -1.859 -18.887 4.452 1.00 96.62 677 HIS A N 1
ATOM 4781 C CA . HIS A 1 677 ? -1.196 -18.161 5.535 1.00 96.62 677 HIS A CA 1
ATOM 4782 C C . HIS A 1 677 ? -0.389 -16.978 4.992 1.00 96.62 677 HIS A C 1
ATOM 4784 O O . HIS A 1 677 ? 0.595 -17.159 4.279 1.00 96.62 677 HIS A O 1
ATOM 4790 N N . TYR A 1 678 ? -0.763 -15.764 5.396 1.00 97.12 678 TYR A N 1
ATOM 4791 C CA . TYR A 1 678 ? -0.048 -14.532 5.071 1.00 97.12 678 TYR A CA 1
ATOM 4792 C C . TYR A 1 678 ? 0.603 -13.932 6.315 1.00 97.12 678 TYR A C 1
ATOM 4794 O O . TYR A 1 678 ? -0.014 -13.836 7.381 1.00 97.12 678 TYR A O 1
ATOM 4802 N N . VAL A 1 679 ? 1.829 -13.449 6.156 1.00 97.00 679 VAL A N 1
ATOM 4803 C CA . VAL A 1 679 ? 2.450 -12.471 7.065 1.00 97.00 679 VAL A CA 1
ATOM 4804 C C . VAL A 1 679 ? 2.176 -11.075 6.523 1.00 97.00 679 VAL A C 1
ATOM 4806 O O . VAL A 1 679 ? 2.197 -10.879 5.307 1.00 97.00 679 VAL A O 1
ATOM 4809 N N . ILE A 1 680 ? 1.893 -10.112 7.401 1.00 95.69 680 ILE A N 1
ATOM 4810 C CA . ILE A 1 680 ? 1.543 -8.741 7.001 1.00 95.69 680 ILE A CA 1
ATOM 4811 C C . ILE A 1 680 ? 2.420 -7.713 7.708 1.00 95.69 680 ILE A C 1
ATOM 4813 O O . ILE A 1 680 ? 2.770 -7.893 8.874 1.00 95.69 680 ILE A O 1
ATOM 4817 N N . TYR A 1 681 ? 2.738 -6.622 7.014 1.00 95.06 681 TYR A N 1
ATOM 4818 C CA . TYR A 1 681 ? 3.546 -5.511 7.512 1.00 95.06 681 TYR A CA 1
ATOM 4819 C C . TYR A 1 681 ? 2.859 -4.181 7.174 1.00 95.06 681 TYR A C 1
ATOM 4821 O O . TYR A 1 681 ? 2.805 -3.769 6.015 1.00 95.06 681 TYR A O 1
ATOM 4829 N N . ALA A 1 682 ? 2.312 -3.510 8.189 1.00 93.81 682 ALA A N 1
ATOM 4830 C CA . ALA A 1 682 ? 1.597 -2.247 8.029 1.00 93.81 682 ALA A CA 1
ATOM 4831 C C . ALA A 1 682 ? 2.555 -1.047 7.934 1.00 93.81 682 ALA A C 1
ATOM 4833 O O . ALA A 1 682 ? 3.392 -0.835 8.817 1.00 93.81 682 ALA A O 1
ATOM 4834 N N . THR A 1 683 ? 2.393 -0.236 6.885 1.00 92.31 683 THR A N 1
ATOM 4835 C CA . THR A 1 683 ? 3.057 1.071 6.736 1.00 92.31 683 THR A CA 1
ATOM 4836 C C . THR A 1 683 ? 2.250 2.182 7.404 1.00 92.31 683 THR A C 1
ATOM 4838 O O . THR A 1 683 ? 2.836 3.070 8.017 1.00 92.31 683 THR A O 1
ATOM 4841 N N . ASP A 1 684 ? 0.917 2.118 7.371 1.00 91.69 684 ASP A N 1
ATOM 4842 C CA . ASP A 1 684 ? 0.033 2.915 8.231 1.00 91.69 684 ASP A CA 1
ATOM 4843 C C . ASP A 1 684 ? -1.306 2.188 8.479 1.00 91.69 684 ASP A C 1
ATOM 4845 O O . ASP A 1 684 ? -1.493 1.044 8.072 1.00 91.69 684 ASP A O 1
ATOM 4849 N N . THR A 1 685 ? -2.259 2.822 9.168 1.00 88.81 685 THR A N 1
ATOM 4850 C CA . THR A 1 685 ? -3.564 2.210 9.501 1.00 88.81 685 THR A CA 1
ATOM 4851 C C . THR A 1 685 ? -4.451 1.907 8.281 1.00 88.81 685 THR A C 1
ATOM 4853 O O . THR A 1 685 ? -5.501 1.288 8.416 1.00 88.81 685 THR A O 1
ATOM 4856 N N . SER A 1 686 ? -4.057 2.347 7.086 1.00 89.69 686 SER A N 1
ATOM 4857 C CA . SER A 1 686 ? -4.773 2.188 5.815 1.00 89.69 686 SER A CA 1
ATOM 4858 C C . SER A 1 686 ? -3.960 1.497 4.712 1.00 89.69 686 SER A C 1
ATOM 4860 O O . SER A 1 686 ? -4.510 1.273 3.635 1.00 89.69 686 SER A O 1
ATOM 4862 N N . HIS A 1 687 ? -2.703 1.114 4.974 1.00 92.69 687 HIS A N 1
ATOM 4863 C CA . HIS A 1 687 ? -1.815 0.458 4.008 1.00 92.69 687 HIS A CA 1
ATOM 4864 C C . HIS A 1 687 ? -0.991 -0.665 4.665 1.00 92.69 687 HIS A C 1
ATOM 4866 O O . HIS A 1 687 ? -0.367 -0.454 5.709 1.00 92.69 687 HIS A O 1
ATOM 4872 N N . PHE A 1 688 ? -0.942 -1.843 4.039 1.00 94.88 688 PHE A N 1
ATOM 4873 C CA . PHE A 1 688 ? -0.033 -2.925 4.433 1.00 94.88 688 PHE A CA 1
ATOM 4874 C C . PHE A 1 688 ? 0.438 -3.755 3.235 1.00 94.88 688 PHE A C 1
ATOM 4876 O O . PHE A 1 688 ? -0.277 -3.901 2.244 1.00 94.88 688 PHE A O 1
ATOM 4883 N N . GLU A 1 689 ? 1.639 -4.315 3.358 1.00 95.81 689 GLU A N 1
ATOM 4884 C CA . GLU A 1 689 ? 2.191 -5.321 2.444 1.00 95.81 689 GLU A CA 1
ATOM 4885 C C . GLU A 1 689 ? 1.999 -6.718 3.042 1.00 95.81 689 GLU A C 1
ATOM 4887 O O . GLU A 1 689 ? 2.012 -6.876 4.268 1.00 95.81 689 GLU A O 1
ATOM 4892 N N . MET A 1 690 ? 1.858 -7.742 2.200 1.00 95.56 690 MET A N 1
ATOM 4893 C CA . MET A 1 690 ? 1.830 -9.140 2.634 1.00 95.56 690 MET A CA 1
ATOM 4894 C C . MET A 1 690 ? 2.470 -10.099 1.624 1.00 95.56 690 MET A C 1
ATOM 4896 O O . MET A 1 690 ? 2.482 -9.834 0.421 1.00 95.56 690 MET A O 1
ATOM 4900 N N . ILE A 1 691 ? 2.972 -11.233 2.121 1.00 96.44 691 ILE A N 1
ATOM 4901 C CA . ILE A 1 691 ? 3.430 -12.371 1.306 1.00 96.44 691 ILE A CA 1
ATOM 4902 C C . ILE A 1 691 ? 2.808 -13.669 1.816 1.00 96.44 691 ILE A C 1
ATOM 4904 O O . ILE A 1 691 ? 2.507 -13.804 3.005 1.00 96.44 691 ILE A O 1
ATOM 4908 N N . ASP A 1 692 ? 2.635 -14.622 0.905 1.00 95.38 692 ASP A N 1
ATOM 4909 C CA . ASP A 1 692 ? 2.204 -15.984 1.217 1.00 95.38 692 ASP A CA 1
ATOM 4910 C C . ASP A 1 692 ? 3.371 -16.780 1.824 1.00 95.38 692 ASP A C 1
ATOM 4912 O O . ASP A 1 692 ? 4.462 -16.816 1.244 1.00 95.38 692 ASP A O 1
ATOM 4916 N N . VAL A 1 693 ? 3.159 -17.404 2.985 1.00 95.56 693 VAL A N 1
ATOM 4917 C CA . VAL A 1 693 ? 4.177 -18.184 3.712 1.00 95.56 693 VAL A CA 1
ATOM 4918 C C . VAL A 1 693 ? 3.843 -19.676 3.813 1.00 95.56 693 VAL A C 1
ATOM 4920 O O . VAL A 1 693 ? 4.424 -20.382 4.641 1.00 95.56 693 VAL A O 1
ATOM 4923 N N . ASP A 1 694 ? 2.948 -20.194 2.968 1.00 94.81 694 ASP A N 1
ATOM 4924 C CA . ASP A 1 694 ? 2.757 -21.637 2.836 1.00 94.81 694 ASP A CA 1
ATOM 4925 C C . ASP A 1 694 ? 3.869 -22.276 1.980 1.00 94.81 694 ASP A C 1
ATOM 4927 O O . ASP A 1 694 ? 4.089 -21.928 0.822 1.00 94.81 694 ASP A O 1
ATOM 4931 N N . THR A 1 695 ? 4.544 -23.293 2.532 1.00 94.31 695 THR A N 1
ATOM 4932 C CA . THR A 1 695 ? 5.670 -24.020 1.886 1.00 94.31 695 THR A CA 1
ATOM 4933 C C . THR A 1 695 ? 5.355 -24.642 0.516 1.00 94.31 695 THR A C 1
ATOM 4935 O O . THR A 1 695 ? 6.268 -25.002 -0.223 1.00 94.31 695 THR A O 1
ATOM 4938 N N . ALA A 1 696 ? 4.074 -24.783 0.160 1.00 94.75 696 ALA A N 1
ATOM 4939 C CA . ALA A 1 696 ? 3.635 -25.264 -1.149 1.00 94.75 696 ALA A CA 1
ATOM 4940 C C . ALA A 1 696 ? 3.670 -24.177 -2.245 1.00 94.75 696 ALA A C 1
ATOM 4942 O O . ALA A 1 696 ? 3.609 -24.502 -3.432 1.00 94.75 696 ALA A O 1
ATOM 4943 N N . VAL A 1 697 ? 3.759 -22.896 -1.870 1.00 93.25 697 VAL A N 1
ATOM 4944 C CA . VAL A 1 697 ? 3.713 -21.749 -2.783 1.00 93.25 697 VAL A CA 1
ATOM 4945 C C . VAL A 1 697 ? 5.138 -21.366 -3.192 1.00 93.25 697 VAL A C 1
ATOM 4947 O O . VAL A 1 697 ? 5.749 -20.464 -2.625 1.00 93.25 697 VAL A O 1
ATOM 4950 N N . THR A 1 698 ? 5.682 -22.060 -4.196 1.00 93.94 698 THR A N 1
ATOM 4951 C CA . THR A 1 698 ? 7.051 -21.818 -4.701 1.00 93.94 698 THR A CA 1
ATOM 4952 C C . THR A 1 698 ? 7.170 -20.612 -5.639 1.00 93.94 698 THR A C 1
ATOM 4954 O O . THR A 1 698 ? 8.270 -20.197 -5.992 1.00 93.94 698 THR A O 1
ATOM 4957 N N . ASN A 1 699 ? 6.044 -20.028 -6.049 1.00 92.50 699 ASN A N 1
ATOM 4958 C CA . ASN A 1 699 ? 5.987 -18.792 -6.828 1.00 92.50 699 ASN A CA 1
ATOM 4959 C C . ASN A 1 699 ? 5.111 -17.769 -6.099 1.00 92.50 699 ASN A C 1
ATOM 4961 O O . ASN A 1 699 ? 4.083 -17.320 -6.606 1.00 92.50 699 ASN A O 1
ATOM 4965 N N . ALA A 1 700 ? 5.507 -17.450 -4.867 1.00 92.94 700 ALA A N 1
ATOM 4966 C CA . ALA A 1 700 ? 4.895 -16.389 -4.081 1.00 92.94 700 ALA A CA 1
ATOM 4967 C C . ALA A 1 700 ? 5.081 -15.011 -4.745 1.00 92.94 700 ALA A C 1
ATOM 4969 O O . ALA A 1 700 ? 5.890 -14.832 -5.664 1.00 92.94 700 ALA A O 1
ATOM 4970 N N . ALA A 1 701 ? 4.305 -14.037 -4.274 1.00 93.38 701 ALA A N 1
ATOM 4971 C CA . ALA A 1 701 ? 4.333 -12.658 -4.738 1.00 93.38 701 ALA A CA 1
ATOM 4972 C C . ALA A 1 701 ? 4.151 -11.694 -3.560 1.00 93.38 701 ALA A C 1
ATOM 4974 O O . ALA A 1 701 ? 3.483 -12.027 -2.581 1.00 93.38 701 ALA A O 1
ATOM 4975 N N . VAL A 1 702 ? 4.698 -10.482 -3.685 1.00 95.44 702 VAL A N 1
ATOM 4976 C CA . VAL A 1 702 ? 4.326 -9.357 -2.815 1.00 95.44 702 VAL A CA 1
ATOM 4977 C C . VAL A 1 702 ? 2.929 -8.883 -3.209 1.00 95.44 702 VAL A C 1
ATOM 4979 O O . VAL A 1 702 ? 2.647 -8.644 -4.389 1.00 95.44 702 VAL A O 1
ATOM 4982 N N . ILE A 1 703 ? 2.054 -8.757 -2.215 1.00 95.88 703 ILE A N 1
ATOM 4983 C CA . ILE A 1 703 ? 0.662 -8.345 -2.369 1.00 95.88 703 ILE A CA 1
ATOM 4984 C C . ILE A 1 703 ? 0.435 -7.106 -1.500 1.00 95.88 703 ILE A C 1
ATOM 4986 O O . ILE A 1 703 ? 0.588 -7.150 -0.282 1.00 95.88 703 ILE A O 1
ATOM 4990 N N . PHE A 1 704 ? 0.030 -6.016 -2.140 1.00 94.88 704 PHE A N 1
ATOM 4991 C CA . PHE A 1 704 ? -0.198 -4.717 -1.513 1.00 94.88 704 PHE A CA 1
ATOM 4992 C C . PHE A 1 704 ? -1.686 -4.521 -1.207 1.00 94.88 704 PHE A C 1
ATOM 4994 O O . PHE A 1 704 ? -2.534 -4.852 -2.043 1.00 94.88 704 PHE A O 1
ATOM 5001 N N . ALA A 1 705 ? -2.011 -3.937 -0.051 1.00 95.19 705 ALA A N 1
ATOM 5002 C CA . ALA A 1 705 ? -3.373 -3.626 0.383 1.00 95.19 705 ALA A CA 1
ATOM 5003 C C . ALA A 1 705 ? -3.527 -2.147 0.791 1.00 95.19 705 ALA A C 1
ATOM 5005 O O . ALA A 1 705 ? -2.726 -1.621 1.565 1.00 95.19 705 ALA A O 1
ATOM 5006 N N . GLN A 1 706 ? -4.591 -1.488 0.315 1.00 92.88 706 GLN A N 1
ATOM 5007 C CA . GLN A 1 706 ? -4.875 -0.059 0.530 1.00 92.88 706 GLN A CA 1
ATOM 5008 C C . GLN A 1 706 ? -6.382 0.219 0.644 1.00 92.88 706 GLN A C 1
ATOM 5010 O O . GLN A 1 706 ? -7.150 -0.330 -0.142 1.00 92.88 706 GLN A O 1
ATOM 5015 N N . GLN A 1 707 ? -6.811 1.065 1.590 1.00 88.50 707 GLN A N 1
ATOM 5016 C CA . GLN A 1 707 ? -8.231 1.450 1.753 1.00 88.50 707 GLN A CA 1
ATOM 5017 C C . GLN A 1 707 ? -8.747 2.418 0.673 1.00 88.50 707 GLN A C 1
ATOM 5019 O O . GLN A 1 707 ? -8.080 3.439 0.395 1.00 88.50 707 GLN A O 1
#

Foldseek 3Di:
DDDDDDDDDDDDDDDDDDDPPPDPQPQKAKAKDFPPAQEDEAQDKGAIDMAIDSDPQRAWAKDKDDPCQPDPPRNQADADRRRIGTGHLDQGVVQKMKIKIATPVDRVHIYIDIHGYDYKAKAKPDAAFEAAAQAKDKIFMFIPPQQDQWAKDKDKDAPDPPFDAFDKAADPPQRRMIMTGHHHPPTDFGQWIKMKIATPSHNVRIYIHIYGYDNELQHAQFKKWKWKWWAFPPPRWIKTKIWMFGAHGNFWTDFIWMWIFTQLAIDIQRGKTWGWDFDPPFRLALRWTWTWIDGDVDDIWIWTWGAFRNGKIWTWTFPQGITIIIIIFTFADPCQPLVAKFKKWWWKWAAWLVRFIKIKTWIWIWGSPAEAVDWTKTFQIWMFMAHLQARCPQVVPPGFTKIWTWYQHSNWIWIWIDRRNWTWIKTKDWGDFGLAAPGLGFTKMKIWTNDSGPRTGRTMITMIGTQHLHVVGDLQFLQLAAAWWKWWKWFADPQAIKTKIKTWHQHSDPQQFIWIQMWIQALLPTDHRAIDESLWHKGADPNSQNKIWGWPPAHDHNSVPTFIWIFHHSGRQWGKIFTNGHSRRMITIIRAQDDPLFDFLSLQAYWKWKWFHIQNGSLDWTKTWTWGWHSSGSPFIWIWGWMWTDDRHIDIWIWTFGWGAGGNQWTWTATVTVGWIKIWHHSYSFKIWIWTNRSVCSHITIMIIGD

Secondary structure (DSSP, 8-state):
-------------------------PPPEEEEE-SS--EEETT-EEE-EEEEESSS---EEEEEESGGG-STT-TT-EE-TT-EEE--SS--SS-EEEEEEEESS-TT-EEEEEEEEE--EEEEES-SEEEETT-EEEEEEEEES-SSB--EEEEEEE-STTS---EEEE-SS-TTEEEEEPPPTTPPPPS-EEEEEEESS-TT-EEEEEEEEES-SS-TTEEEEEEEEEEETTT--EEEEEEEEEE-GGGEEEEEEEEEEETTEEEEES-EEEEEEE-SS-TT-SS-EEEEEEETTS-EEEEEEEE-TT--EEEEE-SSSEEEEEEEEEPPPTTSTTSSSEEEEEEEEEEETTS-EEEEEEEEEE-S---SSSPEEEEEEEEEEEETTBTTTTSSSSSEEEEEEEEEETTEEEEEEEETTEEEEEEEEE-S-B--TT-SSB-EEEEEE-S--TTTEEEEEEEEEE---BTTBP--SGGGS-SEEEEEEEEEETTEEEEEEEEEEE--STT-BEEEEEEEEETTEEEEEEEEPTT-BEEE-TT-SSEEEEEES--SSS-TT-EEEEEEEEETTEEEEEESS-TT--EEEEEE--SSS---GGG--EEEEEEES--S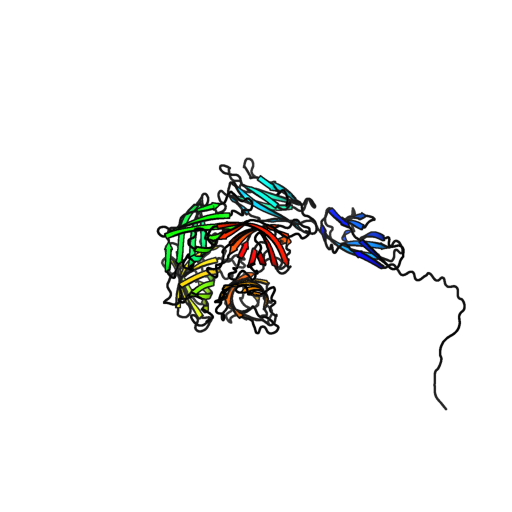STT---EEEEEEEEEEETTEEEEEEEEEEESSSEEEEEEEEEEEE-TTSEEEEEEEETTEEEEEEEEETTEEEEEE--TT-TT--EEEEE-

Sequence (707 aa):
MTKHCLFAAALVSVALWTGCAKGLGSTPSVTVSDGNITVVPVTQTVQFTATVTGTTNTAVNWSLSGKACTGSGNPCGTIDSNGNYTAPATAPSPAGVNIVATSQADSSGKGQLTITVAQVKVSVTPSPVSVGQGLVQQLTAVAVPDIAPQTFTWALTCTQSGLACGTVQQDANVSGLAVYTAPAPPATLPTSVQVTATSTIDATGVGTAKVTVLSSRVPANTAYAVRFSGYDLPNHNPVEIAGSVTFGANGTITSGVEDVVINGVYHQYTTVSGSYTPSTGDNNTNNAGTLTLIANGGPTYTFTAVLDAAGNLRMIESDGNGTGSGSMEKSAPLGQFNSGAQKFVFGFTGLDSSGQRVGYVGLLPMDGTATATNPGNISGGLADTNDNGTAASVCASPPCSVGGTYRLVGGVWTMHLLIGSQFLDFDFYIGSGQTTANTKKPLTLYAILTNAVGVTHLALSGRMEFQDPGNPPITYDQTALNSDSVSHLTGVDSTGSNTLVSLVAATGLSSGSINEIFDANNAGTIVQAATQPSTCTYTTDANKTGRYVVTMLGTGSTCTSGVPFVFYASGANRGFLLDQSSTAVMTGAMDPQTGSGTFAPSELPGTYAVGTVSNATSGVVPMVANLLLTSPGNRVYNVAGTQYTWATQLQTQAVAGAYNVMTTGNGTIVLTTPTAHYVIYATDTSHFEMIDVDTAVTNAAVIFAQQ

Solvent-accessible surface area (backbone atoms only — not comparable to full-atom values): 34405 Å² total; per-residue (Å²): 131,90,84,89,87,90,81,87,90,81,89,88,91,86,82,89,78,94,70,86,74,72,71,88,71,54,76,31,51,34,44,51,52,60,90,82,61,61,60,42,47,26,52,44,73,50,66,40,46,72,54,53,40,67,59,90,58,58,52,56,47,59,48,79,40,57,69,13,39,72,57,82,91,42,38,53,40,51,68,42,86,80,30,45,32,32,36,28,86,55,51,30,86,54,33,50,34,29,47,32,40,28,31,72,71,41,77,85,13,53,13,67,42,72,31,32,42,34,62,44,47,29,49,32,22,56,55,64,31,60,33,20,47,56,36,53,40,56,38,27,38,39,55,42,79,36,81,46,75,47,46,48,49,78,46,76,50,64,89,58,88,96,50,60,76,44,51,73,45,69,44,96,85,46,49,32,30,31,39,36,38,38,45,42,81,90,59,62,76,42,91,54,33,35,42,37,41,30,32,73,70,30,85,82,11,53,15,57,24,46,39,38,58,34,80,27,54,53,50,57,82,36,50,26,14,36,39,36,30,27,14,39,55,96,75,55,37,56,31,41,36,32,23,35,41,28,26,28,68,73,24,28,32,73,37,24,37,42,37,36,28,45,75,49,42,60,46,78,27,83,40,25,33,47,31,44,45,68,54,90,84,58,82,66,27,60,46,32,26,45,34,35,46,36,32,65,98,59,64,71,53,33,26,45,30,28,22,27,43,87,48,30,36,26,25,18,45,62,72,67,58,47,47,23,14,22,38,35,33,52,33,43,63,91,67,60,67,68,66,39,68,46,42,32,21,34,35,36,44,36,29,27,58,87,71,41,41,28,28,38,37,25,42,45,35,34,54,27,61,50,35,74,87,45,65,14,49,30,56,88,14,35,31,41,38,11,47,55,26,35,25,47,79,60,17,75,58,67,68,16,53,26,37,38,37,33,30,45,53,100,85,44,34,40,35,44,34,38,46,56,83,44,66,51,35,30,42,40,29,62,19,31,52,36,83,48,62,72,51,93,48,38,30,30,31,34,37,32,52,60,55,71,36,86,86,48,42,39,45,43,34,40,44,32,29,31,38,40,55,33,78,76,65,60,70,32,43,53,73,35,38,47,48,50,18,35,32,44,36,42,18,38,52,102,76,32,13,30,25,38,45,30,45,37,41,25,62,35,45,101,76,29,28,32,30,36,42,30,36,32,20,47,36,23,49,67,46,71,76,44,60,29,33,67,69,19,39,41,47,59,45,95,82,35,80,24,42,31,46,34,50,42,87,18,46,70,79,72,31,82,65,35,48,54,27,40,36,28,40,23,37,71,37,22,29,26,39,34,30,44,62,43,50,33,22,35,32,39,43,31,41,43,42,54,76,82,76,61,41,54,59,73,54,49,42,20,48,24,23,24,20,29,68,46,49,70,47,75,72,35,68,32,36,28,28,25,44,32,33,42,39,52,21,55,83,43,40,39,35,32,37,42,34,38,36,35,86,85,58,80,43,80,43,63,35,34,35,37,48,48,42,41,49,84,27,40,36,36,38,44,33,68,35,65,75,49,43,31,43,30,41,40,30,34,66,54,32,34,42,31,37,51,58,45,59,86,44,27,32,36,46,45,31,39,35,31,54